Protein AF-A0A8J8WLX0-F1 (afdb_monomer)

Mean predicted aligned error: 23.21 Å

Structure (mmCIF, N/CA/C/O backbone):
data_AF-A0A8J8WLX0-F1
#
_entry.id   AF-A0A8J8WLX0-F1
#
loop_
_atom_site.group_PDB
_atom_site.id
_atom_site.type_symbol
_atom_site.label_atom_id
_atom_site.label_alt_id
_atom_site.label_comp_id
_atom_site.label_asym_id
_atom_site.label_entity_id
_atom_site.label_seq_id
_atom_site.pdbx_PDB_ins_code
_atom_site.Cartn_x
_atom_site.Cartn_y
_atom_site.Cartn_z
_atom_site.occupancy
_atom_site.B_iso_or_equiv
_atom_site.auth_seq_id
_atom_site.auth_comp_id
_atom_site.auth_asym_id
_atom_site.auth_atom_id
_atom_site.pdbx_PDB_model_num
ATOM 1 N N . MET A 1 1 ? 57.234 27.800 -53.462 1.00 53.16 1 MET A N 1
ATOM 2 C CA . MET A 1 1 ? 56.937 26.353 -53.360 1.00 53.16 1 MET A CA 1
ATOM 3 C C . MET A 1 1 ? 57.030 25.801 -51.929 1.00 53.16 1 MET A C 1
ATOM 5 O O . MET A 1 1 ? 56.164 25.033 -51.568 1.00 53.16 1 MET A O 1
ATOM 9 N N . ARG A 1 2 ? 57.995 26.186 -51.068 1.00 56.66 2 ARG A N 1
ATOM 10 C CA . ARG A 1 2 ? 58.059 25.662 -49.674 1.00 56.66 2 ARG A CA 1
ATOM 11 C C . ARG A 1 2 ? 57.024 26.235 -48.686 1.00 56.66 2 ARG A C 1
ATOM 13 O O . ARG A 1 2 ? 56.727 25.584 -47.695 1.00 56.66 2 ARG A O 1
ATOM 20 N N . LYS A 1 3 ? 56.479 27.434 -48.937 1.00 59.72 3 LYS A N 1
ATOM 21 C CA . LYS A 1 3 ? 55.524 28.091 -48.021 1.00 59.72 3 LYS A CA 1
ATOM 22 C C . LYS A 1 3 ? 54.131 27.439 -48.000 1.00 59.72 3 LYS A C 1
ATOM 24 O O . LYS A 1 3 ? 53.558 27.382 -46.925 1.00 59.72 3 LYS A O 1
ATOM 29 N N . SER A 1 4 ? 53.633 26.911 -49.124 1.00 63.41 4 SER A N 1
ATOM 30 C CA . SER A 1 4 ? 52.320 26.239 -49.182 1.00 63.41 4 SER A CA 1
ATOM 31 C C . SER A 1 4 ? 52.314 24.913 -48.413 1.00 63.41 4 SER A C 1
ATOM 33 O O . SER A 1 4 ? 51.409 24.645 -47.640 1.00 63.41 4 SER A O 1
ATOM 35 N N . ASN A 1 5 ? 53.394 24.134 -48.509 1.00 76.56 5 ASN A N 1
ATOM 36 C CA . ASN A 1 5 ? 53.500 22.868 -47.779 1.00 76.56 5 ASN A CA 1
ATOM 37 C C . ASN A 1 5 ? 53.502 23.059 -46.247 1.00 76.56 5 ASN A C 1
ATOM 39 O O . ASN A 1 5 ? 52.971 22.232 -45.516 1.00 76.56 5 ASN A O 1
ATOM 43 N N . MET A 1 6 ? 54.077 24.162 -45.750 1.00 83.19 6 MET A N 1
ATOM 44 C CA . MET A 1 6 ? 54.050 24.483 -44.318 1.00 83.19 6 MET A CA 1
ATOM 45 C C . MET A 1 6 ? 52.670 24.955 -43.856 1.00 83.19 6 MET A C 1
ATOM 47 O O . MET A 1 6 ? 52.258 24.611 -42.754 1.00 83.19 6 MET A O 1
ATOM 51 N N . THR A 1 7 ? 51.948 25.730 -44.670 1.00 85.88 7 THR A N 1
ATOM 52 C CA . THR A 1 7 ? 50.582 26.158 -44.331 1.00 85.88 7 THR A CA 1
ATOM 53 C C . THR A 1 7 ? 49.614 24.980 -44.295 1.00 85.88 7 THR A C 1
ATOM 55 O O . THR A 1 7 ? 48.776 24.922 -43.400 1.00 85.88 7 THR A O 1
ATOM 58 N N . ASP A 1 8 ? 49.787 24.002 -45.186 1.00 88.38 8 ASP A N 1
ATOM 59 C CA . ASP A 1 8 ? 48.967 22.787 -45.215 1.00 88.38 8 ASP A CA 1
ATOM 60 C C . ASP A 1 8 ? 49.258 21.904 -43.994 1.00 88.38 8 ASP A C 1
ATOM 62 O O . ASP A 1 8 ? 48.341 21.464 -43.304 1.00 88.38 8 ASP A O 1
ATOM 66 N N . GLN A 1 9 ? 50.537 21.730 -43.638 1.00 89.12 9 GLN A N 1
ATOM 67 C CA . GLN A 1 9 ? 50.930 21.046 -42.402 1.00 89.12 9 GLN A CA 1
ATOM 68 C C . GLN A 1 9 ? 50.355 21.735 -41.156 1.00 89.12 9 GLN A C 1
ATOM 70 O O . GLN A 1 9 ? 49.806 21.066 -40.282 1.00 89.12 9 GLN A O 1
ATOM 75 N N . VAL A 1 10 ? 50.400 23.067 -41.084 1.00 92.06 10 VAL A N 1
ATOM 76 C CA . VAL A 1 10 ? 49.791 23.827 -39.980 1.00 92.06 10 VAL A CA 1
ATOM 77 C C . VAL A 1 10 ? 48.271 23.639 -39.943 1.00 92.06 10 VAL A C 1
ATOM 79 O O . VAL A 1 10 ? 47.722 23.437 -38.863 1.00 92.06 10 VAL A O 1
ATOM 82 N N . SER A 1 11 ? 47.592 23.628 -41.093 1.00 91.56 11 SER A N 1
ATOM 83 C CA . SER A 1 11 ? 46.150 23.359 -41.174 1.00 91.56 11 SER A CA 1
ATOM 84 C C . SER A 1 11 ? 45.799 21.946 -40.694 1.00 91.56 11 SER A C 1
ATOM 86 O O . SER A 1 11 ? 44.891 21.790 -39.879 1.00 91.56 11 SER A O 1
ATOM 88 N N . THR A 1 12 ? 46.556 20.922 -41.103 1.00 92.75 12 THR A N 1
ATOM 89 C CA . THR A 1 12 ? 46.342 19.545 -40.618 1.00 92.75 12 THR A CA 1
ATOM 90 C C . THR A 1 12 ? 46.563 19.412 -39.111 1.00 92.75 12 THR A C 1
ATOM 92 O O . THR A 1 12 ? 45.783 18.745 -38.436 1.00 92.75 12 THR A O 1
ATOM 95 N N . LEU A 1 13 ? 47.570 20.095 -38.555 1.00 94.94 13 LEU A N 1
ATOM 96 C CA . LEU A 1 13 ? 47.800 20.146 -37.109 1.00 94.94 13 LEU A CA 1
ATOM 97 C C . LEU A 1 13 ? 46.656 20.851 -36.368 1.00 94.94 13 LEU A C 1
ATOM 99 O O . LEU A 1 13 ? 46.296 20.422 -35.274 1.00 94.94 13 LEU A O 1
ATOM 103 N N . MET A 1 14 ? 46.069 21.902 -36.951 1.00 93.75 14 MET A N 1
ATOM 104 C CA . MET A 1 14 ? 44.899 22.566 -36.371 1.00 93.75 14 MET A CA 1
ATOM 105 C C . MET A 1 14 ? 43.671 21.654 -36.358 1.00 93.75 14 MET A C 1
ATOM 107 O O . MET A 1 14 ? 43.053 21.527 -35.305 1.00 93.75 14 MET A O 1
ATOM 111 N N . MET A 1 15 ? 43.385 20.941 -37.452 1.00 94.62 15 MET A N 1
ATOM 112 C CA . MET A 1 15 ? 42.276 19.977 -37.496 1.00 94.62 15 MET A CA 1
ATOM 113 C C . MET A 1 15 ? 42.451 18.848 -36.473 1.00 94.62 15 MET A C 1
ATOM 115 O O . MET A 1 15 ? 41.526 18.542 -35.730 1.00 94.62 15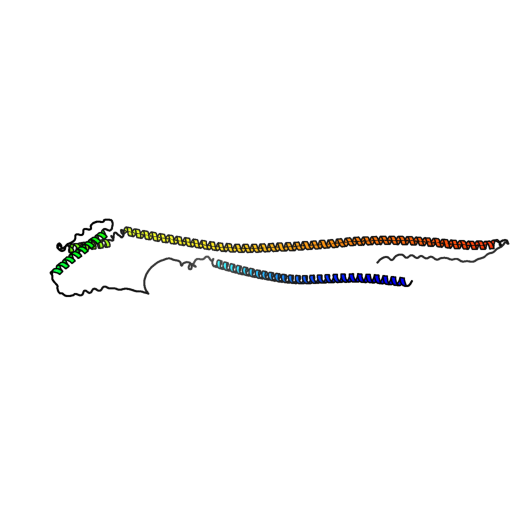 MET A O 1
ATOM 119 N N . MET A 1 16 ? 43.653 18.268 -36.368 1.00 96.44 16 MET A N 1
ATOM 120 C CA . MET A 1 16 ? 43.922 17.237 -35.357 1.00 96.44 16 MET A CA 1
ATOM 121 C C . MET A 1 16 ? 43.790 17.784 -33.931 1.00 96.44 16 MET A C 1
ATOM 123 O O . MET A 1 16 ? 43.298 17.089 -33.047 1.00 96.44 16 MET A O 1
ATOM 127 N N . ARG A 1 17 ? 44.199 19.034 -33.682 1.00 96.88 17 ARG A N 1
ATOM 128 C CA . ARG A 1 17 ? 44.015 19.683 -32.376 1.00 96.88 17 ARG A CA 1
ATOM 129 C C . ARG A 1 17 ? 42.535 19.877 -32.045 1.00 96.88 17 ARG A C 1
ATOM 131 O O . ARG A 1 17 ? 42.145 19.657 -30.902 1.00 96.88 17 ARG A O 1
ATOM 138 N N . GLU A 1 18 ? 41.726 20.285 -33.016 1.00 97.25 18 GLU A N 1
ATOM 139 C CA . GLU A 1 18 ? 40.273 20.414 -32.860 1.00 97.25 18 GLU A CA 1
ATOM 140 C C . GLU A 1 18 ? 39.613 19.059 -32.589 1.00 97.25 18 GLU A C 1
ATOM 142 O O . GLU A 1 18 ? 38.809 18.946 -31.665 1.00 97.25 18 GLU A O 1
ATOM 147 N N . GLU A 1 19 ? 40.008 18.013 -33.316 1.00 97.44 19 GLU A N 1
ATOM 148 C CA . GLU A 1 19 ? 39.518 16.652 -33.094 1.00 97.44 19 GLU A CA 1
ATOM 149 C C . GLU A 1 19 ? 39.899 16.129 -31.701 1.00 97.44 19 GLU A C 1
ATOM 151 O O . GLU A 1 19 ? 39.044 15.609 -30.985 1.00 97.44 19 GLU A O 1
ATOM 156 N N . ILE A 1 20 ? 41.147 16.337 -31.264 1.00 97.50 20 ILE A N 1
ATOM 157 C CA . ILE A 1 20 ? 41.599 15.987 -29.908 1.00 97.50 20 ILE A CA 1
ATOM 158 C C . ILE A 1 20 ? 40.779 16.730 -28.849 1.00 97.50 20 ILE A C 1
ATOM 160 O O . ILE A 1 20 ? 40.378 16.119 -27.859 1.00 97.50 20 ILE A O 1
ATOM 164 N N . ASN A 1 21 ? 40.498 18.021 -29.045 1.00 97.56 21 ASN A N 1
ATOM 165 C CA . ASN A 1 21 ? 39.681 18.792 -28.108 1.00 97.56 21 ASN A CA 1
ATOM 166 C C . ASN A 1 21 ? 38.256 18.233 -28.023 1.00 97.56 21 ASN A C 1
ATOM 168 O O . ASN A 1 21 ? 37.765 17.990 -26.924 1.00 97.56 21 ASN A O 1
ATOM 172 N N . LEU A 1 22 ? 37.626 17.945 -29.164 1.00 97.25 22 LEU A N 1
ATOM 173 C CA . LEU A 1 22 ? 36.274 17.389 -29.212 1.00 97.25 22 LEU A CA 1
ATOM 174 C C . LEU A 1 22 ? 36.201 15.986 -28.588 1.00 97.25 22 LEU A C 1
ATOM 176 O O . LEU A 1 22 ? 35.237 15.652 -27.897 1.00 97.25 22 LEU A O 1
ATOM 180 N N . LEU A 1 23 ? 37.226 15.156 -28.797 1.00 97.62 23 LEU A N 1
ATOM 181 C CA . LEU A 1 23 ? 37.347 13.855 -28.135 1.00 97.62 23 LEU A CA 1
ATOM 182 C C . LEU A 1 23 ? 37.565 14.001 -26.624 1.00 97.62 23 LEU A C 1
ATOM 184 O O . LEU A 1 23 ? 36.991 13.230 -25.857 1.00 97.62 23 LEU A O 1
ATOM 188 N N . SER A 1 24 ? 38.341 14.993 -26.186 1.00 97.75 24 SER A N 1
ATOM 189 C CA . SER A 1 24 ? 38.562 15.293 -24.767 1.00 97.75 24 SER A CA 1
ATOM 190 C C . SER A 1 24 ? 37.280 15.767 -24.074 1.00 97.75 24 SER A C 1
ATOM 192 O O . SER A 1 24 ? 36.955 15.294 -22.988 1.00 97.75 24 SER A O 1
ATOM 194 N N . GLU A 1 25 ? 36.495 16.631 -24.720 1.00 98.12 25 GLU A N 1
ATOM 195 C CA . GLU A 1 25 ? 35.185 17.069 -24.220 1.00 98.12 25 GLU A CA 1
ATOM 196 C C . GLU A 1 25 ? 34.203 15.902 -24.104 1.00 98.12 25 GLU A C 1
ATOM 198 O O . GLU A 1 25 ? 33.575 15.716 -23.062 1.00 98.12 25 GLU A O 1
ATOM 203 N N . LYS A 1 26 ? 34.120 15.056 -25.140 1.00 98.12 26 LYS A N 1
ATOM 204 C CA . LYS A 1 26 ? 33.305 13.835 -25.088 1.00 98.12 26 LYS A CA 1
ATOM 205 C C . LYS A 1 26 ? 33.757 12.893 -23.978 1.00 98.12 26 LYS A C 1
ATOM 207 O O . LYS A 1 26 ? 32.913 12.294 -23.318 1.00 98.12 26 LYS A O 1
ATOM 212 N N . LYS A 1 27 ? 35.068 12.760 -23.764 1.00 98.06 27 LYS A N 1
ATOM 213 C CA . LYS A 1 27 ? 35.624 11.959 -22.672 1.00 98.06 27 LYS A CA 1
ATOM 214 C C . LYS A 1 27 ? 35.184 12.512 -21.313 1.00 98.06 27 LYS A C 1
ATOM 216 O O . LYS A 1 27 ? 34.657 11.740 -20.522 1.00 98.06 27 LYS A O 1
ATOM 221 N N . MET A 1 28 ? 35.322 13.818 -21.081 1.00 97.94 28 MET A N 1
ATOM 222 C CA . MET A 1 28 ? 34.893 14.456 -19.829 1.00 97.94 28 MET A CA 1
ATOM 223 C C . MET A 1 28 ? 33.389 14.285 -19.575 1.00 97.94 28 MET A C 1
ATOM 225 O O . MET A 1 28 ? 32.981 14.003 -18.453 1.00 97.94 28 MET A O 1
ATOM 229 N N . GLU A 1 29 ? 32.552 14.396 -20.609 1.00 98.25 29 GLU A N 1
ATOM 230 C CA . GLU A 1 29 ? 31.106 14.186 -20.462 1.00 98.25 29 GLU A CA 1
ATOM 231 C C . GLU A 1 29 ? 30.757 12.723 -20.144 1.00 98.25 29 GLU A C 1
ATOM 233 O O . GLU A 1 29 ? 29.869 12.454 -19.332 1.00 98.25 29 GLU A O 1
ATOM 238 N N . LEU A 1 30 ? 31.467 11.762 -20.745 1.00 97.75 30 LEU A N 1
ATOM 239 C CA . LEU A 1 30 ? 31.308 10.345 -20.416 1.00 97.75 30 LEU A CA 1
ATOM 240 C C . LEU A 1 30 ? 31.773 10.035 -18.991 1.00 97.75 30 LEU A C 1
ATOM 242 O O . LEU A 1 30 ? 31.074 9.310 -18.290 1.00 97.75 30 LEU A O 1
ATOM 246 N N . GLU A 1 31 ? 32.897 10.601 -18.550 1.00 98.12 31 GLU A N 1
ATOM 247 C CA . GLU A 1 31 ? 33.384 10.481 -17.170 1.00 98.12 31 GLU A CA 1
ATOM 248 C C . GLU A 1 31 ? 32.346 11.034 -16.183 1.00 98.12 31 GLU A C 1
ATOM 250 O O . GLU A 1 31 ? 31.917 10.318 -15.282 1.00 98.12 31 GLU A O 1
ATOM 255 N N . ARG A 1 32 ? 31.804 12.232 -16.440 1.00 98.06 32 ARG A N 1
ATOM 256 C CA . ARG A 1 32 ? 30.728 12.826 -15.629 1.00 98.06 32 ARG A CA 1
ATOM 257 C C . ARG A 1 32 ? 29.477 11.947 -15.580 1.00 98.06 32 ARG A C 1
ATOM 259 O O . ARG A 1 32 ? 28.827 11.826 -14.542 1.00 98.06 32 ARG A O 1
ATOM 266 N N . ARG A 1 33 ? 29.101 11.335 -16.708 1.00 97.94 33 ARG A N 1
ATOM 267 C CA . ARG A 1 33 ? 27.951 10.425 -16.769 1.00 97.94 33 ARG A CA 1
ATOM 268 C C . ARG A 1 33 ? 28.202 9.140 -15.983 1.00 97.94 33 ARG A C 1
ATOM 270 O O . ARG A 1 33 ? 27.275 8.657 -15.339 1.00 97.94 33 ARG A O 1
ATOM 277 N N . ILE A 1 34 ? 29.419 8.602 -16.030 1.00 97.88 34 ILE A N 1
ATOM 278 C CA . ILE A 1 34 ? 29.819 7.439 -15.232 1.00 97.88 34 ILE A CA 1
ATOM 279 C C . ILE A 1 34 ? 29.736 7.780 -13.744 1.00 97.88 34 ILE A C 1
ATOM 281 O O . ILE A 1 34 ? 29.096 7.034 -13.013 1.00 97.88 34 ILE A O 1
ATOM 285 N N . ASP A 1 35 ? 30.276 8.919 -13.313 1.00 98.06 35 ASP A N 1
ATOM 286 C CA . ASP A 1 35 ? 30.235 9.336 -11.907 1.00 98.06 35 ASP A CA 1
ATOM 287 C C . ASP A 1 35 ? 28.798 9.484 -11.389 1.00 98.06 35 ASP A C 1
ATOM 289 O O . ASP A 1 35 ? 28.466 8.990 -10.313 1.00 98.06 35 ASP A O 1
ATOM 293 N N . ASN A 1 36 ? 27.903 10.082 -12.181 1.00 95.81 36 ASN A N 1
ATOM 294 C CA . ASN A 1 36 ? 26.486 10.170 -11.815 1.00 95.81 36 ASN A CA 1
ATOM 295 C C . ASN A 1 36 ? 25.845 8.784 -11.657 1.00 95.81 36 ASN A C 1
ATOM 297 O O . ASN A 1 36 ? 25.146 8.545 -10.678 1.00 95.81 36 ASN A O 1
ATOM 301 N N . LEU A 1 37 ? 26.111 7.858 -12.585 1.00 96.12 37 LEU A N 1
ATOM 302 C CA . LEU A 1 37 ? 25.592 6.489 -12.503 1.00 96.12 37 LEU A CA 1
ATOM 303 C C . LEU A 1 37 ? 26.174 5.717 -11.312 1.00 96.12 37 LEU A C 1
ATOM 305 O O . LEU A 1 37 ? 25.478 4.895 -10.718 1.00 96.12 37 LEU A O 1
ATOM 309 N N . LEU A 1 38 ? 27.436 5.963 -10.951 1.00 97.00 38 LEU A N 1
ATOM 310 C CA . LEU A 1 38 ? 28.057 5.376 -9.763 1.00 97.00 38 LEU A CA 1
ATOM 311 C C . LEU A 1 38 ? 27.389 5.890 -8.483 1.00 97.00 38 LEU A C 1
ATOM 313 O O . LEU A 1 38 ? 27.038 5.075 -7.631 1.00 97.00 38 LEU A O 1
ATOM 317 N N . ASN A 1 39 ? 27.125 7.196 -8.396 1.00 96.38 39 ASN A N 1
ATOM 318 C CA . ASN A 1 39 ? 26.406 7.802 -7.272 1.00 96.38 39 ASN A CA 1
ATOM 319 C C . ASN A 1 39 ? 24.966 7.276 -7.164 1.00 96.38 39 ASN A C 1
ATOM 321 O O . ASN A 1 39 ? 24.508 6.934 -6.077 1.00 96.38 39 ASN A O 1
ATOM 325 N N . GLU A 1 40 ? 24.251 7.165 -8.288 1.00 97.12 40 GLU A N 1
ATOM 326 C CA . GLU A 1 40 ? 22.905 6.579 -8.324 1.00 97.12 40 GLU A CA 1
ATOM 327 C C . GLU A 1 40 ? 22.919 5.117 -7.862 1.00 97.12 40 GLU A C 1
ATOM 329 O O . GLU A 1 40 ? 22.085 4.713 -7.051 1.00 97.12 40 GLU A O 1
ATOM 334 N N . ARG A 1 41 ? 23.892 4.323 -8.326 1.00 96.94 41 ARG A N 1
ATOM 335 C CA . ARG A 1 41 ? 24.081 2.933 -7.892 1.00 96.94 41 ARG A CA 1
ATOM 336 C C . ARG A 1 41 ? 24.354 2.846 -6.390 1.00 96.94 41 ARG A C 1
ATOM 338 O O . ARG A 1 41 ? 23.800 1.969 -5.737 1.00 96.94 41 ARG A O 1
ATOM 345 N N . GLU A 1 42 ? 25.200 3.714 -5.847 1.00 96.88 42 GLU A N 1
ATOM 346 C CA . GLU A 1 42 ? 25.513 3.743 -4.413 1.00 96.88 42 GLU A CA 1
ATOM 347 C C . GLU A 1 42 ? 24.299 4.140 -3.571 1.00 96.88 42 GLU A C 1
ATOM 349 O O . GLU A 1 42 ? 24.003 3.471 -2.583 1.00 96.88 42 GLU A O 1
ATOM 354 N N . GLY A 1 43 ? 23.525 5.137 -4.009 1.00 93.62 43 GLY A N 1
ATOM 355 C CA . GLY A 1 43 ? 22.261 5.496 -3.364 1.00 93.62 43 GLY A CA 1
ATOM 356 C C . GLY A 1 43 ? 21.238 4.355 -3.391 1.00 93.62 43 GLY A C 1
ATOM 357 O O . GLY A 1 43 ? 20.606 4.058 -2.379 1.00 93.62 43 GLY A O 1
ATOM 358 N N . LEU A 1 44 ? 21.107 3.659 -4.526 1.00 94.81 44 LEU A N 1
ATOM 359 C CA . LEU A 1 44 ? 20.253 2.472 -4.628 1.00 94.81 44 LEU A CA 1
ATOM 360 C C . LEU A 1 44 ? 20.746 1.320 -3.743 1.00 94.81 44 LEU A C 1
ATOM 362 O O . LEU A 1 44 ? 19.917 0.624 -3.164 1.00 94.81 44 LEU A O 1
ATOM 366 N N . SER A 1 45 ? 22.063 1.133 -3.613 1.00 96.31 45 SER A N 1
ATOM 367 C CA . SER A 1 45 ? 22.650 0.136 -2.711 1.00 96.31 45 SER A CA 1
ATOM 368 C C . SER A 1 45 ? 22.313 0.441 -1.252 1.00 96.31 45 SER A C 1
ATOM 370 O O . SER A 1 45 ? 21.836 -0.444 -0.555 1.00 96.31 45 SER A O 1
ATOM 372 N N . SER A 1 46 ? 22.467 1.696 -0.815 1.00 95.56 46 SER A N 1
ATOM 373 C CA . SER A 1 46 ? 22.101 2.117 0.545 1.00 95.56 46 SER A CA 1
ATOM 374 C C . SER A 1 46 ? 20.616 1.878 0.831 1.00 95.56 46 SER A C 1
ATOM 376 O O . SER A 1 46 ? 20.261 1.312 1.860 1.00 95.56 46 SER A O 1
ATOM 378 N N . ASN A 1 47 ? 19.735 2.240 -0.108 1.00 94.75 47 ASN A N 1
ATOM 379 C CA . ASN A 1 47 ? 18.296 2.001 0.032 1.00 94.75 47 ASN A CA 1
ATOM 380 C C . ASN A 1 47 ? 17.957 0.503 0.089 1.00 94.75 47 ASN A C 1
ATOM 382 O O . ASN A 1 47 ? 17.029 0.103 0.796 1.00 94.75 47 ASN A O 1
ATOM 386 N N . LEU A 1 48 ? 18.681 -0.329 -0.667 1.00 96.88 48 LEU A N 1
ATOM 387 C CA . LEU A 1 48 ? 18.520 -1.779 -0.624 1.00 96.88 48 LEU A CA 1
ATOM 388 C C . LEU A 1 48 ? 18.905 -2.323 0.755 1.00 96.88 48 LEU A C 1
ATOM 390 O O . LEU A 1 48 ? 18.120 -3.081 1.326 1.00 96.88 48 LEU A O 1
ATOM 394 N N . ASP A 1 49 ? 20.039 -1.891 1.305 1.00 95.88 49 ASP A N 1
ATOM 395 C CA . ASP A 1 49 ? 20.508 -2.299 2.632 1.00 95.88 49 ASP A CA 1
ATOM 396 C C . ASP A 1 49 ? 19.504 -1.890 3.727 1.00 95.88 49 ASP A C 1
ATOM 398 O O . ASP A 1 49 ? 19.057 -2.734 4.504 1.00 95.88 49 ASP A O 1
ATOM 402 N N . GLU A 1 50 ? 19.014 -0.644 3.714 1.00 96.38 50 GLU A N 1
ATOM 403 C CA . GLU A 1 50 ? 17.977 -0.173 4.649 1.00 96.38 50 GLU A CA 1
ATOM 404 C C . GLU A 1 50 ? 16.661 -0.959 4.528 1.00 96.38 50 GLU A C 1
ATOM 406 O O . GLU A 1 50 ? 15.991 -1.261 5.524 1.00 96.38 50 GLU A O 1
ATOM 411 N N . SER A 1 51 ? 16.261 -1.297 3.298 1.00 92.00 51 SER A N 1
ATOM 412 C CA . SER A 1 51 ? 15.064 -2.107 3.062 1.00 92.00 51 SER A CA 1
ATOM 413 C C . SER A 1 51 ? 15.243 -3.545 3.558 1.00 92.00 51 SER A C 1
ATOM 415 O O . SER A 1 51 ? 14.313 -4.106 4.139 1.00 92.00 51 SER A O 1
ATOM 417 N N . SER A 1 52 ? 16.441 -4.114 3.402 1.00 95.69 52 SER A N 1
ATOM 418 C CA . SER A 1 52 ? 16.807 -5.440 3.900 1.00 95.69 52 SER A CA 1
ATOM 419 C C . SER A 1 52 ? 16.763 -5.487 5.429 1.00 95.69 52 SER A C 1
ATOM 421 O O . SER A 1 52 ? 16.156 -6.396 6.000 1.00 95.69 52 SER A O 1
ATOM 423 N N . ASP A 1 53 ? 17.304 -4.472 6.105 1.00 97.31 53 ASP A N 1
ATOM 424 C CA . ASP A 1 53 ? 17.240 -4.355 7.566 1.00 97.31 53 ASP A CA 1
ATOM 425 C C . ASP A 1 53 ? 15.794 -4.238 8.064 1.00 97.31 53 ASP A C 1
ATOM 427 O O . ASP A 1 53 ? 15.395 -4.895 9.032 1.00 97.31 53 ASP A O 1
ATOM 431 N N . ARG A 1 54 ? 14.963 -3.453 7.365 1.00 96.44 54 ARG A N 1
ATOM 432 C CA . ARG A 1 54 ? 13.532 -3.343 7.673 1.00 96.44 54 ARG A CA 1
ATOM 433 C C . ARG A 1 54 ? 12.815 -4.686 7.536 1.00 96.44 54 ARG A C 1
ATOM 435 O O . ARG A 1 54 ? 12.029 -5.035 8.415 1.00 96.44 54 ARG A O 1
ATOM 442 N N . ILE A 1 55 ? 13.090 -5.438 6.471 1.00 94.62 55 ILE A N 1
ATOM 443 C CA . ILE A 1 55 ? 12.532 -6.783 6.270 1.00 94.62 55 ILE A CA 1
ATOM 444 C C . ILE A 1 55 ? 12.957 -7.701 7.417 1.00 94.62 55 ILE A C 1
ATOM 446 O O . ILE A 1 55 ? 12.106 -8.352 8.017 1.00 94.62 55 ILE A O 1
ATOM 450 N N . MET A 1 56 ? 14.238 -7.700 7.792 1.00 96.56 56 MET A N 1
ATOM 451 C CA . MET A 1 56 ? 14.746 -8.535 8.882 1.00 96.56 56 MET A CA 1
ATOM 452 C C . MET A 1 56 ? 14.050 -8.238 10.220 1.00 96.56 56 MET A C 1
ATOM 454 O O . MET A 1 56 ? 13.704 -9.163 10.961 1.00 96.56 56 MET A O 1
ATOM 458 N N . MET A 1 57 ? 13.805 -6.960 10.530 1.00 96.44 57 MET A N 1
ATOM 459 C CA . MET A 1 57 ? 13.064 -6.562 11.732 1.00 96.44 57 MET A CA 1
ATOM 460 C C . MET A 1 57 ? 11.612 -7.051 11.704 1.00 96.44 57 MET A C 1
ATOM 462 O O . MET A 1 57 ? 11.142 -7.617 12.692 1.00 96.44 57 MET A O 1
ATOM 466 N N . LEU A 1 58 ? 10.919 -6.881 10.574 1.00 94.44 58 LEU A N 1
ATOM 467 C CA . LEU A 1 58 ? 9.533 -7.328 10.412 1.00 94.44 58 LEU A CA 1
ATOM 468 C C . LEU A 1 58 ? 9.410 -8.856 10.479 1.00 94.44 58 LEU A C 1
ATOM 470 O O . LEU A 1 58 ? 8.507 -9.371 11.135 1.00 94.44 58 LEU A O 1
ATOM 474 N N . GLU A 1 59 ? 10.343 -9.597 9.879 1.00 94.44 59 GLU A N 1
ATOM 475 C CA . GLU A 1 59 ? 10.385 -11.057 9.989 1.00 94.44 59 GLU A CA 1
ATOM 476 C C . GLU A 1 59 ? 10.604 -11.517 11.432 1.00 94.44 59 GLU A C 1
ATOM 478 O O . GLU A 1 59 ? 9.972 -12.473 11.884 1.00 94.44 59 GLU A O 1
ATOM 483 N N . LYS A 1 60 ? 11.491 -10.845 12.176 1.00 97.25 60 LYS A N 1
ATOM 484 C CA . LYS A 1 60 ? 11.712 -11.147 13.593 1.00 97.25 60 LYS A CA 1
ATOM 485 C C . LYS A 1 60 ? 10.436 -10.913 14.406 1.00 97.25 60 LYS A C 1
ATOM 487 O O . LYS A 1 60 ? 10.058 -11.790 15.179 1.00 97.25 60 LYS A O 1
ATOM 492 N N . GLN A 1 61 ? 9.767 -9.779 14.198 1.00 96.38 61 GLN A N 1
ATOM 493 C CA . GLN A 1 61 ? 8.512 -9.450 14.874 1.00 96.38 61 GLN A CA 1
ATOM 494 C C . GLN A 1 61 ? 7.401 -10.453 14.535 1.00 96.38 61 GLN A C 1
ATOM 496 O O . GLN A 1 61 ? 6.688 -10.895 15.432 1.00 96.38 61 GLN A O 1
ATOM 501 N N . SER A 1 62 ? 7.291 -10.871 13.272 1.00 91.50 62 SER A N 1
ATOM 502 C CA . SER A 1 62 ? 6.333 -11.895 12.842 1.00 91.50 62 SER A CA 1
ATOM 503 C C . SER A 1 62 ? 6.586 -13.238 13.534 1.00 91.50 62 SER A C 1
ATOM 505 O O . SER A 1 62 ? 5.656 -13.821 14.087 1.00 91.50 62 SER A O 1
ATOM 507 N N . ARG A 1 63 ? 7.844 -13.699 13.610 1.00 97.25 63 ARG A N 1
ATOM 508 C CA . ARG A 1 63 ? 8.192 -14.934 14.341 1.00 97.25 63 ARG A CA 1
ATOM 509 C C . ARG A 1 63 ? 7.876 -14.832 15.836 1.00 97.25 63 ARG A C 1
ATOM 511 O O . ARG A 1 63 ? 7.481 -15.819 16.450 1.00 97.25 63 ARG A O 1
ATOM 518 N N . GLU A 1 64 ? 8.075 -13.661 16.435 1.00 97.81 64 GLU A N 1
ATOM 519 C CA . GLU A 1 64 ? 7.760 -13.417 17.845 1.00 97.81 64 GLU A CA 1
ATOM 520 C C . GLU A 1 64 ? 6.247 -13.430 18.100 1.00 97.81 64 GLU A C 1
ATOM 522 O O . GLU A 1 64 ? 5.794 -14.100 19.028 1.00 97.81 64 GLU A O 1
ATOM 527 N N . GLN A 1 65 ? 5.457 -12.795 17.230 1.00 95.31 65 GLN A N 1
ATOM 528 C CA . GLN A 1 65 ? 3.993 -12.854 17.267 1.00 95.31 65 GLN A CA 1
ATOM 529 C C . GLN A 1 65 ? 3.465 -14.283 17.090 1.00 95.31 65 GLN A C 1
ATOM 531 O O . GLN A 1 65 ? 2.627 -14.719 17.879 1.00 95.31 65 GLN A O 1
ATOM 536 N N . ASP A 1 66 ? 4.005 -15.050 16.142 1.00 95.19 66 ASP A N 1
ATOM 537 C CA . ASP A 1 66 ? 3.647 -16.460 15.953 1.00 95.19 66 ASP A CA 1
ATOM 538 C C . ASP A 1 66 ? 3.955 -17.305 17.196 1.00 95.19 66 ASP A C 1
ATOM 540 O O . ASP A 1 66 ? 3.169 -18.174 17.582 1.00 95.19 66 ASP A O 1
ATOM 544 N N . ASN A 1 67 ? 5.088 -17.052 17.857 1.00 96.56 67 ASN A N 1
ATOM 545 C CA . ASN A 1 67 ? 5.437 -17.730 19.104 1.00 96.56 67 ASN A CA 1
ATOM 546 C C . ASN A 1 67 ? 4.483 -17.352 20.247 1.00 96.56 67 ASN A C 1
ATOM 548 O O . ASN A 1 67 ? 4.068 -18.237 20.997 1.00 96.56 67 ASN A O 1
ATOM 552 N N . MET A 1 68 ? 4.095 -16.078 20.363 1.00 97.56 68 MET A N 1
ATOM 553 C CA . MET A 1 68 ? 3.099 -15.634 21.345 1.00 97.56 68 MET A CA 1
ATOM 554 C C . MET A 1 68 ? 1.742 -16.305 21.113 1.00 97.56 68 MET A C 1
ATOM 556 O O . MET A 1 68 ? 1.160 -16.833 22.058 1.00 97.56 68 MET A O 1
ATOM 560 N N . LEU A 1 69 ? 1.272 -16.362 19.862 1.00 94.00 69 LEU A N 1
ATOM 561 C CA . LEU A 1 69 ? 0.022 -17.037 19.506 1.00 94.00 69 LEU A CA 1
ATOM 562 C C . LEU A 1 69 ? 0.075 -18.533 19.824 1.00 94.00 69 LEU A C 1
ATOM 564 O O . LEU A 1 69 ? -0.863 -19.072 20.405 1.00 94.00 69 LEU A O 1
ATOM 568 N N . ARG A 1 70 ? 1.184 -19.210 19.505 1.00 97.69 70 ARG A N 1
ATOM 569 C CA . ARG A 1 70 ? 1.365 -20.632 19.836 1.00 97.69 70 ARG A CA 1
ATOM 570 C C . ARG A 1 70 ? 1.355 -20.890 21.338 1.00 97.69 70 ARG A C 1
ATOM 572 O O . ARG A 1 70 ? 0.816 -21.910 21.756 1.00 97.69 70 ARG A O 1
ATOM 579 N N . ASN A 1 71 ? 1.955 -20.011 22.137 1.00 96.38 71 ASN A N 1
ATOM 580 C CA . ASN A 1 71 ? 1.939 -20.146 23.593 1.00 96.38 71 ASN A CA 1
ATOM 581 C C . ASN A 1 71 ? 0.537 -19.896 24.153 1.00 96.38 71 ASN A C 1
ATOM 583 O O . ASN A 1 71 ? 0.027 -20.743 24.875 1.00 96.38 71 ASN A O 1
ATOM 587 N N . SER A 1 72 ? -0.129 -18.821 23.726 1.00 93.31 72 SER A N 1
ATOM 588 C CA . SER A 1 72 ? -1.510 -18.538 24.127 1.00 93.31 72 SER A CA 1
ATOM 589 C C . SER A 1 72 ? -2.468 -19.673 23.746 1.00 93.31 72 SER A C 1
ATOM 591 O O . SER A 1 72 ? -3.338 -20.031 24.535 1.00 93.31 72 SER A O 1
ATOM 593 N N . GLN A 1 73 ? -2.281 -20.293 22.577 1.00 97.06 73 GLN A N 1
ATOM 594 C CA . GLN A 1 73 ? -3.071 -21.449 22.161 1.00 97.06 73 GLN A CA 1
ATOM 595 C C . GLN A 1 73 ? -2.857 -22.655 23.085 1.00 97.06 73 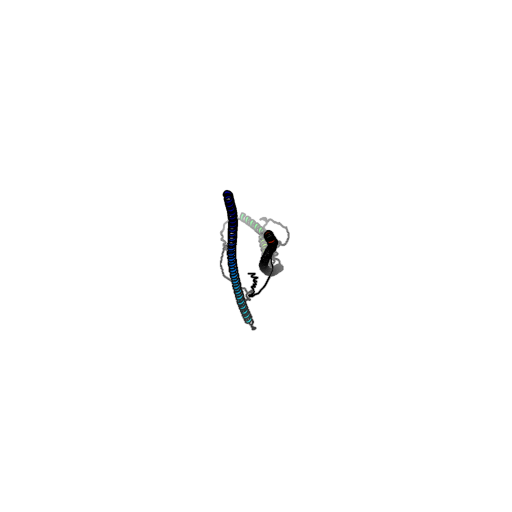GLN A C 1
ATOM 597 O O . GLN A 1 73 ? -3.831 -23.297 23.468 1.00 97.06 73 GLN A O 1
ATOM 602 N N . LYS A 1 74 ? -1.608 -22.940 23.480 1.00 98.12 74 LYS A N 1
ATOM 603 C CA . LYS A 1 74 ? -1.311 -24.000 24.456 1.00 98.12 74 LYS A CA 1
ATOM 604 C C . LYS A 1 74 ? -1.962 -23.717 25.807 1.00 98.12 74 LYS A C 1
ATOM 606 O O . LYS A 1 74 ? -2.613 -24.605 26.338 1.00 98.12 74 LYS A O 1
ATOM 611 N N . ASP A 1 75 ? -1.863 -22.487 26.310 1.00 97.56 75 ASP A N 1
ATOM 612 C CA . ASP A 1 75 ? -2.481 -22.097 27.584 1.00 97.56 75 ASP A CA 1
ATOM 613 C C . ASP A 1 75 ? -4.010 -22.255 27.533 1.00 97.56 75 ASP A C 1
ATOM 615 O O . ASP A 1 75 ? -4.629 -22.762 28.468 1.00 97.56 75 ASP A O 1
ATOM 619 N N . MET A 1 76 ? -4.633 -21.871 26.414 1.00 96.44 76 MET A N 1
ATOM 620 C CA . MET A 1 76 ? -6.065 -22.067 26.183 1.00 96.44 76 MET A CA 1
ATOM 621 C C . MET A 1 76 ? -6.447 -23.547 26.153 1.00 96.44 76 MET A C 1
ATOM 623 O O . MET A 1 76 ? -7.481 -23.923 26.710 1.00 96.44 76 MET A O 1
ATOM 627 N N . ASP A 1 77 ? -5.637 -24.389 25.518 1.00 97.81 77 ASP A N 1
ATOM 628 C CA . ASP A 1 77 ? -5.871 -25.827 25.481 1.00 97.81 77 ASP A CA 1
ATOM 629 C C . ASP A 1 77 ? -5.683 -26.449 26.876 1.00 97.81 77 ASP A C 1
ATOM 631 O O . ASP A 1 77 ? -6.539 -27.223 27.303 1.00 97.81 77 ASP A O 1
ATOM 635 N N . ASP A 1 78 ? -4.667 -26.060 27.646 1.00 98.00 78 ASP A N 1
ATOM 636 C CA . ASP A 1 78 ? -4.456 -26.517 29.029 1.00 98.00 78 ASP A CA 1
ATOM 637 C C . ASP A 1 78 ? -5.612 -26.095 29.955 1.00 98.00 78 ASP A C 1
ATOM 639 O O . ASP A 1 78 ? -6.131 -26.899 30.739 1.00 98.00 78 ASP A O 1
ATOM 643 N N . LEU A 1 79 ? -6.097 -24.856 29.824 1.00 96.94 79 LEU A N 1
ATOM 644 C CA . LEU A 1 79 ? -7.282 -24.380 30.543 1.00 96.94 79 LEU A CA 1
ATOM 645 C C . LEU A 1 79 ? -8.540 -25.163 30.150 1.00 96.94 79 LEU A C 1
ATOM 647 O O . LEU A 1 79 ? -9.344 -25.510 31.012 1.00 96.94 79 LEU A O 1
ATOM 651 N N . ARG A 1 80 ? -8.715 -25.503 28.869 1.00 97.44 80 ARG A N 1
ATOM 652 C CA . ARG A 1 80 ? -9.831 -26.351 28.419 1.00 97.44 80 ARG A CA 1
ATOM 653 C C . ARG A 1 80 ? -9.749 -27.760 29.002 1.00 97.44 80 ARG A C 1
ATOM 655 O O . ARG A 1 80 ? -10.766 -28.262 29.475 1.00 97.44 80 ARG A O 1
ATOM 662 N N . HIS A 1 81 ? -8.567 -28.378 29.020 1.00 98.00 81 HIS A N 1
ATOM 663 C CA . HIS A 1 81 ? -8.371 -29.707 29.610 1.00 98.00 81 HIS A CA 1
ATOM 664 C C . HIS A 1 81 ? -8.622 -29.705 31.124 1.00 98.00 81 HIS A C 1
ATOM 666 O O . HIS A 1 81 ? -9.285 -30.605 31.641 1.00 98.00 81 HIS A O 1
ATOM 672 N N . THR A 1 82 ? -8.133 -28.692 31.845 1.00 97.12 82 THR A N 1
ATOM 673 C CA . THR A 1 82 ? -8.377 -28.570 33.292 1.00 97.12 82 THR A CA 1
ATOM 674 C C . THR A 1 82 ? -9.850 -28.321 33.598 1.00 97.12 82 THR A C 1
ATOM 676 O O . THR A 1 82 ? -10.388 -28.947 34.506 1.00 97.12 82 THR A O 1
ATOM 679 N N . ASN A 1 83 ? -10.532 -27.485 32.815 1.00 94.81 83 ASN A N 1
ATOM 680 C CA . ASN A 1 83 ? -11.960 -27.228 32.979 1.00 94.81 83 ASN A CA 1
ATOM 681 C C . ASN A 1 83 ? -12.802 -28.481 32.686 1.00 94.81 83 ASN A C 1
ATOM 683 O O . ASN A 1 83 ? -13.674 -28.821 33.481 1.00 94.81 83 ASN A O 1
ATOM 687 N N . LEU A 1 84 ? -12.477 -29.236 31.628 1.00 97.81 84 LEU A N 1
ATOM 688 C CA . LEU A 1 84 ? -13.108 -30.530 31.345 1.00 97.81 84 LEU A CA 1
ATOM 689 C C . LEU A 1 84 ? -12.925 -31.508 32.517 1.00 97.81 84 LEU A C 1
ATOM 691 O O . LEU A 1 84 ? -13.899 -32.069 33.002 1.00 97.81 84 LEU A O 1
ATOM 695 N N . SER A 1 85 ? -11.702 -31.632 33.043 1.00 97.31 85 SER A N 1
ATOM 696 C CA . SER A 1 85 ? -11.403 -32.472 34.212 1.00 97.31 85 SER A CA 1
ATOM 697 C C . SER A 1 85 ? -12.180 -32.043 35.464 1.00 97.31 85 SER A C 1
ATOM 699 O O . SER A 1 85 ? -12.706 -32.881 36.197 1.00 97.31 85 SER A O 1
ATOM 701 N N . LEU A 1 86 ? -12.293 -30.735 35.721 1.00 95.81 86 LEU A N 1
ATOM 702 C CA . LEU A 1 86 ? -13.108 -30.210 36.818 1.00 95.81 86 LEU A CA 1
ATOM 703 C C . LEU A 1 86 ? -14.598 -30.505 36.608 1.00 95.81 86 LEU A C 1
ATOM 705 O O . LEU A 1 86 ? -15.274 -30.867 37.569 1.00 95.81 86 LEU A O 1
ATOM 709 N N . SER A 1 87 ? -15.092 -30.402 35.374 1.00 96.25 87 SER A N 1
ATOM 710 C CA . SER A 1 87 ? -16.467 -30.748 35.007 1.00 96.25 87 SER A CA 1
ATOM 711 C C . SER A 1 87 ? -16.753 -32.234 35.244 1.00 96.25 87 SER A C 1
ATOM 713 O O . SER A 1 87 ? -17.706 -32.558 35.949 1.00 96.25 87 SER A O 1
ATOM 715 N N . ASP A 1 88 ? -15.867 -33.128 34.795 1.00 95.75 88 ASP A N 1
ATOM 716 C CA . ASP A 1 88 ? -15.974 -34.574 35.028 1.00 95.75 88 ASP A CA 1
ATOM 717 C C . ASP A 1 88 ? -15.975 -34.904 36.530 1.00 95.75 88 ASP A C 1
ATOM 719 O O . ASP A 1 88 ? -16.734 -35.754 36.999 1.00 95.75 88 ASP A O 1
ATOM 723 N N . ARG A 1 89 ? -15.147 -34.207 37.325 1.00 95.56 89 ARG A N 1
ATOM 724 C CA . ARG A 1 89 ? -15.125 -34.359 38.790 1.00 95.56 89 ARG A CA 1
ATOM 725 C C . ARG A 1 89 ? -16.418 -33.874 39.436 1.00 95.56 89 ARG A C 1
ATOM 727 O O . ARG A 1 89 ? -16.915 -34.544 40.339 1.00 95.56 89 ARG A O 1
ATOM 734 N N . LEU A 1 90 ? -16.959 -32.738 38.999 1.00 92.50 90 LEU A N 1
ATOM 735 C CA . LEU A 1 90 ? -18.249 -32.232 39.472 1.00 92.50 90 LEU A CA 1
ATOM 736 C C . LEU A 1 90 ? -19.384 -33.193 39.112 1.00 92.50 90 LEU A C 1
ATOM 738 O O . LEU A 1 90 ? -20.243 -33.460 39.949 1.00 92.50 90 LEU A O 1
ATOM 742 N N . GLU A 1 91 ? -19.363 -33.765 37.910 1.00 92.69 91 GLU A N 1
ATOM 743 C CA . GLU A 1 91 ? -20.343 -34.754 37.478 1.00 92.69 91 GLU A CA 1
ATOM 744 C C . GLU A 1 91 ? -20.225 -36.052 38.288 1.00 92.69 91 GLU A C 1
ATOM 746 O O . GLU A 1 91 ? -21.235 -36.593 38.735 1.00 92.69 91 GLU A O 1
ATOM 751 N N . ALA A 1 92 ? -19.008 -36.528 38.562 1.00 90.38 92 ALA A N 1
ATOM 752 C CA . ALA A 1 92 ? -18.774 -37.689 39.417 1.00 90.38 92 ALA A CA 1
ATOM 753 C C . ALA A 1 92 ? -19.264 -37.462 40.858 1.00 90.38 92 ALA A C 1
ATOM 755 O O . ALA A 1 92 ? -19.880 -38.360 41.438 1.00 90.38 92 ALA A O 1
ATOM 756 N N . VAL A 1 93 ? -19.039 -36.267 41.422 1.00 88.81 93 VAL A N 1
ATOM 757 C CA . VAL A 1 93 ? -19.568 -35.868 42.739 1.00 88.81 93 VAL A CA 1
ATOM 758 C C . VAL A 1 93 ? -21.095 -35.807 42.704 1.00 88.81 93 VAL A C 1
ATOM 760 O O . VAL A 1 93 ? -21.742 -36.430 43.534 1.00 88.81 93 VAL A O 1
ATOM 763 N N . SER A 1 94 ? -21.687 -35.167 41.695 1.00 86.12 94 SER A N 1
ATOM 764 C CA . SER A 1 94 ? -23.144 -35.111 41.505 1.00 86.12 94 SER A CA 1
ATOM 765 C C . SER A 1 94 ? -23.773 -36.510 41.386 1.00 86.12 94 SER A C 1
ATOM 767 O O . SER A 1 94 ? -24.802 -36.804 41.999 1.00 86.12 94 SER A O 1
ATOM 769 N N . ARG A 1 95 ? -23.107 -37.426 40.669 1.00 82.19 95 ARG A N 1
ATOM 770 C CA . ARG A 1 95 ? -23.499 -38.839 40.528 1.00 82.19 95 ARG A CA 1
ATOM 771 C C . ARG A 1 95 ? -23.362 -39.629 41.833 1.00 82.19 95 ARG A C 1
ATOM 773 O O . ARG A 1 95 ? -24.200 -40.475 42.118 1.00 82.19 95 ARG A O 1
ATOM 780 N N . THR A 1 96 ? -22.347 -39.356 42.653 1.00 73.31 96 THR A N 1
ATOM 781 C CA . THR A 1 96 ? -22.216 -39.982 43.986 1.00 73.31 96 THR A CA 1
ATOM 782 C C . THR A 1 96 ? -23.188 -39.395 45.008 1.00 73.31 96 THR A C 1
ATOM 784 O O . THR A 1 96 ? -23.644 -40.117 45.892 1.00 73.31 96 THR A O 1
ATOM 787 N N . SER A 1 97 ? -23.576 -38.128 44.855 1.00 62.25 97 SER A N 1
ATOM 788 C CA . SER A 1 97 ? -24.654 -37.492 45.620 1.00 62.25 97 SER A CA 1
ATOM 789 C C . SER A 1 97 ? -26.054 -37.957 45.198 1.00 62.25 97 SER A C 1
ATOM 791 O O . SER A 1 97 ? -27.015 -37.725 45.926 1.00 62.25 97 SER A O 1
ATOM 793 N N . SER A 1 98 ? -26.186 -38.645 44.060 1.00 51.66 98 SER A N 1
ATOM 794 C CA . SER A 1 98 ? -27.444 -39.211 43.560 1.00 51.66 98 SER A CA 1
ATOM 795 C C . SER A 1 98 ? -27.481 -40.737 43.712 1.00 51.66 98 SER A C 1
ATOM 797 O O . SER A 1 98 ? -27.601 -41.488 42.748 1.00 51.66 98 SER A O 1
ATOM 799 N N . SER A 1 99 ? -27.427 -41.206 44.962 1.00 44.56 99 SER A N 1
ATOM 800 C CA . SER A 1 99 ? -27.854 -42.563 45.324 1.00 44.56 99 SER A CA 1
ATOM 801 C C . SER A 1 99 ? -29.246 -42.506 45.978 1.00 44.56 99 SER A C 1
ATOM 803 O O . SER A 1 99 ? -29.456 -41.674 46.865 1.00 44.56 99 SER A O 1
ATOM 805 N N . PRO A 1 100 ? -30.223 -43.345 45.578 1.00 58.28 100 PRO A N 1
ATOM 806 C CA . PRO A 1 100 ? -31.569 -43.313 46.130 1.00 58.28 100 PRO A CA 1
ATOM 807 C C . PRO A 1 100 ? -31.630 -44.182 47.391 1.00 58.28 100 PRO A C 1
ATOM 809 O O . PRO A 1 100 ? -31.918 -45.372 47.320 1.00 58.28 100 PRO A O 1
ATOM 812 N N . SER A 1 101 ? -31.364 -43.608 48.562 1.00 38.44 101 SER A N 1
ATOM 813 C CA . SER A 1 101 ? -31.754 -44.234 49.831 1.00 38.44 101 SER A CA 1
ATOM 814 C C . SER A 1 101 ? -31.842 -43.204 50.951 1.00 38.44 101 SER A C 1
ATOM 816 O O . SER A 1 101 ? -30.830 -42.727 51.448 1.00 38.44 101 SER A O 1
ATOM 818 N N . MET A 1 102 ? -33.090 -42.898 51.312 1.00 51.22 102 MET A N 1
ATOM 819 C CA . MET A 1 102 ? -33.599 -42.594 52.655 1.00 51.22 102 MET A CA 1
ATOM 820 C C . MET A 1 102 ? -32.565 -42.248 53.739 1.00 51.22 102 MET A C 1
ATOM 822 O O . MET A 1 102 ? -31.863 -43.125 54.235 1.00 51.22 102 MET A O 1
ATOM 826 N N . GLY A 1 103 ? -32.627 -40.999 54.212 1.00 51.50 103 GLY A N 1
ATOM 827 C CA . GLY A 1 103 ? -32.245 -40.651 55.579 1.00 51.50 103 GLY A CA 1
ATOM 828 C C . GLY A 1 103 ? -31.022 -39.746 55.716 1.00 51.50 103 GLY A C 1
ATOM 829 O O . GLY A 1 103 ? -29.893 -40.213 55.744 1.00 51.50 103 GLY A O 1
ATOM 830 N N . HIS A 1 104 ? -31.311 -38.470 55.976 1.00 51.34 104 HIS A N 1
ATOM 831 C CA . HIS A 1 104 ? -30.501 -37.540 56.770 1.00 51.34 104 HIS A CA 1
ATOM 832 C C . HIS A 1 104 ? -29.222 -36.956 56.147 1.00 51.34 104 HIS A C 1
ATOM 834 O O . HIS A 1 104 ? -28.113 -37.376 56.447 1.00 51.34 104 HIS A O 1
ATOM 840 N N . THR A 1 105 ? -29.390 -35.811 55.482 1.00 45.00 105 THR A N 1
ATOM 841 C CA . THR A 1 105 ? -28.634 -34.591 55.836 1.00 45.00 105 THR A CA 1
ATOM 842 C C . THR A 1 105 ? -29.605 -33.413 55.933 1.00 45.00 105 THR A C 1
ATOM 844 O O . THR A 1 105 ? -29.526 -32.426 55.209 1.00 45.00 105 THR A O 1
ATOM 847 N N . SER A 1 106 ? -30.579 -33.591 56.826 1.00 53.41 106 SER A N 1
ATOM 848 C CA . SER A 1 106 ? -31.329 -32.529 57.493 1.00 53.41 106 SER A CA 1
ATOM 849 C C . SER A 1 106 ? -30.511 -32.177 58.731 1.00 53.41 106 SER A C 1
ATOM 851 O O . SER A 1 106 ? -30.376 -33.071 59.562 1.00 53.41 106 SER A O 1
ATOM 853 N N . LEU A 1 107 ? -29.886 -30.988 58.775 1.00 47.53 107 LEU A N 1
ATOM 854 C CA . LEU A 1 107 ? -29.317 -30.270 59.948 1.00 47.53 107 LEU A CA 1
ATOM 855 C C . LEU A 1 107 ? -28.247 -29.235 59.505 1.00 47.53 107 LEU A C 1
ATOM 857 O O . LEU A 1 107 ? -27.095 -29.292 59.923 1.00 47.53 107 LEU A O 1
ATOM 861 N N . MET A 1 108 ? -28.605 -28.293 58.627 1.00 42.50 108 MET A N 1
ATOM 862 C CA . MET A 1 108 ? -27.832 -27.036 58.484 1.00 42.50 108 MET A CA 1
ATOM 863 C C . MET A 1 108 ? -28.700 -25.828 58.082 1.00 42.50 108 MET A C 1
ATOM 865 O O . MET A 1 108 ? -28.263 -24.697 58.231 1.00 42.50 108 MET A O 1
ATOM 869 N N . ASN A 1 109 ? -29.949 -26.047 57.652 1.00 45.44 109 ASN A N 1
ATOM 870 C CA . ASN A 1 109 ? -30.878 -24.982 57.244 1.00 45.44 109 ASN A CA 1
ATOM 871 C C . ASN A 1 109 ? -32.041 -24.748 58.227 1.00 45.44 109 ASN A C 1
ATOM 873 O O . ASN A 1 109 ? -33.055 -24.178 57.842 1.00 45.44 109 ASN A O 1
ATOM 877 N N . GLU A 1 110 ? -31.923 -25.187 59.481 1.00 42.50 110 GLU A N 1
ATOM 878 C CA . GLU A 1 110 ? -33.008 -25.085 60.469 1.00 42.50 110 GLU A CA 1
ATOM 879 C C . GLU A 1 110 ? -32.502 -24.439 61.769 1.00 42.50 110 GLU A C 1
ATOM 881 O O . GLU A 1 110 ? -32.466 -25.055 62.828 1.00 42.50 110 GLU A O 1
ATOM 886 N N . ILE A 1 111 ? -32.041 -23.189 61.675 1.00 41.41 111 ILE A N 1
ATOM 887 C CA . ILE A 1 111 ? -31.958 -22.267 62.815 1.00 41.41 111 ILE A CA 1
ATOM 888 C C . ILE A 1 111 ? -32.421 -20.905 62.303 1.00 41.41 111 ILE A C 1
ATOM 890 O O . ILE A 1 111 ? -31.606 -20.063 61.955 1.00 41.41 111 ILE A O 1
ATOM 894 N N . ASP A 1 112 ? -33.737 -20.729 62.225 1.00 39.06 112 ASP A N 1
ATOM 895 C CA . ASP A 1 112 ? -34.375 -19.418 62.331 1.00 39.06 112 ASP A CA 1
ATOM 896 C C . ASP A 1 112 ? -35.790 -19.596 62.917 1.00 39.06 112 ASP A C 1
ATOM 898 O O . ASP A 1 112 ? -36.716 -20.038 62.247 1.00 39.06 112 ASP A O 1
ATOM 902 N N . MET A 1 113 ? -35.890 -19.247 64.207 1.00 34.91 113 MET A N 1
ATOM 903 C CA . MET A 1 113 ? -37.035 -18.633 64.904 1.00 34.91 113 MET A CA 1
ATOM 904 C C . MET A 1 113 ? -38.354 -19.419 65.102 1.00 34.91 113 MET A C 1
ATOM 906 O O . MET A 1 113 ? -39.145 -19.575 64.179 1.00 34.91 113 MET A O 1
ATOM 910 N N . SER A 1 114 ? -38.652 -19.796 66.362 1.00 36.81 114 SER A N 1
ATOM 911 C CA . SER A 1 114 ? -39.661 -19.107 67.214 1.00 36.81 114 SER A CA 1
ATOM 912 C C . SER A 1 114 ? -39.953 -19.828 68.552 1.00 36.81 114 SER A C 1
ATOM 914 O O . SER A 1 114 ? -40.249 -21.016 68.544 1.00 36.81 114 SER A O 1
ATOM 916 N N . ASP A 1 115 ? -39.899 -19.051 69.651 1.00 34.78 115 ASP A N 1
ATOM 917 C CA . ASP A 1 115 ? -40.704 -19.039 70.904 1.00 34.78 115 ASP A CA 1
ATOM 918 C C . ASP A 1 115 ? -41.011 -20.361 71.661 1.00 34.78 115 ASP A C 1
ATOM 920 O O . ASP A 1 115 ? -41.384 -21.363 71.075 1.00 34.78 115 ASP A O 1
ATOM 924 N N . GLN A 1 116 ? -40.969 -20.489 72.996 1.00 34.09 116 GLN A N 1
ATOM 925 C CA . GLN A 1 116 ? -41.359 -19.591 74.090 1.00 34.09 116 GLN A CA 1
ATOM 926 C C . GLN A 1 116 ? -40.982 -20.284 75.427 1.00 34.09 116 GLN A C 1
ATOM 928 O O . GLN A 1 116 ? -41.167 -21.490 75.538 1.00 34.09 116 GLN A O 1
ATOM 933 N N . GLU A 1 117 ? -40.488 -19.560 76.437 1.00 31.97 117 GLU A N 1
ATOM 934 C CA . GLU A 1 117 ? -41.038 -19.550 77.811 1.00 31.97 117 GLU A CA 1
ATOM 935 C C . GLU A 1 117 ? -40.098 -18.845 78.796 1.00 31.97 117 GLU A C 1
ATOM 937 O O . GLU A 1 117 ? -38.907 -19.128 78.931 1.00 31.97 117 GLU A O 1
ATOM 942 N N . ALA A 1 118 ? -40.688 -17.876 79.488 1.00 36.69 118 ALA A N 1
ATOM 943 C CA . ALA A 1 118 ? -40.047 -17.012 80.450 1.00 36.69 118 ALA A CA 1
ATOM 944 C C . ALA A 1 118 ? -40.044 -17.649 81.843 1.00 36.69 118 ALA A C 1
ATOM 946 O O . ALA A 1 118 ? -41.091 -17.948 82.412 1.00 36.69 118 ALA A O 1
ATOM 947 N N . SER A 1 119 ? -38.867 -17.726 82.453 1.00 33.69 119 SER A N 1
ATOM 948 C CA . SER A 1 119 ? -38.717 -17.690 83.907 1.00 33.69 119 SER A CA 1
ATOM 949 C C . SER A 1 119 ? -37.475 -16.863 84.268 1.00 33.69 119 SER A C 1
ATOM 951 O O . SER A 1 119 ? -36.388 -17.026 83.725 1.00 33.69 119 SER A O 1
ATOM 953 N N . ARG A 1 120 ? -37.707 -15.875 85.130 1.00 32.50 120 ARG A N 1
ATOM 954 C CA . ARG A 1 120 ? -36.795 -14.851 85.688 1.00 32.50 120 ARG A CA 1
ATOM 955 C C . ARG A 1 120 ? -36.408 -15.269 87.138 1.00 32.50 120 ARG A C 1
ATOM 957 O O . ARG A 1 120 ? -37.056 -16.200 87.618 1.00 32.50 120 ARG A O 1
ATOM 964 N N . PRO A 1 121 ? -35.563 -14.551 87.934 1.00 46.88 121 PRO A N 1
ATOM 965 C CA . PRO A 1 121 ? -34.626 -13.432 87.647 1.00 46.88 121 PRO A CA 1
ATOM 966 C C . PRO A 1 121 ? -33.285 -13.392 88.479 1.00 46.88 121 PRO A C 1
ATOM 968 O O . PRO A 1 121 ? -33.057 -14.213 89.361 1.00 46.88 121 PRO A O 1
ATOM 971 N N . HIS A 1 122 ? -32.501 -12.309 88.250 1.00 31.12 122 HIS A N 1
ATOM 972 C CA . HIS A 1 122 ? -31.449 -11.628 89.074 1.00 31.12 122 HIS A CA 1
ATOM 973 C C . HIS A 1 122 ? -29.998 -12.181 89.016 1.00 31.12 122 HIS A C 1
ATOM 975 O O . HIS A 1 122 ? -29.813 -13.386 89.057 1.00 31.12 122 HIS A O 1
ATOM 981 N N . SER A 1 123 ? -28.910 -11.389 88.861 1.00 31.97 123 SER A N 1
ATOM 982 C CA . SER A 1 123 ? -28.506 -10.153 89.583 1.00 31.97 123 SER A CA 1
ATOM 983 C C . SER A 1 123 ? -27.373 -9.291 88.925 1.00 31.97 123 SER A C 1
ATOM 985 O O . SER A 1 123 ? -26.329 -9.851 88.613 1.00 31.97 123 SER A O 1
ATOM 987 N N . HIS A 1 124 ? -27.573 -7.949 88.869 1.00 31.22 124 HIS A N 1
ATOM 988 C CA . HIS A 1 124 ? -26.686 -6.778 89.202 1.00 31.22 124 HIS A CA 1
ATOM 989 C C . HIS A 1 124 ? -25.250 -6.577 88.613 1.00 31.22 124 HIS A C 1
ATOM 991 O O . HIS A 1 124 ? -24.661 -7.557 88.172 1.00 31.22 124 HIS A O 1
ATOM 997 N N . PRO A 1 125 ? -24.591 -5.372 88.705 1.00 43.16 125 PRO A N 1
ATOM 998 C CA . PRO A 1 125 ? -25.021 -4.003 89.127 1.00 43.16 125 PRO A CA 1
ATOM 999 C C . PRO A 1 125 ? -24.501 -2.799 88.267 1.00 43.16 125 PRO A C 1
ATOM 1001 O O . PRO A 1 125 ? -23.449 -2.900 87.644 1.00 43.16 125 PRO A O 1
ATOM 1004 N N . SER A 1 126 ? -25.133 -1.611 88.384 1.00 30.20 126 SER A N 1
ATOM 1005 C CA . SER A 1 126 ? -24.478 -0.325 88.769 1.00 30.20 126 SER A CA 1
ATOM 1006 C C . SER A 1 126 ? -25.445 0.890 88.830 1.00 30.20 126 SER A C 1
ATOM 1008 O O . SER A 1 126 ? -26.402 0.987 88.072 1.00 30.20 126 SER A O 1
ATOM 1010 N N . LEU A 1 127 ? -25.168 1.742 89.828 1.00 30.98 127 LEU A N 1
ATOM 1011 C CA . LEU A 1 127 ? -25.811 2.945 90.425 1.00 30.98 127 LEU A CA 1
ATOM 1012 C C . LEU A 1 127 ? -25.851 4.206 89.502 1.00 30.98 127 LEU A C 1
ATOM 1014 O O . LEU A 1 127 ? -25.254 4.097 88.429 1.00 30.98 127 LEU A O 1
ATOM 1018 N N . PRO A 1 128 ? -26.440 5.395 89.862 1.00 42.34 128 PRO A N 1
ATOM 1019 C CA . PRO A 1 128 ? -26.583 5.950 91.232 1.00 42.34 128 PRO A CA 1
ATOM 1020 C C . PRO A 1 128 ? -27.786 6.868 91.631 1.00 42.34 128 PRO A C 1
ATOM 1022 O O . PRO A 1 128 ? -28.457 7.469 90.799 1.00 42.34 128 PRO A O 1
ATOM 1025 N N . GLU A 1 129 ? -27.914 6.974 92.969 1.00 33.16 129 GLU A N 1
ATOM 1026 C CA . GLU A 1 129 ? -28.191 8.131 93.868 1.00 33.16 129 GLU A CA 1
ATOM 1027 C C . GLU A 1 129 ? -29.567 8.817 94.065 1.00 33.16 129 GLU A C 1
ATOM 1029 O O . GLU A 1 129 ? -30.241 9.222 93.125 1.00 33.16 129 GLU A O 1
ATOM 1034 N N . ASP A 1 130 ? -29.818 9.048 95.374 1.00 29.91 130 ASP A N 1
ATOM 1035 C CA . ASP A 1 130 ? -30.568 10.121 96.067 1.00 29.91 130 ASP A CA 1
ATOM 1036 C C . ASP A 1 130 ? -32.120 10.096 96.080 1.00 29.91 130 ASP A C 1
ATOM 1038 O O . ASP A 1 130 ? -32.762 9.841 95.073 1.00 29.91 130 ASP A O 1
ATOM 1042 N N . LEU A 1 131 ? -32.852 10.372 97.176 1.00 32.94 131 LEU A N 1
ATOM 1043 C CA . LEU A 1 131 ? -32.533 10.975 98.476 1.00 32.94 131 LEU A CA 1
ATOM 1044 C C . LEU A 1 131 ? -33.700 10.711 99.472 1.00 32.94 131 LEU A C 1
ATOM 1046 O O . LEU A 1 131 ? -34.850 11.000 99.157 1.00 32.94 131 LEU A O 1
ATOM 1050 N N . LEU A 1 132 ? -33.340 10.223 100.666 1.00 33.69 132 LEU A N 1
ATOM 1051 C CA . LEU A 1 132 ? -33.946 10.356 102.012 1.00 33.69 132 LEU A CA 1
ATOM 1052 C C . LEU A 1 132 ? -35.392 9.898 102.337 1.00 33.69 132 LEU A C 1
ATOM 1054 O O . LEU A 1 132 ? -36.390 10.494 101.942 1.00 33.69 132 LEU A O 1
ATOM 1058 N N . GLU A 1 133 ? -35.441 8.924 103.255 1.00 33.59 133 GLU A N 1
ATOM 1059 C CA . GLU A 1 133 ? -36.490 8.686 104.257 1.00 33.59 133 GLU A CA 1
ATOM 1060 C C . GLU A 1 133 ? -36.513 9.793 105.326 1.00 33.59 133 GLU A C 1
ATOM 1062 O O . GLU A 1 133 ? -35.472 10.142 105.884 1.00 33.59 133 GLU A O 1
ATOM 1067 N N . LEU A 1 134 ? -37.713 10.253 105.685 1.00 32.78 134 LEU A N 1
ATOM 1068 C CA . LEU A 1 134 ? -38.040 10.718 107.033 1.00 32.78 134 LEU A CA 1
ATOM 1069 C C . LEU A 1 134 ? -39.486 10.322 107.344 1.00 32.78 134 LEU A C 1
ATOM 1071 O O . LEU A 1 134 ? -40.403 10.783 106.674 1.00 32.78 134 LEU A O 1
ATOM 1075 N N . ASP A 1 135 ? -39.661 9.510 108.381 1.00 29.52 135 ASP A N 1
ATOM 1076 C CA . ASP A 1 135 ? -40.792 9.607 109.301 1.00 29.52 135 ASP A CA 1
ATOM 1077 C C . ASP A 1 135 ? -40.345 8.996 110.634 1.00 29.52 135 ASP A C 1
ATOM 1079 O O . ASP A 1 135 ? -40.345 7.780 110.808 1.00 29.52 135 ASP A O 1
ATOM 1083 N N . GLU A 1 136 ? -39.964 9.848 111.585 1.00 36.91 136 GLU A N 1
ATOM 1084 C CA . GLU A 1 136 ? -40.101 9.528 113.002 1.00 36.91 136 GLU A CA 1
ATOM 1085 C C . GLU A 1 136 ? -40.762 10.704 113.718 1.00 36.91 136 GLU A C 1
ATOM 1087 O O . GLU A 1 136 ? -40.376 11.868 113.611 1.00 36.91 136 GLU A O 1
ATOM 1092 N N . ILE A 1 137 ? -41.840 10.333 114.395 1.00 36.09 137 ILE A N 1
ATOM 1093 C CA . ILE A 1 137 ? -42.701 11.130 115.246 1.00 36.09 137 ILE A CA 1
ATOM 1094 C C . ILE A 1 137 ? -42.018 11.229 116.607 1.00 36.09 137 ILE A C 1
ATOM 1096 O O . ILE A 1 137 ? -41.790 10.201 117.240 1.00 36.09 137 ILE A O 1
ATOM 1100 N N . GLU A 1 138 ? -41.805 12.441 117.109 1.00 35.31 138 GLU A N 1
ATOM 1101 C CA . GLU A 1 138 ? -41.580 12.661 118.536 1.00 35.31 138 GLU A CA 1
ATOM 1102 C C . GLU A 1 138 ? -42.337 13.925 118.959 1.00 35.31 138 GLU A C 1
ATOM 1104 O O . GLU A 1 138 ? -42.076 15.034 118.492 1.00 35.31 138 GLU A O 1
ATOM 1109 N N . CYS A 1 139 ? -43.373 13.734 119.774 1.00 31.42 139 CYS A N 1
ATOM 1110 C CA . CYS A 1 139 ? -44.090 14.823 120.420 1.00 31.42 139 CYS A CA 1
ATOM 1111 C C . CYS A 1 139 ? -43.442 15.067 121.782 1.00 31.42 139 CYS A C 1
ATOM 1113 O O . CYS A 1 139 ? -43.612 14.247 122.683 1.00 31.42 139 CYS A O 1
ATOM 1115 N N . ASP A 1 140 ? -42.757 16.200 121.932 1.00 33.38 140 ASP A N 1
ATOM 1116 C CA . ASP A 1 140 ? -42.361 16.712 123.241 1.00 33.38 140 ASP A CA 1
ATOM 1117 C C . ASP A 1 140 ? -43.534 17.447 123.904 1.00 33.38 140 ASP A C 1
ATOM 1119 O O . ASP A 1 140 ? -44.130 18.380 123.359 1.00 33.38 140 ASP A O 1
ATOM 1123 N N . ASP A 1 141 ? -43.848 16.982 125.108 1.00 32.28 141 ASP A N 1
ATOM 1124 C CA . ASP A 1 141 ? -44.830 17.513 126.043 1.00 32.28 141 ASP A CA 1
ATOM 1125 C C . ASP A 1 141 ? -44.207 18.709 126.793 1.00 32.28 141 ASP A C 1
ATOM 1127 O O . ASP A 1 141 ? -43.129 18.584 127.381 1.00 32.28 141 ASP A O 1
ATOM 1131 N N . ALA A 1 142 ? -44.856 19.880 126.793 1.00 40.47 142 ALA A N 1
ATOM 1132 C CA . ALA A 1 142 ? -44.372 21.058 127.518 1.00 40.47 142 ALA A CA 1
ATOM 1133 C C . ALA A 1 142 ? -45.458 21.715 128.384 1.00 40.47 142 ALA A C 1
ATOM 1135 O O . ALA A 1 142 ? -46.560 22.060 127.961 1.00 40.47 142 ALA A O 1
ATOM 1136 N N . ILE A 1 143 ? -45.061 21.884 129.639 1.00 37.19 143 ILE A N 1
ATOM 1137 C CA . ILE A 1 143 ? -45.798 22.250 130.844 1.00 37.19 143 ILE A CA 1
ATOM 1138 C C . ILE A 1 143 ? -46.136 23.759 130.900 1.00 37.19 143 ILE A C 1
ATOM 1140 O O . ILE A 1 143 ? -45.252 24.602 130.818 1.00 37.19 143 ILE A O 1
ATOM 1144 N N . LEU A 1 144 ? -47.430 24.050 131.108 1.00 37.66 144 LEU A N 1
ATOM 1145 C CA . LEU A 1 144 ? -48.057 25.047 132.008 1.00 37.66 144 LEU A CA 1
ATOM 1146 C C . LEU A 1 144 ? -47.412 26.441 132.244 1.00 37.66 144 LEU A C 1
ATOM 1148 O O . LEU A 1 144 ? -46.362 26.526 132.874 1.00 37.66 144 LEU A O 1
ATOM 1152 N N . LEU A 1 145 ? -48.177 27.523 131.963 1.00 38.28 145 LEU A N 1
ATOM 1153 C CA . LEU A 1 145 ? -48.724 28.559 132.901 1.00 38.28 145 LEU A CA 1
ATOM 1154 C C . LEU A 1 145 ? -49.053 29.906 132.191 1.00 38.28 145 LEU A C 1
ATOM 1156 O O . LEU A 1 145 ? -48.625 30.121 131.062 1.00 38.28 145 LEU A O 1
ATOM 1160 N N . PRO A 1 146 ? -49.898 30.786 132.776 1.00 48.94 146 PRO A N 1
ATOM 1161 C CA . PRO A 1 146 ? -51.060 31.346 132.095 1.00 48.94 146 PRO A CA 1
ATOM 1162 C C . PRO A 1 146 ? -50.959 32.858 131.857 1.00 48.94 146 PRO A C 1
ATOM 1164 O O . PRO A 1 146 ? -50.199 33.574 132.508 1.00 48.94 146 PRO A O 1
ATOM 1167 N N . SER A 1 147 ? -51.814 33.381 130.979 1.00 35.91 147 SER A N 1
ATOM 1168 C CA . SER A 1 147 ? -52.111 34.815 130.905 1.00 35.91 147 SER A CA 1
ATOM 1169 C C . SER A 1 147 ? -53.575 35.027 130.499 1.00 35.91 147 SER A C 1
ATOM 1171 O O . SER A 1 147 ? -53.978 34.688 129.396 1.00 35.91 147 SER A O 1
ATOM 1173 N N . SER A 1 148 ? -54.355 35.537 131.457 1.00 46.88 148 SER A N 1
ATOM 1174 C CA . SER A 1 148 ? -55.728 36.072 131.381 1.00 46.88 148 SER A CA 1
ATOM 1175 C C . SER A 1 148 ? -56.758 35.349 130.488 1.00 46.88 148 SER A C 1
ATOM 1177 O O . SER A 1 148 ? -56.886 35.625 129.295 1.00 46.88 148 SER A O 1
ATOM 1179 N N . ASP A 1 149 ? -57.612 34.549 131.136 1.00 53.75 149 ASP A N 1
ATOM 1180 C CA . ASP A 1 149 ? -58.753 33.777 130.600 1.00 53.75 149 ASP A CA 1
ATOM 1181 C C . ASP A 1 149 ? -59.771 34.541 129.719 1.00 53.75 149 ASP A C 1
ATOM 1183 O O . ASP A 1 149 ? -60.618 33.925 129.076 1.00 53.75 149 ASP A O 1
ATOM 1187 N N . GLY A 1 150 ? -59.730 35.875 129.657 1.00 59.31 150 GLY A N 1
ATOM 1188 C CA . GLY A 1 150 ? -60.690 36.671 128.880 1.00 59.31 150 GLY A CA 1
ATOM 1189 C C . GLY A 1 150 ? -60.391 36.744 127.378 1.00 59.31 150 GLY A C 1
ATOM 1190 O O . GLY A 1 150 ? -61.320 36.698 126.568 1.00 59.31 150 GLY A O 1
ATOM 1191 N N . ASP A 1 151 ? -59.112 36.840 127.007 1.00 58.97 151 ASP A N 1
ATOM 1192 C CA . ASP A 1 151 ? -58.690 36.969 125.606 1.00 58.97 151 ASP A CA 1
ATOM 1193 C C . ASP A 1 151 ? -58.481 35.600 124.952 1.00 58.97 151 ASP A C 1
ATOM 1195 O O . ASP A 1 151 ? -58.861 35.424 123.797 1.00 58.97 151 ASP A O 1
ATOM 1199 N N . VAL A 1 152 ? -58.036 34.595 125.717 1.00 61.22 152 VAL A N 1
ATOM 1200 C CA . VAL A 1 152 ? -57.885 33.201 125.253 1.00 61.22 152 VAL A CA 1
ATOM 1201 C C . VAL A 1 152 ? -59.221 32.603 124.804 1.00 61.22 152 VAL A C 1
ATOM 1203 O O . VAL A 1 152 ? -59.300 31.918 123.791 1.00 61.22 152 VAL A O 1
ATOM 1206 N N . LEU A 1 153 ? -60.317 32.893 125.512 1.00 61.50 153 LEU A N 1
ATOM 1207 C CA . LEU A 1 153 ? -61.653 32.434 125.115 1.00 61.50 153 LEU A CA 1
ATOM 1208 C C . LEU A 1 153 ? -62.154 33.103 123.828 1.00 61.50 153 LEU A C 1
ATOM 1210 O O . LEU A 1 153 ? -62.926 32.494 123.086 1.00 61.50 153 LEU A O 1
ATOM 1214 N N . LYS A 1 154 ? -61.732 34.343 123.553 1.00 66.25 154 LYS A N 1
ATOM 1215 C CA . LYS A 1 154 ? -62.081 35.055 122.316 1.00 66.25 154 LYS A CA 1
ATOM 1216 C C . LYS A 1 154 ? -61.232 34.586 121.141 1.00 66.25 154 LYS A C 1
ATOM 1218 O O . LYS A 1 154 ? -61.802 34.352 120.079 1.00 66.25 154 LYS A O 1
ATOM 1223 N N . THR A 1 155 ? -59.925 34.391 121.330 1.00 70.06 155 THR A N 1
ATOM 1224 C CA . THR A 1 155 ? -59.044 33.816 120.302 1.00 70.06 155 THR A CA 1
ATOM 1225 C C . THR A 1 155 ? -59.460 32.386 119.975 1.00 70.06 155 THR A C 1
ATOM 1227 O O . THR A 1 155 ? -59.657 32.077 118.808 1.00 70.06 155 THR A O 1
ATOM 1230 N N . LEU A 1 156 ? -59.756 31.557 120.980 1.00 67.12 156 LEU A N 1
ATOM 1231 C CA . LEU A 1 156 ? -60.248 30.192 120.779 1.00 67.12 156 LEU A CA 1
ATOM 1232 C C . LEU A 1 156 ? -61.614 30.168 120.074 1.00 67.12 156 LEU A C 1
ATOM 1234 O O . LEU A 1 156 ? -61.855 29.332 119.207 1.00 67.12 156 LEU A O 1
ATOM 1238 N N . ARG A 1 157 ? -62.528 31.093 120.407 1.00 70.44 157 ARG A N 1
ATOM 1239 C CA . ARG A 1 157 ? -63.798 31.226 119.671 1.00 70.44 157 ARG A CA 1
ATOM 1240 C C . ARG A 1 157 ? -63.575 31.632 118.218 1.00 70.44 157 ARG A C 1
ATOM 1242 O O . ARG A 1 157 ? -64.268 31.094 117.360 1.00 70.44 157 ARG A O 1
ATOM 1249 N N . GLN A 1 158 ? -62.641 32.541 117.945 1.00 76.38 158 GLN A N 1
ATOM 1250 C CA . GLN A 1 158 ? -62.303 32.953 116.583 1.00 76.38 158 GLN A CA 1
ATOM 1251 C C . GLN A 1 158 ? -61.660 31.802 115.792 1.00 76.38 158 GLN A C 1
ATOM 1253 O O . GLN A 1 158 ? -62.110 31.502 114.694 1.00 76.38 158 GLN A O 1
ATOM 1258 N N . GLU A 1 159 ? -60.720 31.066 116.384 1.00 77.12 159 GLU A N 1
ATOM 1259 C CA . GLU A 1 159 ? -60.112 29.870 115.781 1.00 77.12 159 GLU A CA 1
ATOM 1260 C C . GLU A 1 159 ? -61.154 28.775 115.487 1.00 77.12 159 GLU A C 1
ATOM 1262 O O . GLU A 1 159 ? -61.121 28.120 114.443 1.00 77.12 159 GLU A O 1
ATOM 1267 N N . VAL A 1 160 ? -62.145 28.593 116.366 1.00 76.56 160 VAL A N 1
ATOM 1268 C CA . VAL A 1 160 ? -63.265 27.667 116.126 1.00 76.56 160 VAL A CA 1
ATOM 1269 C C . VAL A 1 160 ? -64.137 28.136 114.953 1.00 76.56 160 VAL A C 1
ATOM 1271 O O . VAL A 1 160 ? -64.603 27.307 114.174 1.00 76.56 160 VAL A O 1
ATOM 1274 N N . VAL A 1 161 ? -64.358 29.442 114.778 1.00 76.81 161 VAL A N 1
ATOM 1275 C CA . VAL A 1 161 ? -65.065 29.974 113.597 1.00 76.81 161 VAL A CA 1
ATOM 1276 C C . VAL A 1 161 ? -64.262 29.716 112.329 1.00 76.81 161 VAL A C 1
ATOM 1278 O O . VAL A 1 161 ? -64.814 29.195 111.359 1.00 76.81 161 VAL A O 1
ATOM 1281 N N . ASP A 1 162 ? -62.967 30.018 112.351 1.00 78.44 162 ASP A N 1
ATOM 1282 C CA . ASP A 1 162 ? -62.089 29.893 111.190 1.00 78.44 162 ASP A CA 1
ATOM 1283 C C . ASP A 1 162 ? -61.961 28.427 110.749 1.00 78.44 162 ASP A C 1
ATOM 1285 O O . ASP A 1 162 ? -62.066 28.117 109.562 1.00 78.44 162 ASP A O 1
ATOM 1289 N N . THR A 1 163 ? -61.844 27.492 111.697 1.00 76.94 163 THR A N 1
ATOM 1290 C CA . THR A 1 163 ? -61.820 26.046 111.412 1.00 76.94 163 THR A CA 1
ATOM 1291 C C . THR A 1 163 ? -63.152 25.532 110.862 1.00 76.94 163 THR A C 1
ATOM 1293 O O . THR A 1 163 ? -63.164 24.738 109.920 1.00 76.94 163 THR A O 1
ATOM 1296 N N . VAL A 1 164 ? -64.295 26.009 111.371 1.00 77.19 164 VAL A N 1
ATOM 1297 C CA . VAL A 1 164 ? -65.615 25.693 110.793 1.00 77.19 164 VAL A CA 1
ATOM 1298 C C . VAL A 1 164 ? -65.738 26.240 109.368 1.00 77.19 164 VAL A C 1
ATOM 1300 O O . VAL A 1 164 ? -66.254 25.542 108.492 1.00 77.19 164 VAL A O 1
ATOM 1303 N N . GLN A 1 165 ? -65.254 27.458 109.114 1.00 78.12 165 GLN A N 1
ATOM 1304 C CA . GLN A 1 165 ? -65.265 28.084 107.792 1.00 78.12 165 GLN A CA 1
ATOM 1305 C C . GLN A 1 165 ? -64.395 27.289 106.803 1.00 78.12 165 GLN A C 1
ATOM 1307 O O . GLN A 1 165 ? -64.851 26.958 105.708 1.00 78.12 165 GLN A O 1
ATOM 1312 N N . GLN A 1 166 ? -63.183 26.897 107.208 1.00 80.00 166 GLN A N 1
ATOM 1313 C CA . GLN A 1 166 ? -62.278 26.062 106.411 1.00 80.00 166 GLN A CA 1
ATOM 1314 C C . GLN A 1 166 ? -62.886 24.685 106.101 1.00 80.00 166 GLN A C 1
ATOM 1316 O O . GLN A 1 166 ? -62.856 24.240 104.952 1.00 80.00 166 GLN A O 1
ATOM 1321 N N . LEU A 1 167 ? -63.516 24.028 107.082 1.00 80.44 167 LEU A N 1
ATOM 1322 C CA . LEU A 1 167 ? -64.203 22.746 106.877 1.00 80.44 167 LEU A CA 1
ATOM 1323 C C . LEU A 1 167 ? -65.402 22.860 105.928 1.00 80.44 167 LEU A C 1
ATOM 1325 O O . LEU A 1 167 ? -65.655 21.942 105.144 1.00 80.44 167 LEU A O 1
ATOM 1329 N N . ARG A 1 168 ? -66.129 23.983 105.950 1.00 79.00 168 ARG A N 1
ATOM 1330 C CA . ARG A 1 168 ? -67.205 24.257 104.984 1.00 79.00 168 ARG A CA 1
ATOM 1331 C C . ARG A 1 168 ? -66.664 24.450 103.571 1.00 79.00 168 ARG A C 1
ATOM 1333 O O . ARG A 1 168 ? -67.213 23.865 102.642 1.00 79.00 168 ARG A O 1
ATOM 1340 N N . VAL A 1 169 ? -65.569 25.194 103.406 1.00 80.62 169 VAL A N 1
ATOM 1341 C CA . VAL A 1 169 ? -64.907 25.367 102.101 1.00 80.62 169 VAL A CA 1
ATOM 1342 C C . VAL A 1 169 ? -64.424 24.023 101.554 1.00 80.62 169 VAL A C 1
ATOM 1344 O O . VAL A 1 169 ? -64.689 23.710 100.397 1.00 80.62 169 VAL A O 1
ATOM 1347 N N . LEU A 1 170 ? -63.797 23.187 102.385 1.00 79.31 170 LEU A N 1
ATOM 1348 C CA . LEU A 1 170 ? -63.381 21.835 101.995 1.00 79.31 170 LEU A CA 1
ATOM 1349 C C . LEU A 1 170 ? -64.578 20.942 101.640 1.00 79.31 170 LEU A C 1
ATOM 1351 O O . LEU A 1 170 ? -64.532 20.219 100.645 1.00 79.31 170 LEU A O 1
ATOM 1355 N N . SER A 1 171 ? -65.675 21.022 102.398 1.00 77.62 171 SER A N 1
ATOM 1356 C CA . SER A 1 171 ? -66.925 20.320 102.069 1.00 77.62 171 SER A CA 1
ATOM 1357 C C . SER A 1 171 ? -67.462 20.743 100.701 1.00 77.62 171 SER A C 1
ATOM 1359 O O . SER A 1 171 ? -67.868 19.898 99.901 1.00 77.62 171 SER A O 1
ATOM 1361 N N . GLU A 1 172 ? -67.423 22.041 100.393 1.00 76.19 172 GLU A N 1
ATOM 1362 C CA . GLU A 1 172 ? -67.887 22.577 99.114 1.00 76.19 172 GLU A CA 1
ATOM 1363 C C . GLU A 1 172 ? -66.946 22.207 97.959 1.00 76.19 172 GLU A C 1
ATOM 1365 O O . GLU A 1 172 ? -67.417 21.839 96.886 1.00 76.19 172 GLU A O 1
ATOM 1370 N N . GLN A 1 173 ? -65.629 22.188 98.182 1.00 76.81 173 GLN A N 1
ATOM 1371 C CA . GLN A 1 173 ? -64.638 21.721 97.206 1.00 76.81 173 GLN A CA 1
ATOM 1372 C C . GLN A 1 173 ? -64.795 20.225 96.895 1.00 76.81 173 GLN A C 1
ATOM 1374 O O . GLN A 1 173 ? -64.777 19.831 95.726 1.00 76.81 173 GLN A O 1
ATOM 1379 N N . LEU A 1 174 ? -65.025 19.384 97.909 1.00 75.00 174 LEU A N 1
ATOM 1380 C CA . LEU A 1 174 ? -65.299 17.953 97.723 1.00 75.00 174 LEU A CA 1
ATOM 1381 C C . LEU A 1 174 ? -66.627 17.726 96.979 1.00 75.00 174 LEU A C 1
ATOM 1383 O O . LEU A 1 174 ? -66.723 16.833 96.132 1.00 75.00 174 LEU A O 1
ATOM 1387 N N . ARG A 1 175 ? -67.638 18.573 97.211 1.00 74.62 175 ARG A N 1
ATOM 1388 C CA . ARG A 1 175 ? -68.879 18.587 96.417 1.00 74.62 175 ARG A CA 1
ATOM 1389 C C . ARG A 1 175 ? -68.669 19.078 94.989 1.00 74.62 175 ARG A C 1
ATOM 1391 O O . ARG A 1 175 ? -69.273 18.520 94.079 1.00 74.62 175 ARG A O 1
ATOM 1398 N N . HIS A 1 176 ? -67.822 20.077 94.766 1.00 66.00 176 HIS A N 1
ATOM 1399 C CA . HIS A 1 176 ? -67.511 20.578 93.428 1.00 66.00 176 HIS A CA 1
ATOM 1400 C C . HIS A 1 176 ? -66.748 19.537 92.607 1.00 66.00 176 HIS A C 1
ATOM 1402 O O . HIS A 1 176 ? -67.105 19.274 91.463 1.00 66.00 176 HIS A O 1
ATOM 1408 N N . ARG A 1 177 ? -65.793 18.824 93.218 1.00 64.56 177 ARG A N 1
ATOM 1409 C CA . ARG A 1 177 ? -65.129 17.671 92.589 1.00 64.56 177 ARG A CA 1
ATOM 1410 C C . ARG A 1 177 ? -66.120 16.551 92.242 1.00 64.56 177 ARG A C 1
ATOM 1412 O O . ARG A 1 177 ? -65.947 15.879 91.232 1.00 64.56 177 ARG A O 1
ATOM 1419 N N . ARG A 1 178 ? -67.198 16.396 93.025 1.00 59.78 178 ARG A N 1
ATOM 1420 C CA . ARG A 1 178 ? -68.338 15.511 92.713 1.00 59.78 178 ARG A CA 1
ATOM 1421 C C . ARG A 1 178 ? -69.235 16.047 91.578 1.00 59.78 178 ARG A C 1
ATOM 1423 O O . ARG A 1 178 ? -69.824 15.226 90.880 1.00 59.78 178 ARG A O 1
ATOM 1430 N N . ARG A 1 179 ? -69.356 17.374 91.404 1.00 60.00 179 ARG A N 1
ATOM 1431 C CA . ARG A 1 179 ? -70.200 18.055 90.393 1.00 60.00 179 ARG A CA 1
ATOM 1432 C C . ARG A 1 179 ? -69.487 18.408 89.082 1.00 60.00 179 ARG A C 1
ATOM 1434 O O . ARG A 1 179 ? -70.182 18.714 88.126 1.00 60.00 179 ARG A O 1
ATOM 1441 N N . ASN A 1 180 ? -68.157 18.314 88.984 1.00 49.50 180 ASN A N 1
ATOM 1442 C CA . ASN A 1 180 ? -67.376 18.660 87.777 1.00 49.50 180 ASN A CA 1
ATOM 1443 C C . ASN A 1 180 ? -67.628 17.770 86.537 1.00 49.50 180 ASN A C 1
ATOM 1445 O O . ASN A 1 180 ? -66.845 17.760 85.593 1.00 49.50 180 ASN A O 1
ATOM 1449 N N . SER A 1 181 ? -68.756 17.067 86.501 1.00 53.88 181 SER A N 1
ATOM 1450 C CA . SER A 1 181 ? -69.345 16.505 85.297 1.00 53.88 181 SER A CA 1
ATOM 1451 C C . SER A 1 181 ? -70.583 17.329 84.919 1.00 53.88 181 SER A C 1
ATOM 1453 O O . SER A 1 181 ? -71.695 16.841 85.042 1.00 53.88 181 SER A O 1
ATOM 1455 N N . LEU A 1 182 ? -70.365 18.545 84.392 1.00 45.06 182 LEU A N 1
ATOM 1456 C CA . LEU A 1 182 ? -71.324 19.419 83.674 1.00 45.06 182 LEU A CA 1
ATOM 1457 C C . LEU A 1 182 ? -71.873 20.631 84.469 1.00 45.06 182 LEU A C 1
ATOM 1459 O O . LEU A 1 182 ? -72.622 20.487 85.426 1.00 45.06 182 LEU A O 1
ATOM 1463 N N . ASN A 1 183 ? -71.503 21.826 83.981 1.00 42.62 183 ASN A N 1
ATOM 1464 C CA . ASN A 1 183 ? -72.151 23.145 84.086 1.00 42.62 183 ASN A CA 1
ATOM 1465 C C . ASN A 1 183 ? -72.989 23.463 85.339 1.00 42.62 183 ASN A C 1
ATOM 1467 O O . ASN A 1 183 ? -74.130 23.028 85.424 1.00 42.62 183 ASN A O 1
ATOM 1471 N N . SER A 1 184 ? -72.515 24.384 86.187 1.00 37.84 184 SER A N 1
ATOM 1472 C CA . SER A 1 184 ? -73.328 25.515 86.680 1.00 37.84 184 SER A CA 1
ATOM 1473 C C . SER A 1 184 ? -72.468 26.441 87.539 1.00 37.84 184 SER A C 1
ATOM 1475 O O . SER A 1 184 ? -71.968 26.040 88.587 1.00 37.84 184 SER A O 1
ATOM 1477 N N . LEU A 1 185 ? -72.341 27.697 87.110 1.00 52.53 185 LEU A N 1
ATOM 1478 C CA . LEU A 1 185 ? -72.180 28.818 88.030 1.00 52.53 185 LEU A CA 1
ATOM 1479 C C . LEU A 1 185 ? -73.426 28.827 88.916 1.00 52.53 185 LEU A C 1
ATOM 1481 O O . LEU A 1 185 ? -74.522 28.839 88.371 1.00 52.53 185 LEU A O 1
ATOM 1485 N N . ASP A 1 186 ? -73.263 28.724 90.230 1.00 38.81 186 ASP A N 1
ATOM 1486 C CA . ASP A 1 186 ? -74.073 29.438 91.217 1.00 38.81 186 ASP A CA 1
ATOM 1487 C C . ASP A 1 186 ? -73.639 29.093 92.646 1.00 38.81 186 ASP A C 1
ATOM 1489 O O . ASP A 1 186 ? -73.079 28.036 92.927 1.00 38.81 186 ASP A O 1
ATOM 1493 N N . THR A 1 187 ? -73.972 30.030 93.534 1.00 42.16 187 THR A N 1
ATOM 1494 C CA . THR A 1 187 ? -73.912 29.989 95.002 1.00 42.16 187 THR A CA 1
ATOM 1495 C C . THR A 1 187 ? -72.565 30.314 95.647 1.00 42.16 187 THR A C 1
ATOM 1497 O O . THR A 1 187 ? -71.953 29.504 96.338 1.00 42.16 187 THR A O 1
ATOM 1500 N N . ASN A 1 188 ? -72.181 31.586 95.535 1.00 49.50 188 ASN A N 1
ATOM 1501 C CA . ASN A 1 188 ? -71.500 32.272 96.627 1.00 49.50 188 ASN A CA 1
ATOM 1502 C C . ASN A 1 188 ? -72.565 32.605 97.693 1.00 49.50 188 ASN A C 1
ATOM 1504 O O . ASN A 1 188 ? -73.225 33.638 97.619 1.00 49.50 188 ASN A O 1
ATOM 1508 N N . SER A 1 189 ? -72.801 31.692 98.635 1.00 42.75 189 SER A N 1
ATOM 1509 C CA . SER A 1 189 ? -73.578 31.971 99.850 1.00 42.75 189 SER A CA 1
ATOM 1510 C C . SER A 1 189 ? -72.627 31.914 101.040 1.00 42.75 189 SER A C 1
ATOM 1512 O O . SER A 1 189 ? -72.657 30.973 101.833 1.00 42.75 189 SER A O 1
ATOM 1514 N N . SER A 1 190 ? -71.745 32.912 101.130 1.00 43.44 190 SER A N 1
ATOM 1515 C CA . SER A 1 190 ? -70.987 33.194 102.350 1.00 43.44 190 SER A CA 1
ATOM 1516 C C . SER A 1 190 ? -71.953 33.681 103.421 1.00 43.44 190 SER A C 1
ATOM 1518 O O . SER A 1 190 ? -72.274 34.863 103.496 1.00 43.44 190 SER A O 1
ATOM 1520 N N . ASP A 1 191 ? -72.431 32.754 104.241 1.00 49.78 191 ASP A N 1
ATOM 1521 C CA . ASP A 1 191 ? -73.073 33.079 105.508 1.00 49.78 191 ASP A CA 1
ATOM 1522 C C . ASP A 1 191 ? -71.934 33.280 106.525 1.00 49.78 191 ASP A C 1
ATOM 1524 O O . ASP A 1 191 ? -71.386 32.310 107.058 1.00 49.78 191 ASP A O 1
ATOM 1528 N N . GLU A 1 192 ? -71.478 34.528 106.697 1.00 52.47 192 GLU A N 1
ATOM 1529 C CA . GLU A 1 192 ? -70.411 34.868 107.646 1.00 52.47 192 GLU A CA 1
ATOM 1530 C C . GLU A 1 192 ? -70.864 34.563 109.080 1.00 52.47 192 GLU A C 1
ATOM 1532 O O . GLU A 1 192 ? -71.769 35.193 109.640 1.00 52.47 192 GLU A O 1
ATOM 1537 N N . LEU A 1 193 ? -70.226 33.566 109.695 1.00 57.31 193 LEU A N 1
ATOM 1538 C CA . LEU A 1 193 ? -70.467 33.214 111.087 1.00 57.31 193 LEU A CA 1
ATOM 1539 C C . LEU A 1 193 ? -69.750 34.217 111.996 1.00 57.31 193 LEU A C 1
ATOM 1541 O O . LEU A 1 193 ? -68.536 34.193 112.140 1.00 57.31 193 LEU A O 1
ATOM 1545 N N . SER A 1 194 ? -70.518 35.089 112.645 1.00 54.50 194 SER A N 1
ATOM 1546 C CA . SER A 1 194 ? -70.003 35.986 113.685 1.00 54.50 194 SER A CA 1
ATOM 1547 C C . SER A 1 194 ? -69.802 35.216 115.012 1.00 54.50 194 SER A C 1
ATOM 1549 O O . SER A 1 194 ? -70.654 34.380 115.348 1.00 54.50 194 SER A O 1
ATOM 1551 N N . PRO A 1 195 ? -68.733 35.480 115.795 1.00 54.53 195 PRO A N 1
ATOM 1552 C CA . PRO A 1 195 ? -68.327 34.669 116.956 1.00 54.53 195 PRO A CA 1
ATOM 1553 C C . PRO A 1 195 ? -69.378 34.561 118.076 1.00 54.53 195 PRO A C 1
ATOM 1555 O O . PRO A 1 195 ? -69.352 33.618 118.868 1.00 54.53 195 PRO A O 1
ATOM 1558 N N . ASP A 1 196 ? -70.356 35.468 118.110 1.00 51.97 196 ASP A N 1
ATOM 1559 C CA . ASP A 1 196 ? -71.428 35.484 119.112 1.00 51.97 196 ASP A CA 1
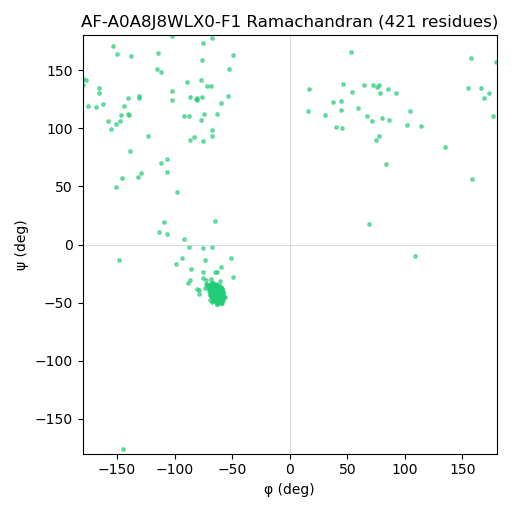ATOM 1560 C C . ASP A 1 196 ? -72.656 34.619 118.756 1.00 51.97 196 ASP A C 1
ATOM 1562 O O . ASP A 1 196 ? -73.579 34.501 119.563 1.00 51.97 196 ASP A O 1
ATOM 1566 N N . LYS A 1 197 ? -72.690 33.970 117.579 1.00 57.25 197 LYS A N 1
ATOM 1567 C CA . LYS A 1 197 ? -73.820 33.121 117.128 1.00 57.25 197 LYS A CA 1
ATOM 1568 C C . LYS A 1 197 ? -73.495 31.624 117.004 1.00 57.25 197 LYS A C 1
ATOM 1570 O O . LYS A 1 197 ? -74.313 30.861 116.483 1.00 57.25 197 LYS A O 1
ATOM 1575 N N . LEU A 1 198 ? -72.343 31.173 117.505 1.00 57.28 198 LEU A N 1
ATOM 1576 C CA . LEU A 1 198 ? -71.948 29.757 117.506 1.00 57.28 198 LEU A CA 1
ATOM 1577 C C . LEU A 1 198 ? -72.849 28.929 118.432 1.00 57.28 198 LEU A C 1
ATOM 1579 O O . LEU A 1 198 ? -72.651 28.866 119.644 1.00 57.28 198 LEU A O 1
ATOM 1583 N N . LYS A 1 199 ? -73.841 28.249 117.854 1.00 59.81 199 LYS A N 1
ATOM 1584 C CA . LYS A 1 199 ? -74.580 27.197 118.561 1.00 59.81 199 LYS A CA 1
ATOM 1585 C C . LYS A 1 199 ? -73.682 25.965 118.714 1.00 59.81 199 LYS A C 1
ATOM 1587 O O . LYS A 1 199 ? -73.008 25.559 117.765 1.00 59.81 199 LYS A O 1
ATOM 1592 N N . GLY A 1 200 ? -73.689 25.351 119.898 1.00 59.47 200 GLY A N 1
ATOM 1593 C CA . GLY A 1 200 ? -72.982 24.092 120.139 1.00 59.47 200 GLY A CA 1
ATOM 1594 C C . GLY A 1 200 ? -73.394 23.031 119.113 1.00 59.47 200 GLY A C 1
ATOM 1595 O O . GLY A 1 200 ? -74.582 22.807 118.897 1.00 59.47 200 GLY A O 1
ATOM 1596 N N . GLY A 1 201 ? -72.410 22.412 118.453 1.00 66.31 201 GLY A N 1
ATOM 1597 C CA . GLY A 1 201 ? -72.627 21.330 117.484 1.00 66.31 201 GLY A CA 1
ATOM 1598 C C . GLY A 1 201 ? -72.386 21.668 116.006 1.00 66.31 201 GLY A C 1
ATOM 1599 O O . GLY A 1 201 ? -72.316 20.737 115.209 1.00 66.31 201 GLY A O 1
ATOM 1600 N N . VAL A 1 202 ? -72.182 22.937 115.620 1.00 73.56 202 VAL A N 1
ATOM 1601 C CA . VAL A 1 202 ? -71.923 23.315 114.207 1.00 73.56 202 VAL A CA 1
ATOM 1602 C C . VAL A 1 202 ? -70.614 22.715 113.674 1.00 73.56 202 VAL A C 1
ATOM 1604 O O . VAL A 1 202 ? -70.606 22.148 112.584 1.00 73.56 202 VAL A O 1
ATOM 1607 N N . LEU A 1 203 ? -69.534 22.752 114.463 1.00 71.12 203 LEU A N 1
ATOM 1608 C CA . LEU A 1 203 ? -68.255 22.119 114.111 1.00 71.12 203 LEU A CA 1
ATOM 1609 C C . LEU A 1 203 ? -68.384 20.594 113.997 1.00 71.12 203 LEU A C 1
ATOM 1611 O O . LEU A 1 203 ? -67.912 20.002 113.033 1.00 71.12 203 LEU A O 1
ATOM 1615 N N . SER A 1 204 ? -69.095 19.956 114.934 1.00 74.31 204 SER A N 1
ATOM 1616 C CA . SER A 1 204 ? -69.366 18.512 114.869 1.00 74.31 204 SER A CA 1
ATOM 1617 C C . SER A 1 204 ? -70.182 18.140 113.624 1.00 74.31 204 SER A C 1
ATOM 1619 O O . SER A 1 204 ? -69.934 17.099 113.021 1.00 74.31 204 SER A O 1
ATOM 1621 N N . GLY A 1 205 ? -71.119 19.001 113.210 1.00 76.38 205 GLY A N 1
ATOM 1622 C CA . GLY A 1 205 ? -71.861 18.864 111.957 1.00 76.38 205 GLY A CA 1
ATOM 1623 C C . GLY A 1 205 ? -70.956 18.945 110.726 1.00 76.38 205 GLY A C 1
ATOM 1624 O O . GLY A 1 205 ? -70.966 18.018 109.922 1.00 76.38 205 GLY A O 1
ATOM 1625 N N . ALA A 1 206 ? -70.121 19.984 110.628 1.00 76.38 206 ALA A N 1
ATOM 1626 C CA . ALA A 1 206 ? -69.192 20.175 109.510 1.00 76.38 206 ALA A CA 1
ATOM 1627 C C . ALA A 1 206 ? -68.165 19.031 109.399 1.00 76.38 206 ALA A C 1
ATOM 1629 O O . ALA A 1 206 ? -67.917 18.519 108.312 1.00 76.38 206 ALA A O 1
ATOM 1630 N N . VAL A 1 207 ? -67.618 18.555 110.523 1.00 78.06 207 VAL A N 1
ATOM 1631 C CA . VAL A 1 207 ? -66.699 17.403 110.531 1.00 78.06 207 VAL A CA 1
ATOM 1632 C C . VAL A 1 207 ? -67.410 16.119 110.093 1.00 78.06 207 VAL A C 1
ATOM 1634 O O . VAL A 1 207 ? -66.860 15.370 109.290 1.00 78.06 207 VAL A O 1
ATOM 1637 N N . LYS A 1 208 ? -68.640 15.858 110.561 1.00 81.00 208 LYS A N 1
ATOM 1638 C CA . LYS A 1 208 ? -69.427 14.687 110.124 1.00 81.00 208 LYS A CA 1
ATOM 1639 C C . LYS A 1 208 ? -69.786 14.749 108.639 1.00 81.00 208 LYS A C 1
ATOM 1641 O O . LYS A 1 208 ? -69.819 13.714 107.980 1.00 81.00 208 LYS A O 1
ATOM 1646 N N . GLU A 1 209 ? -70.033 15.943 108.117 1.00 80.06 209 GLU A N 1
ATOM 1647 C CA . GLU A 1 209 ? -70.312 16.200 106.706 1.00 80.06 209 GLU A CA 1
ATOM 1648 C C . GLU A 1 209 ? -69.081 15.933 105.829 1.00 80.06 209 GLU A C 1
ATOM 1650 O O . GLU A 1 209 ? -69.181 15.148 104.885 1.00 80.06 209 GLU A O 1
ATOM 1655 N N . VAL A 1 210 ? -67.905 16.468 106.184 1.00 80.00 210 VAL A N 1
ATOM 1656 C CA . VAL A 1 210 ? -66.630 16.147 105.511 1.00 80.00 210 VAL A CA 1
ATOM 1657 C C . VAL A 1 210 ? -66.334 14.652 105.609 1.00 80.00 210 VAL A C 1
ATOM 1659 O O . VAL A 1 210 ? -66.015 14.019 104.607 1.00 80.00 210 VAL A O 1
ATOM 1662 N N . GLN A 1 211 ? -66.492 14.055 106.792 1.00 81.06 211 GLN A N 1
ATOM 1663 C CA . GLN A 1 211 ? -66.259 12.627 106.999 1.00 81.06 211 GLN A CA 1
ATOM 1664 C C . GLN A 1 211 ? -67.206 11.765 106.148 1.00 81.06 211 GLN A C 1
ATOM 1666 O O . GLN A 1 211 ? -66.786 10.734 105.623 1.00 81.06 211 GLN A O 1
ATOM 1671 N N . GLY A 1 212 ? -68.461 12.187 105.973 1.00 81.62 212 GLY A N 1
ATOM 1672 C CA . GLY A 1 212 ? -69.415 11.562 105.058 1.00 81.62 212 GLY A CA 1
ATOM 1673 C C . GLY A 1 212 ? -68.978 11.678 103.597 1.00 81.62 212 GLY A C 1
ATOM 1674 O O . GLY A 1 212 ? -68.900 10.666 102.908 1.00 81.62 212 GLY A O 1
ATOM 1675 N N . LEU A 1 213 ? -68.604 12.880 103.147 1.00 81.06 213 LEU A N 1
ATOM 1676 C CA . LEU A 1 213 ? -68.141 13.126 101.776 1.00 81.06 213 LEU A CA 1
ATOM 1677 C C . LEU A 1 213 ? -66.861 12.346 101.441 1.00 81.06 213 LEU A C 1
ATOM 1679 O O . LEU A 1 213 ? -66.753 11.790 100.351 1.00 81.06 213 LEU A O 1
ATOM 1683 N N . VAL A 1 214 ? -65.914 12.255 102.377 1.00 79.38 214 VAL A N 1
ATOM 1684 C CA . VAL A 1 214 ? -64.679 11.473 102.214 1.00 79.38 214 VAL A CA 1
ATOM 1685 C C . VAL A 1 214 ? -64.981 9.975 102.160 1.00 79.38 214 VAL A C 1
ATOM 1687 O O . VAL A 1 214 ? -64.477 9.286 101.276 1.00 79.38 214 VAL A O 1
ATOM 1690 N N . ARG A 1 215 ? -65.847 9.459 103.045 1.00 81.94 215 ARG A N 1
ATOM 1691 C CA . ARG A 1 215 ? -66.280 8.052 102.991 1.00 81.94 215 ARG A CA 1
ATOM 1692 C C . ARG A 1 215 ? -67.004 7.731 101.685 1.00 81.94 215 ARG A C 1
ATOM 1694 O O . ARG A 1 215 ? -66.756 6.673 101.117 1.00 81.94 215 ARG A O 1
ATOM 1701 N N . ASP A 1 216 ? -67.849 8.630 101.189 1.00 75.62 216 ASP A N 1
ATOM 1702 C CA . ASP A 1 216 ? -68.552 8.461 99.914 1.00 75.62 216 ASP A CA 1
ATOM 1703 C C . ASP A 1 216 ? -67.589 8.455 98.716 1.00 75.62 216 ASP A C 1
ATOM 1705 O O . ASP A 1 216 ? -67.778 7.671 97.784 1.00 75.62 216 ASP A O 1
ATOM 1709 N N . LEU A 1 217 ? -66.540 9.285 98.734 1.00 74.50 217 LEU A N 1
ATOM 1710 C CA . LEU A 1 217 ? -65.500 9.296 97.699 1.00 74.50 217 LEU A CA 1
ATOM 1711 C C . LEU A 1 217 ? -64.676 8.007 97.709 1.00 74.50 217 LEU A C 1
ATOM 1713 O O . LEU A 1 217 ? -64.564 7.363 96.668 1.00 74.50 217 LEU A O 1
ATOM 1717 N N . LEU A 1 218 ? -64.198 7.582 98.881 1.00 74.00 218 LEU A N 1
ATOM 1718 C CA . LEU A 1 218 ? -63.456 6.327 99.036 1.00 74.00 218 LEU A CA 1
ATOM 1719 C C . LEU A 1 218 ? -64.308 5.114 98.644 1.00 74.00 218 LEU A C 1
ATOM 1721 O O . LEU A 1 218 ? -63.820 4.178 98.017 1.00 74.00 218 LEU A O 1
ATOM 1725 N N . ARG A 1 219 ? -65.610 5.129 98.959 1.00 73.75 219 ARG A N 1
ATOM 1726 C CA . ARG A 1 219 ? -66.530 4.052 98.576 1.00 73.75 219 ARG A CA 1
ATOM 1727 C C . ARG A 1 219 ? -66.786 4.020 97.070 1.00 73.75 219 ARG A C 1
ATOM 1729 O O . ARG A 1 219 ? -66.894 2.934 96.512 1.00 73.75 219 ARG A O 1
ATOM 1736 N N . ARG A 1 220 ? -66.858 5.176 96.401 1.00 67.12 220 ARG A N 1
ATOM 1737 C CA . ARG A 1 220 ? -66.958 5.252 94.932 1.00 67.12 220 ARG A CA 1
ATOM 1738 C C . ARG A 1 220 ? -65.678 4.802 94.241 1.00 67.12 220 ARG A C 1
ATOM 1740 O O . ARG A 1 220 ? -65.762 4.123 93.224 1.00 67.12 220 ARG A O 1
ATOM 1747 N N . GLU A 1 221 ? -64.524 5.151 94.792 1.00 65.12 221 GLU A N 1
ATOM 1748 C CA . GLU A 1 221 ? -63.217 4.721 94.296 1.00 65.12 221 GLU A CA 1
ATOM 1749 C C . GLU A 1 221 ? -63.043 3.202 94.437 1.00 65.12 221 GLU A C 1
ATOM 1751 O O . GLU A 1 221 ? -62.735 2.527 93.459 1.00 65.12 221 GLU A O 1
ATOM 1756 N N . ALA A 1 222 ? -63.405 2.636 95.593 1.00 61.84 222 ALA A N 1
ATOM 1757 C CA . ALA A 1 222 ? -63.433 1.187 95.815 1.00 61.84 222 ALA A CA 1
ATOM 1758 C C . ALA A 1 222 ? -64.451 0.444 94.924 1.00 61.84 222 ALA A C 1
ATOM 1760 O O . ALA A 1 222 ? -64.298 -0.747 94.667 1.00 61.84 222 ALA A O 1
ATOM 1761 N N . GLN A 1 223 ? -65.491 1.133 94.443 1.00 62.47 223 GLN A N 1
ATOM 1762 C CA . GLN A 1 223 ? -66.470 0.603 93.487 1.00 62.47 223 GLN A CA 1
ATOM 1763 C C . GLN A 1 223 ? -66.100 0.879 92.017 1.00 62.47 223 GLN A C 1
ATOM 1765 O O . GLN A 1 223 ? -66.903 0.584 91.132 1.00 62.47 223 GLN A O 1
ATOM 1770 N N . GLY A 1 224 ? -64.924 1.457 91.737 1.00 58.97 224 GLY A N 1
ATOM 1771 C CA . GLY A 1 224 ? -64.461 1.757 90.376 1.00 58.97 224 GLY A CA 1
ATOM 1772 C C . GLY A 1 224 ? -65.250 2.862 89.658 1.00 58.97 224 GLY A C 1
ATOM 1773 O O . GLY A 1 224 ? -65.190 2.969 88.439 1.00 58.97 224 GLY A O 1
ATOM 1774 N N . GLN A 1 225 ? -66.009 3.688 90.385 1.00 56.03 225 GLN A N 1
ATOM 1775 C CA . GLN A 1 225 ? -66.896 4.729 89.842 1.00 56.03 225 GLN A CA 1
ATOM 1776 C C . GLN A 1 225 ? -66.244 6.120 89.857 1.00 56.03 225 GLN A C 1
ATOM 1778 O O . GLN A 1 225 ? -66.865 7.116 90.263 1.00 56.03 225 GLN A O 1
ATOM 1783 N N . CYS A 1 226 ? -64.986 6.212 89.428 1.00 58.09 226 CYS A N 1
ATOM 1784 C CA . CYS A 1 226 ? -64.401 7.505 89.103 1.00 58.09 226 CYS A CA 1
ATOM 1785 C C . CYS A 1 226 ? -64.998 7.956 87.763 1.00 58.09 226 CYS A C 1
ATOM 1787 O O . CYS A 1 226 ? -64.749 7.346 86.742 1.00 58.09 226 CYS A O 1
ATOM 1789 N N . GLY A 1 227 ? -65.811 9.019 87.746 1.00 55.19 227 GLY A N 1
ATOM 1790 C CA . GLY A 1 227 ? -66.471 9.505 86.519 1.00 55.19 227 GLY A CA 1
ATOM 1791 C C . GLY A 1 227 ? -65.522 10.091 85.463 1.00 55.19 227 GLY A C 1
ATOM 1792 O O . GLY A 1 227 ? -65.986 10.501 84.406 1.00 55.19 227 GLY A O 1
ATOM 1793 N N . SER A 1 228 ? -64.219 10.154 85.760 1.00 55.28 228 SER A N 1
ATOM 1794 C CA . SER A 1 228 ? -63.164 10.597 84.842 1.00 55.28 228 SER A CA 1
ATOM 1795 C C . SER A 1 228 ? -62.417 9.435 84.179 1.00 55.28 228 SER A C 1
ATOM 1797 O O . SER A 1 228 ? -61.744 9.663 83.178 1.00 55.28 228 SER A O 1
ATOM 1799 N N . CYS A 1 229 ? -62.519 8.211 84.704 1.00 54.97 229 CYS A N 1
ATOM 1800 C CA . CYS A 1 229 ? -62.159 7.005 83.969 1.00 54.97 229 CYS A CA 1
ATOM 1801 C C . CYS A 1 229 ? -63.477 6.378 83.506 1.00 54.97 229 CYS A C 1
ATOM 1803 O O . CYS A 1 229 ? -64.374 6.191 84.320 1.00 54.97 229 CYS A O 1
ATOM 1805 N N . GLY A 1 230 ? -63.656 6.131 82.208 1.00 55.25 230 GLY A N 1
ATOM 1806 C CA . GLY A 1 230 ? -64.902 5.564 81.675 1.00 55.25 230 GLY A CA 1
ATOM 1807 C C . GLY A 1 230 ? -65.368 4.323 82.447 1.00 55.25 230 GLY A C 1
ATOM 1808 O O . GLY A 1 230 ? -64.600 3.713 83.200 1.00 55.25 230 GLY A O 1
ATOM 1809 N N . ARG A 1 231 ? -66.640 3.939 82.280 1.00 58.53 231 ARG A N 1
ATOM 1810 C CA . ARG A 1 231 ? -67.157 2.712 82.912 1.00 58.53 231 ARG A CA 1
ATOM 1811 C C . ARG A 1 231 ? -66.225 1.551 82.543 1.00 58.53 231 ARG A C 1
ATOM 1813 O O . ARG A 1 231 ? -65.605 1.580 81.485 1.00 58.53 231 ARG A O 1
ATOM 1820 N N . GLY A 1 232 ? -66.114 0.526 83.391 1.00 59.22 232 GLY A N 1
ATOM 1821 C CA . GLY A 1 232 ? -65.202 -0.604 83.140 1.00 59.22 232 GLY A CA 1
ATOM 1822 C C . GLY A 1 232 ? -65.327 -1.216 81.733 1.00 59.22 232 GLY A C 1
ATOM 1823 O O . GLY A 1 232 ? -64.337 -1.683 81.188 1.00 59.22 232 GLY A O 1
ATOM 1824 N N . GLU A 1 233 ? -66.509 -1.127 81.117 1.00 59.62 233 GLU A N 1
ATOM 1825 C CA . GLU A 1 233 ? -66.767 -1.513 79.724 1.00 59.62 233 GLU A CA 1
ATOM 1826 C C . GLU A 1 233 ? -66.056 -0.616 78.691 1.00 59.62 233 GLU A C 1
ATOM 1828 O O . GLU A 1 233 ? -65.441 -1.145 77.769 1.00 59.62 233 GLU A O 1
ATOM 1833 N N . ASP A 1 234 ? -66.054 0.710 78.862 1.00 70.56 234 ASP A N 1
ATOM 1834 C CA . ASP A 1 234 ? -65.376 1.660 77.961 1.00 70.56 234 ASP A CA 1
ATOM 1835 C C . ASP A 1 234 ? -63.852 1.481 78.015 1.00 70.56 234 ASP A C 1
ATOM 1837 O O . ASP A 1 234 ? -63.163 1.551 76.999 1.00 70.56 234 ASP A O 1
ATOM 1841 N N . ARG A 1 235 ? -63.311 1.201 79.210 1.00 75.56 235 ARG A N 1
ATOM 1842 C CA . ARG A 1 235 ? -61.883 0.915 79.395 1.00 75.56 235 ARG A CA 1
ATOM 1843 C C . ARG A 1 235 ? -61.466 -0.367 78.671 1.00 75.56 235 ARG A C 1
ATOM 1845 O O . ARG A 1 235 ? -60.441 -0.369 77.999 1.00 75.56 235 ARG A O 1
ATOM 1852 N N . VAL A 1 236 ? -62.259 -1.433 78.778 1.00 77.81 236 VAL A N 1
ATOM 1853 C CA . VAL A 1 236 ? -61.986 -2.702 78.083 1.00 77.81 236 VAL A CA 1
ATOM 1854 C C . VAL A 1 236 ? -62.128 -2.545 76.564 1.00 77.81 236 VAL A C 1
ATOM 1856 O O . VAL A 1 236 ? -61.342 -3.125 75.820 1.00 77.81 236 VAL A O 1
ATOM 1859 N N . GLN A 1 237 ? -63.078 -1.738 76.081 1.00 82.31 237 GLN A N 1
ATOM 1860 C CA . GLN A 1 237 ? -63.201 -1.423 74.652 1.00 82.31 237 GLN A CA 1
ATOM 1861 C C . GLN A 1 237 ? -61.974 -0.670 74.125 1.00 82.31 237 GLN A C 1
ATOM 1863 O O . GLN A 1 237 ? -61.414 -1.072 73.109 1.00 82.31 237 GLN A O 1
ATOM 1868 N N . LEU A 1 238 ? -61.500 0.346 74.852 1.00 81.69 238 LEU A N 1
ATOM 1869 C CA . LEU A 1 238 ? -60.263 1.064 74.530 1.00 81.69 238 LEU A CA 1
ATOM 1870 C C . LEU A 1 238 ? -59.039 0.134 74.537 1.00 81.69 238 LEU A C 1
ATOM 1872 O O . LEU A 1 238 ? -58.226 0.192 73.621 1.00 81.69 238 LEU A O 1
ATOM 1876 N N . GLU A 1 239 ? -58.918 -0.763 75.520 1.00 82.88 239 GLU A N 1
ATOM 1877 C CA . GLU A 1 239 ? -57.841 -1.765 75.568 1.00 82.88 239 GLU A CA 1
ATOM 1878 C C . GLU A 1 239 ? -57.901 -2.718 74.350 1.00 82.88 239 GLU A C 1
ATOM 1880 O O . GLU A 1 239 ? -56.876 -2.993 73.723 1.00 82.88 239 GLU A O 1
ATOM 1885 N N . GLN A 1 240 ? -59.095 -3.161 73.937 1.00 88.31 240 GLN A N 1
ATOM 1886 C CA . GLN A 1 240 ? -59.283 -3.987 72.734 1.00 88.31 240 GLN A CA 1
ATOM 1887 C C . GLN A 1 240 ? -59.013 -3.235 71.423 1.00 88.31 240 GLN A C 1
ATOM 1889 O O . GLN A 1 240 ? -58.551 -3.840 70.454 1.00 88.31 240 GLN A O 1
ATOM 1894 N N . GLU A 1 241 ? -59.334 -1.945 71.351 1.00 90.94 241 GLU A N 1
ATOM 1895 C CA . GLU A 1 241 ? -59.035 -1.096 70.194 1.00 90.94 241 GLU A CA 1
ATOM 1896 C C . GLU A 1 241 ? -57.535 -0.833 70.067 1.00 90.94 241 GLU A C 1
ATOM 1898 O O . GLU A 1 241 ? -56.999 -0.921 68.964 1.00 90.94 241 GLU A O 1
ATOM 1903 N N . VAL A 1 242 ? -56.842 -0.604 71.187 1.00 91.56 242 VAL A N 1
ATOM 1904 C CA . VAL A 1 242 ? -55.379 -0.483 71.221 1.00 91.56 242 VAL A CA 1
ATOM 1905 C C . VAL A 1 242 ? -54.723 -1.783 70.764 1.00 91.56 242 VAL A C 1
ATOM 1907 O O . VAL A 1 242 ? -53.850 -1.736 69.903 1.00 91.56 242 VAL A O 1
ATOM 1910 N N . HIS A 1 243 ? -55.170 -2.944 71.253 1.00 91.94 243 HIS A N 1
ATOM 1911 C CA . HIS A 1 243 ? -54.651 -4.229 70.775 1.00 91.94 243 HIS A CA 1
ATOM 1912 C C . HIS A 1 243 ? -54.883 -4.433 69.274 1.00 91.94 243 HIS A C 1
ATOM 1914 O O . HIS A 1 243 ? -53.945 -4.772 68.558 1.00 91.94 243 HIS A O 1
ATOM 1920 N N . ARG A 1 244 ? -56.088 -4.143 68.765 1.00 94.44 244 ARG A N 1
ATOM 1921 C CA . ARG A 1 244 ? -56.374 -4.218 67.321 1.00 94.44 244 ARG A CA 1
ATOM 1922 C C . ARG A 1 244 ? -55.522 -3.251 66.496 1.00 94.44 244 ARG A C 1
ATOM 1924 O O . ARG A 1 244 ? -55.115 -3.596 65.389 1.00 94.44 244 ARG A O 1
ATOM 1931 N N . ALA A 1 245 ? -55.248 -2.054 67.012 1.00 92.50 245 ALA A N 1
ATOM 1932 C CA . ALA A 1 245 ? -54.375 -1.087 66.357 1.00 92.50 245 ALA A CA 1
ATOM 1933 C C . ALA A 1 245 ? -52.913 -1.560 66.339 1.00 92.50 245 ALA A C 1
ATOM 1935 O O . ALA A 1 245 ? -52.261 -1.443 65.306 1.00 92.50 245 ALA A O 1
ATOM 1936 N N . LEU A 1 246 ? -52.419 -2.139 67.439 1.00 93.81 246 LEU A N 1
ATOM 1937 C CA . LEU A 1 246 ? -51.079 -2.730 67.512 1.00 93.81 246 LEU A CA 1
ATOM 1938 C C . LEU A 1 246 ? -50.929 -3.888 66.518 1.00 93.81 246 LEU A C 1
ATOM 1940 O O . LEU A 1 246 ? -50.007 -3.874 65.711 1.00 93.81 246 LEU A O 1
ATOM 1944 N N . GLU A 1 247 ? -51.890 -4.815 66.476 1.00 94.62 247 GLU A N 1
ATOM 1945 C CA . GLU A 1 247 ? -51.896 -5.913 65.500 1.00 94.62 247 GLU A CA 1
ATOM 1946 C C . GLU A 1 247 ? -51.919 -5.411 64.045 1.00 94.62 247 GLU A C 1
ATOM 1948 O O . GLU A 1 247 ? -51.302 -6.009 63.162 1.00 94.62 247 GLU A O 1
ATOM 1953 N N . ALA A 1 248 ? -52.633 -4.315 63.765 1.00 95.44 248 ALA A N 1
ATOM 1954 C CA . ALA A 1 248 ? -52.645 -3.700 62.440 1.00 95.44 248 ALA A CA 1
ATOM 1955 C C . ALA A 1 248 ? -51.296 -3.051 62.092 1.00 95.44 248 ALA A C 1
ATOM 1957 O O . ALA A 1 248 ? -50.840 -3.174 60.956 1.00 95.44 248 ALA A O 1
ATOM 1958 N N . VAL A 1 249 ? -50.643 -2.397 63.056 1.00 95.62 249 VAL A N 1
ATOM 1959 C CA . VAL A 1 249 ? -49.294 -1.835 62.889 1.00 95.62 249 VAL A CA 1
ATOM 1960 C C . VAL A 1 249 ? -48.275 -2.941 62.630 1.00 95.62 249 VAL A C 1
ATOM 1962 O O . VAL A 1 249 ? -47.463 -2.803 61.719 1.00 95.62 249 VAL A O 1
ATOM 1965 N N . ASP A 1 250 ? -48.350 -4.054 63.357 1.00 95.06 250 ASP A N 1
ATOM 1966 C CA . ASP A 1 250 ? -47.453 -5.194 63.157 1.00 95.06 250 ASP A CA 1
ATOM 1967 C C . ASP A 1 250 ? -47.638 -5.814 61.766 1.00 95.06 250 ASP A C 1
ATOM 1969 O O . ASP A 1 250 ? -46.656 -6.051 61.061 1.00 95.06 250 ASP A O 1
ATOM 1973 N N . LYS A 1 251 ? -48.886 -5.986 61.309 1.00 96.12 251 LYS A N 1
ATOM 1974 C CA . LYS A 1 251 ? -49.176 -6.437 59.935 1.00 96.12 251 LYS A CA 1
ATOM 1975 C C . LYS A 1 251 ? -48.609 -5.486 58.884 1.00 96.12 251 LYS A C 1
ATOM 1977 O O . LYS A 1 251 ? -47.942 -5.937 57.957 1.00 96.12 251 LYS A O 1
ATOM 1982 N N . LEU A 1 252 ? -48.826 -4.181 59.046 1.00 95.50 252 LEU A N 1
ATOM 1983 C CA . LEU A 1 252 ? -48.283 -3.176 58.131 1.00 95.50 252 LEU A CA 1
ATOM 1984 C C . LEU A 1 252 ? -46.749 -3.149 58.148 1.00 95.50 252 LEU A C 1
ATOM 1986 O O . LEU A 1 252 ? -46.141 -2.944 57.103 1.00 95.50 252 LEU A O 1
ATOM 1990 N N . ASN A 1 253 ? -46.111 -3.393 59.296 1.00 95.25 253 ASN A N 1
ATOM 1991 C CA . ASN A 1 253 ? -44.656 -3.511 59.393 1.00 95.25 253 ASN A CA 1
ATOM 1992 C C . ASN A 1 253 ? -44.123 -4.734 58.639 1.00 95.25 253 ASN A C 1
ATOM 1994 O O . ASN A 1 253 ? -43.115 -4.614 57.942 1.00 95.25 253 ASN A O 1
ATOM 1998 N N . ILE A 1 254 ? -44.795 -5.886 58.739 1.00 96.44 254 ILE A N 1
ATOM 1999 C CA . ILE A 1 254 ? -44.431 -7.093 57.980 1.00 96.44 254 ILE A CA 1
ATOM 2000 C C . ILE A 1 254 ? -44.565 -6.824 56.475 1.00 96.44 254 ILE A C 1
ATOM 2002 O O . ILE A 1 254 ? -43.616 -7.041 55.726 1.00 96.44 254 ILE A O 1
ATOM 2006 N N . GLU A 1 255 ? -45.693 -6.261 56.032 1.00 95.94 255 GLU A N 1
ATOM 2007 C CA . GLU A 1 255 ? -45.915 -5.912 54.621 1.00 95.94 255 GLU A CA 1
ATOM 2008 C C . GLU A 1 255 ? -44.897 -4.877 54.105 1.00 95.94 255 GLU A C 1
ATOM 2010 O O . GLU A 1 255 ? -44.397 -4.974 52.976 1.00 95.94 255 GLU A O 1
ATOM 2015 N N . LEU A 1 256 ? -44.544 -3.888 54.931 1.00 95.50 256 LEU A N 1
ATOM 2016 C CA . LEU A 1 256 ? -43.518 -2.901 54.608 1.00 95.50 256 LEU A CA 1
ATOM 2017 C C . LEU A 1 256 ? -42.138 -3.556 54.467 1.00 95.50 256 LEU A C 1
ATOM 2019 O O . LEU A 1 256 ? -41.381 -3.202 53.562 1.00 95.50 256 LEU A O 1
ATOM 2023 N N . ASN A 1 257 ? -41.802 -4.517 55.327 1.00 95.12 257 ASN A N 1
ATOM 2024 C CA . ASN A 1 257 ? -40.533 -5.225 55.220 1.00 95.12 257 ASN A CA 1
ATOM 2025 C C . ASN A 1 257 ? -40.493 -6.143 53.984 1.00 95.12 257 ASN A C 1
ATOM 2027 O O . ASN A 1 257 ? -39.527 -6.092 53.225 1.00 95.12 257 ASN A O 1
ATOM 2031 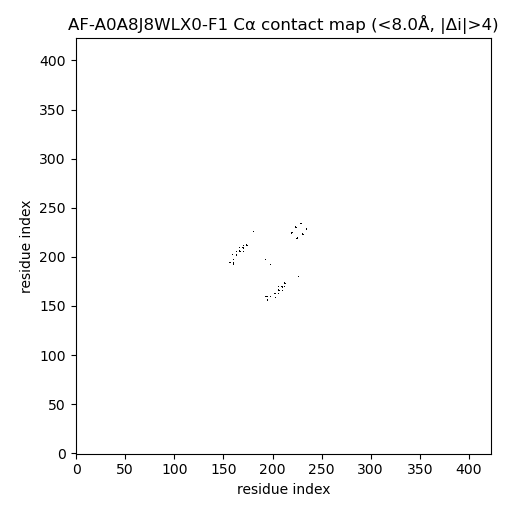N N . ASP A 1 258 ? -41.573 -6.869 53.692 1.00 96.38 258 ASP A N 1
ATOM 2032 C CA . ASP A 1 258 ? -41.697 -7.697 52.485 1.00 96.38 258 ASP A CA 1
ATOM 2033 C C . ASP A 1 258 ? -41.561 -6.871 51.201 1.00 96.38 258 ASP A C 1
ATOM 2035 O O . ASP A 1 258 ? -40.910 -7.276 50.232 1.00 96.38 258 ASP A O 1
ATOM 2039 N N . THR A 1 259 ? -42.199 -5.699 51.158 1.00 95.31 259 THR A N 1
ATOM 2040 C CA . THR A 1 259 ? -42.095 -4.792 50.007 1.00 95.31 259 THR A CA 1
ATOM 2041 C C . THR A 1 259 ? -40.702 -4.189 49.891 1.00 95.31 259 THR A C 1
ATOM 2043 O O . THR A 1 259 ? -40.192 -4.083 48.775 1.00 95.31 259 THR A O 1
ATOM 2046 N N . LYS A 1 260 ? -40.052 -3.865 51.014 1.00 96.44 260 LYS A N 1
ATOM 2047 C CA . LYS A 1 260 ? -38.658 -3.413 51.060 1.00 96.44 260 LYS A CA 1
ATOM 2048 C C . LYS A 1 260 ? -37.696 -4.478 50.536 1.00 96.44 260 LYS A C 1
ATOM 2050 O O . LYS A 1 260 ? -36.823 -4.142 49.741 1.00 96.44 260 LYS A O 1
ATOM 2055 N N . ASP A 1 261 ? -37.860 -5.740 50.918 1.00 95.94 261 ASP A N 1
ATOM 2056 C CA . ASP A 1 261 ? -36.984 -6.823 50.459 1.00 95.94 261 ASP A CA 1
ATOM 2057 C C . ASP A 1 261 ? -37.216 -7.155 48.977 1.00 95.94 261 ASP A C 1
ATOM 2059 O O . ASP A 1 261 ? -36.254 -7.330 48.227 1.00 95.94 261 ASP A O 1
ATOM 2063 N N . LYS A 1 262 ? -38.464 -7.084 48.491 1.00 96.69 262 LYS A N 1
ATOM 2064 C CA . LYS A 1 262 ? -38.764 -7.131 47.045 1.00 96.69 262 LYS A CA 1
ATOM 2065 C C . LYS A 1 262 ? -38.120 -5.970 46.281 1.00 96.69 262 LYS A C 1
ATOM 2067 O O . LYS A 1 262 ? -37.644 -6.159 45.164 1.00 96.69 262 LYS A O 1
ATOM 2072 N N . LEU A 1 263 ? -38.112 -4.768 46.860 1.00 95.31 263 LEU A N 1
ATOM 2073 C CA . LEU A 1 263 ? -37.464 -3.589 46.278 1.00 95.31 263 LEU A CA 1
ATOM 2074 C C . LEU A 1 263 ? -35.944 -3.751 46.214 1.00 95.31 263 LEU A C 1
ATOM 2076 O O . LEU A 1 263 ? -35.358 -3.420 45.185 1.00 95.31 263 LEU A O 1
ATOM 2080 N N . LYS A 1 264 ? -35.315 -4.302 47.260 1.00 97.25 264 LYS A N 1
ATOM 2081 C CA . LYS A 1 264 ? -33.885 -4.642 47.242 1.00 97.25 264 LYS A CA 1
ATOM 2082 C C . LYS A 1 264 ? -33.572 -5.657 46.145 1.00 97.25 264 LYS A C 1
ATOM 2084 O O . LYS A 1 264 ? -32.736 -5.360 45.307 1.00 97.25 264 LYS A O 1
ATOM 2089 N N . GLY A 1 265 ? -34.322 -6.759 46.057 1.00 96.38 265 GLY A N 1
ATOM 2090 C CA . GLY A 1 265 ? -34.107 -7.769 45.013 1.00 96.38 265 GLY A CA 1
ATOM 2091 C C . GLY A 1 265 ? -34.215 -7.202 43.592 1.00 96.38 265 GLY A C 1
ATOM 2092 O O . GLY A 1 265 ? -33.369 -7.480 42.750 1.00 96.38 265 GLY A O 1
ATOM 2093 N N . LYS A 1 266 ? -35.198 -6.325 43.337 1.00 96.06 266 LYS A N 1
ATOM 2094 C CA . LYS A 1 266 ? -35.300 -5.605 42.053 1.00 96.06 266 LYS A CA 1
ATOM 2095 C C . LYS A 1 266 ? -34.154 -4.621 41.816 1.00 96.06 266 LYS A C 1
ATOM 2097 O O . LYS A 1 266 ? -33.782 -4.387 40.671 1.00 96.06 266 LYS A O 1
ATOM 2102 N N . THR A 1 267 ? -33.632 -4.009 42.876 1.00 95.50 267 THR A N 1
ATOM 2103 C CA . THR A 1 267 ? -32.478 -3.105 42.790 1.00 95.50 267 THR A CA 1
ATOM 2104 C C . THR A 1 267 ? -31.227 -3.897 42.420 1.00 95.50 267 THR A C 1
ATOM 2106 O O . THR A 1 267 ? -30.519 -3.501 41.500 1.00 95.50 267 THR A O 1
ATOM 2109 N N . ASP A 1 268 ? -31.012 -5.049 43.052 1.00 96.25 268 ASP A N 1
ATOM 2110 C CA . ASP A 1 268 ? -29.891 -5.941 42.761 1.00 96.25 268 ASP A CA 1
ATOM 2111 C C . ASP A 1 268 ? -29.976 -6.479 41.320 1.00 96.25 268 ASP A C 1
ATOM 2113 O O . ASP A 1 268 ? -29.003 -6.397 40.572 1.00 96.25 268 ASP A O 1
ATOM 2117 N N . GLU A 1 269 ? -31.159 -6.910 40.868 1.00 97.44 269 GLU A N 1
ATOM 2118 C CA . GLU A 1 269 ? -31.396 -7.324 39.475 1.00 97.44 269 GLU A CA 1
ATOM 2119 C C . GLU A 1 269 ? -31.116 -6.189 38.473 1.00 97.44 269 GLU A C 1
ATOM 2121 O O . GLU A 1 269 ? -30.492 -6.410 37.435 1.00 97.44 269 GLU A O 1
ATOM 2126 N N . ALA A 1 270 ? -31.510 -4.951 38.793 1.00 95.62 270 ALA A N 1
ATOM 2127 C CA . ALA A 1 270 ? -31.205 -3.792 37.958 1.00 95.62 270 ALA A CA 1
ATOM 2128 C C . ALA A 1 270 ? -29.695 -3.506 37.887 1.00 95.62 270 ALA A C 1
ATOM 2130 O O . ALA A 1 270 ? -29.194 -3.151 36.818 1.00 95.62 270 ALA A O 1
ATOM 2131 N N . THR A 1 271 ? -28.958 -3.679 38.991 1.00 96.00 271 THR A N 1
ATOM 2132 C CA . THR A 1 271 ? -27.491 -3.544 38.978 1.00 96.00 271 THR A CA 1
ATOM 2133 C C . THR A 1 271 ? -26.820 -4.645 38.163 1.00 96.00 271 THR A C 1
ATOM 2135 O O . THR A 1 271 ? -25.916 -4.350 37.384 1.00 96.00 271 THR A O 1
ATOM 2138 N N . GLU A 1 272 ? -27.304 -5.884 38.259 1.00 97.44 272 GLU A N 1
ATOM 2139 C CA . GLU A 1 272 ? -26.776 -7.024 37.506 1.00 97.44 272 GLU A CA 1
ATOM 2140 C C . GLU A 1 272 ? -27.005 -6.864 35.998 1.00 97.44 272 GLU A C 1
ATOM 2142 O O . GLU A 1 272 ? -26.071 -6.995 35.206 1.00 97.44 272 GLU A O 1
ATOM 2147 N N . LEU A 1 273 ? -28.216 -6.475 35.588 1.00 96.88 273 LEU A N 1
ATOM 2148 C CA . LEU A 1 273 ? -28.495 -6.115 34.195 1.00 96.88 273 LEU A CA 1
ATOM 2149 C C . LEU A 1 273 ? -27.617 -4.942 33.731 1.00 96.88 273 LEU A C 1
ATOM 2151 O O . LEU A 1 273 ? -27.134 -4.950 32.599 1.00 96.88 273 LEU A O 1
ATOM 2155 N N . GLY A 1 274 ? -27.346 -3.966 34.603 1.00 97.56 274 GLY A N 1
ATOM 2156 C CA . GLY A 1 274 ? -26.399 -2.881 34.334 1.00 97.56 274 GLY A CA 1
ATOM 2157 C C . GLY A 1 274 ? -24.976 -3.381 34.055 1.00 97.56 274 GLY A C 1
ATOM 2158 O O . GLY A 1 274 ? -24.344 -2.954 33.085 1.00 97.56 274 GLY A O 1
ATOM 2159 N N . HIS A 1 275 ? -24.476 -4.334 34.844 1.00 97.00 275 HIS A N 1
ATOM 2160 C CA . HIS A 1 275 ? -23.176 -4.962 34.593 1.00 97.00 275 HIS A CA 1
ATOM 2161 C C . HIS A 1 275 ? -23.163 -5.742 33.270 1.00 97.00 275 HIS A C 1
ATOM 2163 O O . HIS A 1 275 ? -22.211 -5.632 32.499 1.00 97.00 275 HIS A O 1
ATOM 2169 N N . GLN A 1 276 ? -24.233 -6.472 32.948 1.00 97.38 276 GLN A N 1
ATOM 2170 C CA . GLN A 1 276 ? -24.333 -7.199 31.678 1.00 97.38 276 GLN A CA 1
ATOM 2171 C C . GLN A 1 276 ? -24.334 -6.259 30.468 1.00 97.38 276 GLN A C 1
ATOM 2173 O O . GLN A 1 276 ? -23.638 -6.523 29.488 1.00 97.38 276 GLN A O 1
ATOM 2178 N N . VAL A 1 277 ? -25.052 -5.134 30.544 1.00 97.44 277 VAL A N 1
ATOM 2179 C CA . VAL A 1 277 ? -25.046 -4.113 29.486 1.00 97.44 277 VAL A CA 1
ATOM 2180 C C . VAL A 1 277 ? -23.643 -3.544 29.291 1.00 97.44 277 VAL A C 1
ATOM 2182 O O . VAL A 1 277 ? -23.158 -3.517 28.163 1.00 97.44 277 VAL A O 1
ATOM 2185 N N . THR A 1 278 ? -22.948 -3.166 30.367 1.00 97.25 278 THR A N 1
ATOM 2186 C CA . THR A 1 278 ? -21.585 -2.614 30.246 1.00 97.25 278 THR A CA 1
ATOM 2187 C C . THR A 1 278 ? -20.590 -3.630 29.672 1.00 97.25 278 THR A C 1
ATOM 2189 O O . THR A 1 278 ? -19.752 -3.267 28.846 1.00 97.25 278 THR A O 1
ATOM 2192 N N . LEU A 1 279 ? -20.705 -4.914 30.027 1.00 97.56 279 LEU A N 1
ATOM 2193 C CA . LEU A 1 279 ? -19.881 -5.978 29.446 1.00 97.56 279 LEU A CA 1
ATOM 2194 C C . LEU A 1 279 ? -20.123 -6.123 27.935 1.00 97.56 279 LEU A C 1
ATOM 2196 O O . LEU A 1 279 ? -19.167 -6.177 27.158 1.00 97.56 279 LEU A O 1
ATOM 2200 N N . VAL A 1 280 ? -21.390 -6.158 27.513 1.00 97.00 280 VAL A N 1
ATOM 2201 C CA . VAL A 1 280 ? -21.762 -6.264 26.094 1.00 97.00 280 VAL A CA 1
ATOM 2202 C C . VAL A 1 280 ? -21.331 -5.020 25.313 1.00 97.00 280 VAL A C 1
ATOM 2204 O O . VAL A 1 280 ? -20.840 -5.152 24.196 1.00 97.00 280 VAL A O 1
ATOM 2207 N N . GLU A 1 281 ? -21.433 -3.821 25.889 1.00 96.25 281 GLU A N 1
ATOM 2208 C CA . GLU A 1 281 ? -20.944 -2.581 25.270 1.00 96.25 281 GLU A CA 1
ATOM 2209 C C . GLU A 1 281 ? -19.430 -2.608 25.026 1.00 96.25 281 GLU A C 1
ATOM 2211 O O . GLU A 1 281 ? -18.963 -2.181 23.968 1.00 96.25 281 GLU A O 1
ATOM 2216 N N . VAL A 1 282 ? -18.649 -3.123 25.981 1.00 97.19 282 VAL A N 1
ATOM 2217 C CA . VAL A 1 282 ? -17.195 -3.276 25.820 1.00 97.19 282 VAL A CA 1
ATOM 2218 C C . VAL A 1 282 ? -16.872 -4.317 24.747 1.00 97.19 282 VAL A C 1
ATOM 2220 O O . VAL A 1 282 ? -16.017 -4.070 23.898 1.00 97.19 282 VAL A O 1
ATOM 2223 N N . GLN A 1 283 ? -17.570 -5.455 24.737 1.00 97.00 283 GLN A N 1
ATOM 2224 C CA . GLN A 1 283 ? -17.396 -6.478 23.700 1.00 97.00 283 GLN A CA 1
ATOM 2225 C C . GLN A 1 283 ? -17.755 -5.950 22.308 1.00 97.00 283 GLN A C 1
ATOM 2227 O O . GLN A 1 283 ? -17.029 -6.214 21.351 1.00 97.00 283 GLN A O 1
ATOM 2232 N N . LEU A 1 284 ? -18.836 -5.173 22.194 1.00 95.38 284 LEU A N 1
ATOM 2233 C CA . LEU A 1 284 ? -19.235 -4.537 20.944 1.00 95.38 284 LEU A CA 1
ATOM 2234 C C . LEU A 1 284 ? -18.130 -3.609 20.438 1.00 95.38 284 LEU A C 1
ATOM 2236 O O . LEU A 1 284 ? -17.699 -3.764 19.299 1.00 95.38 284 LEU A O 1
ATOM 2240 N N . LYS A 1 285 ? -17.611 -2.720 21.294 1.00 94.88 285 LYS A N 1
ATOM 2241 C CA . LYS A 1 285 ? -16.504 -1.820 20.935 1.00 94.88 285 LYS A CA 1
ATOM 2242 C C . LYS A 1 285 ? -15.261 -2.585 20.485 1.00 94.88 285 LYS A C 1
ATOM 2244 O O . LYS A 1 285 ? -14.692 -2.248 19.454 1.00 94.88 285 LYS A O 1
ATOM 2249 N N . ALA A 1 286 ? -14.883 -3.652 21.188 1.00 93.25 286 ALA A N 1
ATOM 2250 C CA . ALA A 1 286 ? -13.738 -4.475 20.803 1.00 93.25 286 ALA A CA 1
ATOM 2251 C C . ALA A 1 286 ? -13.922 -5.125 19.416 1.00 93.25 286 ALA A C 1
ATOM 2253 O O . ALA A 1 286 ? -12.993 -5.162 18.611 1.00 93.25 286 ALA A O 1
ATOM 2254 N N . VAL A 1 287 ? -15.128 -5.612 19.104 1.00 93.19 287 VAL A N 1
ATOM 2255 C CA . VAL A 1 287 ? -15.443 -6.175 17.779 1.00 93.19 287 VAL A CA 1
ATOM 2256 C C . VAL A 1 287 ? -15.472 -5.089 16.699 1.00 93.19 287 VAL A C 1
ATOM 2258 O O . VAL A 1 287 ? -15.024 -5.328 15.577 1.00 93.19 287 VAL A O 1
ATOM 2261 N N . GLU A 1 288 ? -15.968 -3.891 17.009 1.00 92.12 288 GLU A N 1
ATOM 2262 C CA . GLU A 1 288 ? -15.939 -2.749 16.089 1.00 92.12 288 GLU A CA 1
ATOM 2263 C C . GLU A 1 288 ? -14.509 -2.298 15.771 1.00 92.12 288 GLU A C 1
ATOM 2265 O O . GLU A 1 288 ? -14.189 -2.094 14.600 1.00 92.12 288 GLU A O 1
ATOM 2270 N N . GLU A 1 289 ? -13.633 -2.234 16.773 1.00 94.50 289 GLU A N 1
ATOM 2271 C CA . GLU A 1 289 ? -12.208 -1.930 16.603 1.00 94.50 289 GLU A CA 1
ATOM 2272 C C . GLU A 1 289 ? -11.502 -2.982 15.736 1.00 94.50 289 GLU A C 1
ATOM 2274 O O . GLU A 1 289 ? -10.756 -2.635 14.817 1.00 94.50 289 GLU A O 1
ATOM 2279 N N . GLN A 1 290 ? -11.778 -4.273 15.955 1.00 91.62 290 GLN A N 1
ATOM 2280 C CA . GLN A 1 290 ? -11.266 -5.346 15.095 1.00 91.62 290 GLN A CA 1
ATOM 2281 C C . GLN A 1 290 ? -11.770 -5.216 13.655 1.00 91.62 290 GLN A C 1
ATOM 2283 O O . GLN A 1 290 ? -10.984 -5.308 12.712 1.00 91.62 290 GLN A O 1
ATOM 2288 N N . ARG A 1 291 ? -13.071 -4.964 13.462 1.00 93.31 291 ARG A N 1
ATOM 2289 C CA . ARG A 1 291 ? -13.664 -4.724 12.138 1.00 93.31 291 ARG A CA 1
ATOM 2290 C C . ARG A 1 291 ? -12.971 -3.563 11.428 1.00 93.31 291 ARG A C 1
ATOM 2292 O O . ARG A 1 291 ? -12.694 -3.670 10.235 1.00 93.31 291 ARG A O 1
ATOM 2299 N N . ASP A 1 292 ? -12.732 -2.462 12.127 1.00 90.69 292 ASP A N 1
ATOM 2300 C CA . ASP A 1 292 ? -12.144 -1.263 11.532 1.00 90.69 292 ASP A CA 1
ATOM 2301 C C . ASP A 1 292 ? -10.654 -1.460 11.226 1.00 90.69 292 ASP A C 1
ATOM 2303 O O . ASP A 1 292 ? -10.197 -1.041 10.163 1.00 90.69 292 ASP A O 1
ATOM 2307 N N . THR A 1 293 ? -9.944 -2.226 12.060 1.00 91.38 293 THR A N 1
ATOM 2308 C CA . THR A 1 293 ? -8.574 -2.687 11.785 1.00 91.38 293 THR A CA 1
ATOM 2309 C C . THR A 1 293 ? -8.528 -3.528 10.506 1.00 91.38 293 THR A C 1
ATOM 2311 O O . THR A 1 293 ? -7.768 -3.219 9.593 1.00 91.38 293 THR A O 1
ATOM 2314 N N . PHE A 1 294 ? -9.407 -4.529 10.362 1.00 82.00 294 PHE A N 1
ATOM 2315 C CA . PHE A 1 294 ? -9.452 -5.358 9.151 1.00 82.00 294 PHE A CA 1
ATOM 2316 C C . PHE A 1 294 ? -9.843 -4.577 7.894 1.00 82.00 294 PHE A C 1
ATOM 2318 O O . PHE A 1 294 ? -9.338 -4.872 6.811 1.00 82.00 294 PHE A O 1
ATOM 2325 N N . LYS A 1 295 ? -10.740 -3.589 8.007 1.00 90.12 295 LYS A N 1
ATOM 2326 C CA . LYS A 1 295 ? -11.061 -2.696 6.884 1.00 90.12 295 LYS A CA 1
ATOM 2327 C C . LYS A 1 295 ? -9.839 -1.890 6.461 1.00 90.12 295 LYS A C 1
ATOM 2329 O O . LYS A 1 295 ? -9.533 -1.854 5.274 1.00 90.12 295 LYS A O 1
ATOM 2334 N N . GLN A 1 296 ? -9.124 -1.301 7.418 1.00 85.50 296 GLN A N 1
ATOM 2335 C CA . GLN A 1 296 ? -7.909 -0.544 7.139 1.00 85.50 296 GLN A CA 1
ATOM 2336 C C . GLN A 1 296 ? -6.823 -1.426 6.511 1.00 85.50 296 GLN A C 1
ATOM 2338 O O . GLN A 1 296 ? -6.189 -1.013 5.539 1.00 85.50 296 GLN A O 1
ATOM 2343 N N . ASP A 1 297 ? -6.640 -2.651 7.006 1.00 82.50 297 ASP A N 1
ATOM 2344 C CA . ASP A 1 297 ? -5.713 -3.616 6.421 1.00 82.50 297 ASP A CA 1
ATOM 2345 C C . ASP A 1 297 ? -6.113 -3.947 4.981 1.00 82.50 297 ASP A C 1
ATOM 2347 O O . ASP A 1 297 ? -5.280 -3.873 4.077 1.00 82.50 297 ASP A O 1
ATOM 2351 N N . LEU A 1 298 ? -7.393 -4.236 4.728 1.00 76.62 298 LEU A N 1
ATOM 2352 C CA . LEU A 1 298 ? -7.888 -4.524 3.384 1.00 76.62 298 LEU A CA 1
ATOM 2353 C C . LEU A 1 298 ? -7.637 -3.348 2.429 1.00 76.62 298 LEU A C 1
ATOM 2355 O O . LEU A 1 298 ? -7.080 -3.563 1.350 1.00 76.62 298 LEU A O 1
ATOM 2359 N N . ASP A 1 299 ? -7.965 -2.126 2.845 1.00 81.62 299 ASP A N 1
ATOM 2360 C CA . ASP A 1 299 ? -7.733 -0.909 2.065 1.00 81.62 299 ASP A CA 1
ATOM 2361 C C . ASP A 1 299 ? -6.237 -0.693 1.806 1.00 81.62 299 ASP A C 1
ATOM 2363 O O . ASP A 1 299 ? -5.834 -0.413 0.676 1.00 81.62 299 ASP A O 1
ATOM 2367 N N . SER A 1 300 ? -5.383 -0.911 2.811 1.00 81.50 300 SER A N 1
ATOM 2368 C CA . SER A 1 300 ? -3.928 -0.817 2.658 1.00 81.50 300 SER A CA 1
ATOM 2369 C C . SER A 1 300 ? -3.386 -1.846 1.659 1.00 81.50 300 SER A C 1
ATOM 2371 O O . SER A 1 300 ? -2.551 -1.512 0.816 1.00 81.50 300 SER A O 1
ATOM 2373 N N . THR A 1 301 ? -3.904 -3.082 1.672 1.00 79.50 301 THR A N 1
ATOM 2374 C CA . THR A 1 301 ? -3.503 -4.105 0.699 1.00 79.50 301 THR A CA 1
ATOM 2375 C C . THR A 1 301 ? -4.022 -3.806 -0.703 1.00 79.50 301 THR A C 1
ATOM 2377 O O . THR A 1 30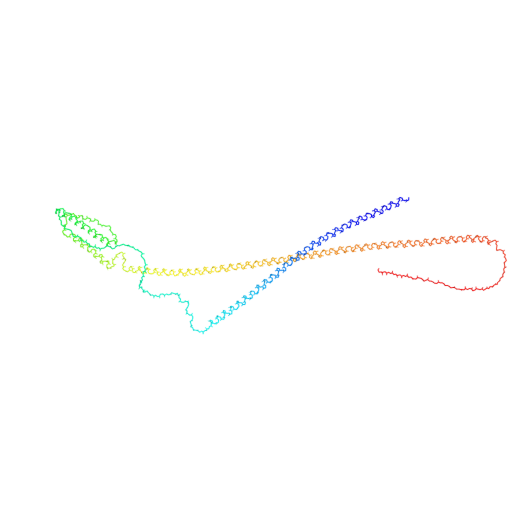1 ? -3.329 -4.111 -1.674 1.00 79.50 301 THR A O 1
ATOM 2380 N N . HIS A 1 302 ? -5.215 -3.216 -0.836 1.00 83.31 302 HIS A N 1
ATOM 2381 C CA . HIS A 1 302 ? -5.757 -2.799 -2.127 1.00 83.31 302 HIS A CA 1
ATOM 2382 C C . HIS A 1 302 ? -4.915 -1.669 -2.718 1.00 83.31 302 HIS A C 1
ATOM 2384 O O . HIS A 1 302 ? -4.467 -1.782 -3.854 1.00 83.31 302 HIS A O 1
ATOM 2390 N N . LEU A 1 303 ? -4.605 -0.643 -1.919 1.00 79.12 303 LEU A N 1
ATOM 2391 C CA . LEU A 1 303 ? -3.712 0.448 -2.308 1.00 79.12 303 LEU A CA 1
ATOM 2392 C C . LEU A 1 303 ? -2.331 -0.082 -2.721 1.00 79.12 303 LEU A C 1
ATOM 2394 O O . LEU A 1 303 ? -1.828 0.280 -3.781 1.00 79.12 303 LEU A O 1
ATOM 2398 N N . ALA A 1 304 ? -1.750 -1.012 -1.955 1.00 78.56 304 ALA A N 1
ATOM 2399 C CA . ALA A 1 304 ? -0.470 -1.630 -2.302 1.00 78.56 304 ALA A CA 1
ATOM 2400 C C . ALA A 1 304 ? -0.527 -2.421 -3.625 1.00 78.56 304 ALA A C 1
ATOM 2402 O O . ALA A 1 304 ? 0.408 -2.367 -4.430 1.00 78.56 304 ALA A O 1
ATOM 2403 N N . LYS A 1 305 ? -1.624 -3.147 -3.882 1.00 83.19 305 LYS A N 1
ATOM 2404 C CA . LYS A 1 305 ? -1.843 -3.861 -5.151 1.00 83.19 305 LYS A CA 1
ATOM 2405 C C . LYS A 1 305 ? -2.041 -2.896 -6.319 1.00 83.19 305 LYS A C 1
ATOM 2407 O O . LYS A 1 305 ? -1.465 -3.132 -7.378 1.00 83.19 305 LYS A O 1
ATOM 2412 N N . ASP A 1 306 ? -2.802 -1.822 -6.138 1.00 87.94 306 ASP A N 1
ATOM 2413 C CA . ASP A 1 306 ? -3.030 -0.797 -7.160 1.00 87.94 306 ASP A CA 1
ATOM 2414 C C . ASP A 1 306 ? -1.735 -0.078 -7.534 1.00 87.94 306 ASP A C 1
ATOM 2416 O O . ASP A 1 306 ? -1.435 0.102 -8.716 1.00 87.94 306 ASP A O 1
ATOM 2420 N N . GLU A 1 307 ? -0.913 0.269 -6.544 1.00 86.06 307 GLU A N 1
ATOM 2421 C CA . GLU A 1 307 ? 0.413 0.835 -6.780 1.00 86.06 307 GLU A CA 1
ATOM 2422 C C . GLU A 1 307 ? 1.327 -0.137 -7.532 1.00 86.06 307 GLU A C 1
ATOM 2424 O O . GLU A 1 307 ? 2.049 0.275 -8.445 1.00 86.06 307 GLU A O 1
ATOM 2429 N N . LEU A 1 308 ? 1.289 -1.429 -7.191 1.00 85.75 308 LEU A N 1
ATOM 2430 C CA . LEU A 1 308 ? 2.049 -2.457 -7.900 1.00 85.75 308 LEU A CA 1
ATOM 2431 C C . LEU A 1 308 ? 1.570 -2.611 -9.351 1.00 85.75 308 LEU A C 1
ATOM 2433 O O . LEU A 1 308 ? 2.396 -2.673 -10.263 1.00 85.75 308 LEU A O 1
ATOM 2437 N N . MET A 1 309 ? 0.253 -2.628 -9.580 1.00 89.81 309 MET A N 1
ATOM 2438 C CA . MET A 1 309 ? -0.336 -2.684 -10.920 1.00 89.81 309 MET A CA 1
ATOM 2439 C C . MET A 1 309 ? 0.050 -1.460 -11.751 1.00 89.81 309 MET A C 1
ATOM 2441 O O . MET A 1 309 ? 0.465 -1.610 -12.901 1.00 89.81 309 MET A O 1
ATOM 2445 N N . LYS A 1 310 ? 0.002 -0.261 -11.161 1.00 93.75 310 LYS A N 1
ATOM 2446 C CA . LYS A 1 310 ? 0.415 0.980 -11.822 1.00 93.75 310 LYS A CA 1
ATOM 2447 C C . LYS A 1 310 ? 1.895 0.950 -12.208 1.00 93.75 310 LYS A C 1
ATOM 2449 O O . LYS A 1 310 ? 2.223 1.203 -13.363 1.00 93.75 310 LYS A O 1
ATOM 2454 N N . LYS A 1 311 ? 2.780 0.542 -11.290 1.00 87.25 311 LYS A N 1
ATOM 2455 C CA . LYS A 1 311 ? 4.213 0.358 -11.588 1.00 87.25 311 LYS A CA 1
ATOM 2456 C C . LYS A 1 311 ? 4.433 -0.654 -12.714 1.00 87.25 311 LYS A C 1
ATOM 2458 O O . LYS A 1 311 ? 5.254 -0.416 -13.595 1.00 87.25 311 LYS A O 1
ATOM 2463 N N . ALA A 1 312 ? 3.698 -1.767 -12.719 1.00 88.19 312 ALA A N 1
ATOM 2464 C CA . ALA A 1 312 ? 3.794 -2.771 -13.776 1.00 88.19 312 ALA A CA 1
ATOM 2465 C C . ALA A 1 312 ? 3.350 -2.224 -15.146 1.00 88.19 312 ALA A C 1
ATOM 2467 O O . ALA A 1 312 ? 3.989 -2.518 -16.160 1.00 88.19 312 ALA A O 1
ATOM 2468 N N . TRP A 1 313 ? 2.294 -1.405 -15.187 1.00 95.00 313 TRP A N 1
ATOM 2469 C CA . TRP A 1 313 ? 1.877 -0.699 -16.401 1.00 95.00 313 TRP A CA 1
ATOM 2470 C C . TRP A 1 313 ? 2.934 0.293 -16.878 1.00 95.00 313 TRP A C 1
ATOM 2472 O O . TRP A 1 313 ? 3.336 0.211 -18.036 1.0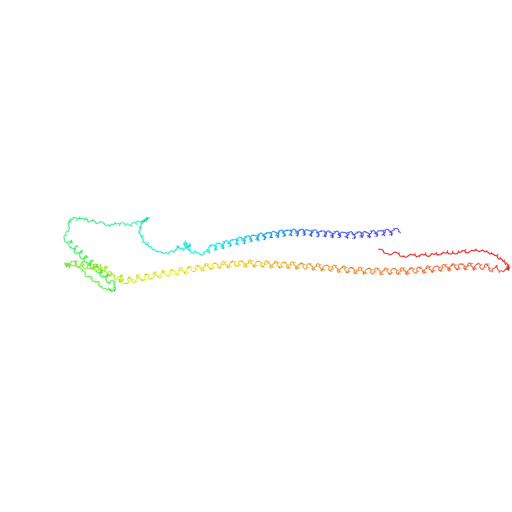0 95.00 313 TRP A O 1
ATOM 2482 N N . ASP A 1 314 ? 3.468 1.133 -15.991 1.00 94.38 314 ASP A N 1
ATOM 2483 C CA . ASP A 1 314 ? 4.522 2.092 -16.337 1.00 94.38 314 ASP A CA 1
ATOM 2484 C C . ASP A 1 314 ? 5.775 1.376 -16.871 1.00 94.38 314 ASP A C 1
ATOM 2486 O O . ASP A 1 314 ? 6.381 1.795 -17.858 1.00 94.38 314 ASP A O 1
ATOM 2490 N N . MET A 1 315 ? 6.167 0.250 -16.265 1.00 93.00 315 MET A N 1
ATOM 2491 C CA . MET A 1 315 ? 7.281 -0.573 -16.747 1.00 93.00 315 MET A CA 1
ATOM 2492 C C . MET A 1 315 ? 7.021 -1.138 -18.145 1.00 93.00 315 MET A C 1
ATOM 2494 O O . MET A 1 315 ? 7.915 -1.102 -18.998 1.00 93.00 315 MET A O 1
ATOM 2498 N N . ARG A 1 316 ? 5.810 -1.654 -18.393 1.00 95.75 316 ARG A N 1
ATOM 2499 C CA . ARG A 1 316 ? 5.404 -2.160 -19.708 1.00 95.75 316 ARG A CA 1
ATOM 2500 C C . ARG A 1 316 ? 5.437 -1.045 -20.744 1.00 95.75 316 ARG A C 1
ATOM 2502 O O . ARG A 1 316 ? 6.017 -1.233 -21.809 1.00 95.75 316 ARG A O 1
ATOM 2509 N N . ASP A 1 317 ? 4.857 0.103 -20.433 1.00 96.81 317 ASP A N 1
ATOM 2510 C CA . ASP A 1 317 ? 4.749 1.224 -21.362 1.00 96.81 317 ASP A CA 1
ATOM 2511 C C . ASP A 1 317 ? 6.136 1.803 -21.679 1.00 96.81 317 ASP A C 1
ATOM 2513 O O . ASP A 1 317 ? 6.461 2.022 -22.846 1.00 96.81 317 ASP A O 1
ATOM 2517 N N . ASN A 1 318 ? 7.023 1.899 -20.685 1.00 93.06 318 ASN A N 1
ATOM 2518 C CA . ASN A 1 318 ? 8.431 2.244 -20.895 1.00 93.06 318 ASN A CA 1
ATOM 2519 C C . ASN A 1 318 ? 9.182 1.206 -21.749 1.00 93.06 318 ASN A C 1
ATOM 2521 O O . ASN A 1 318 ? 10.041 1.560 -22.560 1.00 93.06 318 ASN A O 1
ATOM 2525 N N . ALA A 1 319 ? 8.900 -0.089 -21.583 1.00 95.12 319 ALA A N 1
ATOM 2526 C CA . ALA A 1 319 ? 9.485 -1.132 -22.424 1.00 95.12 319 ALA A CA 1
ATOM 2527 C C . ALA A 1 319 ? 8.981 -1.046 -23.874 1.00 95.12 319 ALA A C 1
ATOM 2529 O O . ALA A 1 319 ? 9.779 -1.162 -24.805 1.00 95.12 319 ALA A O 1
ATOM 2530 N N . VAL A 1 320 ? 7.687 -0.783 -24.070 1.00 96.25 320 VAL A N 1
ATOM 2531 C CA . VAL A 1 320 ? 7.084 -0.567 -25.392 1.00 96.25 320 VAL A CA 1
ATOM 2532 C C . VAL A 1 320 ? 7.669 0.679 -26.057 1.00 96.25 320 VAL A C 1
ATOM 2534 O O . VAL A 1 320 ? 8.052 0.615 -27.222 1.00 96.25 320 VAL A O 1
ATOM 2537 N N . ALA A 1 321 ? 7.827 1.783 -25.324 1.00 97.38 321 ALA A N 1
ATOM 2538 C CA . ALA A 1 321 ? 8.449 3.000 -25.838 1.00 97.38 321 ALA A CA 1
ATOM 2539 C C . ALA A 1 321 ? 9.893 2.752 -26.306 1.00 97.38 321 ALA A C 1
ATOM 2541 O O . ALA A 1 321 ? 10.257 3.144 -27.415 1.00 97.38 321 ALA A O 1
ATOM 2542 N N . ARG A 1 322 ? 10.699 2.032 -25.508 1.00 95.44 322 ARG A N 1
ATOM 2543 C CA . ARG A 1 322 ? 12.065 1.635 -25.895 1.00 95.44 322 ARG A CA 1
ATOM 2544 C C . ARG A 1 322 ? 12.079 0.739 -27.130 1.00 95.44 322 ARG A C 1
ATOM 2546 O O . ARG A 1 322 ? 12.881 0.970 -28.029 1.00 95.44 322 ARG A O 1
ATOM 2553 N N . LYS A 1 323 ? 11.179 -0.247 -27.204 1.00 97.19 323 LYS A N 1
ATOM 2554 C CA . LYS A 1 323 ? 11.043 -1.118 -28.378 1.00 97.19 323 LYS A CA 1
ATOM 2555 C C . LYS A 1 323 ? 10.739 -0.299 -29.636 1.00 97.19 323 LYS A C 1
ATOM 2557 O O . LYS A 1 323 ? 11.444 -0.448 -30.628 1.00 97.19 323 LYS A O 1
ATOM 2562 N N . ASN A 1 324 ? 9.744 0.586 -29.579 1.00 96.50 324 ASN A N 1
ATOM 2563 C CA . ASN A 1 324 ? 9.361 1.426 -30.713 1.00 96.50 324 ASN A CA 1
ATOM 2564 C C . ASN A 1 324 ? 10.511 2.352 -31.143 1.00 96.50 324 ASN A C 1
ATOM 2566 O O . ASN A 1 324 ? 10.743 2.525 -32.335 1.00 96.50 324 ASN A O 1
ATOM 2570 N N . ALA A 1 325 ? 11.267 2.910 -30.190 1.00 96.81 325 ALA A N 1
ATOM 2571 C CA . ALA A 1 325 ? 12.448 3.718 -30.491 1.00 96.81 325 ALA A CA 1
ATOM 2572 C C . ALA A 1 325 ? 13.514 2.911 -31.253 1.00 96.81 325 ALA A C 1
ATOM 2574 O O . ALA A 1 325 ? 13.976 3.349 -32.306 1.00 96.81 325 ALA A O 1
ATOM 2575 N N . CYS A 1 326 ? 13.838 1.700 -30.788 1.00 95.38 326 CYS A N 1
ATOM 2576 C CA . CYS A 1 326 ? 14.768 0.812 -31.489 1.00 95.38 326 CYS A CA 1
ATOM 2577 C C . CYS A 1 326 ? 14.252 0.395 -32.878 1.00 95.38 326 CYS A C 1
ATOM 2579 O O . CYS A 1 326 ? 15.039 0.295 -33.816 1.00 95.38 326 CYS A O 1
ATOM 2581 N N . GLU A 1 327 ? 12.946 0.164 -33.043 1.00 95.81 327 GLU A N 1
ATOM 2582 C CA . GLU A 1 327 ? 12.347 -0.151 -34.348 1.00 95.81 327 GLU A CA 1
ATOM 2583 C C . GLU A 1 327 ? 12.469 1.019 -35.338 1.00 95.81 327 GLU A C 1
ATOM 2585 O O . GLU A 1 327 ? 12.782 0.801 -36.511 1.00 95.81 327 GLU A O 1
ATOM 2590 N N . ILE A 1 328 ? 12.293 2.259 -34.870 1.00 97.62 328 ILE A N 1
ATOM 2591 C CA . ILE A 1 328 ? 12.496 3.467 -35.683 1.00 97.62 328 ILE A CA 1
ATOM 2592 C C . ILE A 1 328 ? 13.968 3.597 -36.103 1.00 97.62 328 ILE A C 1
ATOM 2594 O O . ILE A 1 328 ? 14.253 3.853 -37.275 1.00 97.62 328 ILE A O 1
ATOM 2598 N N . GLU A 1 329 ? 14.913 3.385 -35.185 1.00 96.38 329 GLU A N 1
ATOM 2599 C CA . GLU A 1 329 ? 16.351 3.409 -35.497 1.00 96.38 329 GLU A CA 1
ATOM 2600 C C . GLU A 1 329 ? 16.749 2.300 -36.482 1.00 96.38 329 GLU A C 1
ATOM 2602 O O . GLU A 1 329 ? 17.525 2.532 -37.414 1.00 96.38 329 GLU A O 1
ATOM 2607 N N . LEU A 1 330 ? 16.172 1.106 -36.342 1.00 97.31 330 LEU A N 1
ATOM 2608 C CA . LEU A 1 330 ? 16.383 -0.001 -37.272 1.00 97.31 330 LEU A CA 1
ATOM 2609 C C . LEU A 1 330 ? 15.856 0.334 -38.675 1.00 97.31 330 LEU A C 1
ATOM 2611 O O . LEU A 1 330 ? 16.525 0.070 -39.674 1.00 97.31 330 LEU A O 1
ATOM 2615 N N . ALA A 1 331 ? 14.671 0.941 -38.771 1.00 98.19 331 ALA A N 1
ATOM 2616 C CA . ALA A 1 331 ? 14.130 1.394 -40.048 1.00 98.19 331 ALA A CA 1
ATOM 2617 C C . ALA A 1 331 ? 15.034 2.456 -40.694 1.00 98.19 331 ALA A C 1
ATOM 2619 O O . ALA A 1 331 ? 15.299 2.388 -41.895 1.00 98.19 331 ALA A O 1
ATOM 2620 N N . ARG A 1 332 ? 15.565 3.390 -39.896 1.00 97.88 332 ARG A N 1
ATOM 2621 C CA . ARG A 1 332 ? 16.489 4.429 -40.363 1.00 97.88 332 ARG A CA 1
ATOM 2622 C C . ARG A 1 332 ? 17.795 3.843 -40.897 1.00 97.88 332 ARG A C 1
ATOM 2624 O O . ARG A 1 332 ? 18.149 4.107 -42.039 1.00 97.88 332 ARG A O 1
ATOM 2631 N N . THR A 1 333 ? 18.455 2.979 -40.128 1.00 96.25 333 THR A N 1
ATOM 2632 C CA . THR A 1 333 ? 19.702 2.326 -40.569 1.00 96.25 333 THR A CA 1
ATOM 2633 C C . THR A 1 333 ? 19.493 1.467 -41.816 1.00 96.25 333 THR A C 1
ATOM 2635 O O . THR A 1 333 ? 20.353 1.426 -42.695 1.00 96.25 333 THR A O 1
ATOM 2638 N N . ARG A 1 334 ? 18.329 0.821 -41.961 1.00 98.31 334 ARG A N 1
ATOM 2639 C CA . ARG A 1 334 ? 17.968 0.097 -43.187 1.00 98.31 334 ARG A CA 1
ATOM 2640 C C . ARG A 1 334 ? 17.857 1.023 -44.400 1.00 98.31 334 ARG A C 1
ATOM 2642 O O . ARG A 1 334 ? 18.322 0.646 -45.475 1.00 98.31 334 ARG A O 1
ATOM 2649 N N . ILE A 1 335 ? 17.262 2.206 -44.238 1.00 98.31 335 ILE A N 1
ATOM 2650 C CA . ILE A 1 335 ? 17.203 3.229 -45.293 1.00 98.31 335 ILE A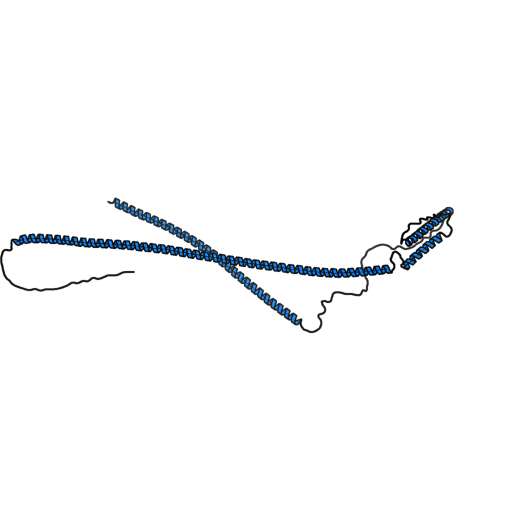 CA 1
ATOM 2651 C C . ILE A 1 335 ? 18.619 3.692 -45.655 1.00 98.31 335 ILE A C 1
ATOM 2653 O O . ILE A 1 335 ? 18.955 3.705 -46.838 1.00 98.31 335 ILE A O 1
ATOM 2657 N N . ASP A 1 336 ? 19.466 3.975 -44.662 1.00 98.19 336 ASP A N 1
ATOM 2658 C CA . ASP A 1 336 ? 20.851 4.407 -44.885 1.00 98.19 336 ASP A CA 1
ATOM 2659 C C . ASP A 1 336 ? 21.644 3.356 -45.686 1.00 98.19 336 ASP A C 1
ATOM 2661 O O . ASP A 1 336 ? 22.329 3.686 -46.654 1.00 98.19 336 ASP A O 1
ATOM 2665 N N . VAL A 1 337 ? 21.488 2.065 -45.360 1.00 98.00 337 VAL A N 1
ATOM 2666 C CA . VAL A 1 337 ? 22.106 0.960 -46.119 1.00 98.00 337 VAL A CA 1
ATOM 2667 C C . VAL A 1 337 ? 21.603 0.916 -47.564 1.00 98.00 337 VAL A C 1
ATOM 2669 O O . VAL A 1 337 ? 22.401 0.738 -48.485 1.00 98.00 337 VAL A O 1
ATOM 2672 N N . MET A 1 338 ? 20.296 1.080 -47.790 1.00 97.69 338 MET A N 1
ATOM 2673 C CA . MET A 1 338 ? 19.733 1.119 -49.145 1.00 97.69 338 MET A CA 1
ATOM 2674 C C . MET A 1 338 ? 20.276 2.307 -49.949 1.00 97.69 338 MET A C 1
ATOM 2676 O O . MET A 1 338 ? 20.607 2.142 -51.123 1.00 97.69 338 MET A O 1
ATOM 2680 N N . GLN A 1 339 ? 20.428 3.474 -49.319 1.00 98.12 339 GLN A N 1
ATOM 2681 C CA . GLN A 1 339 ? 20.982 4.669 -49.951 1.00 98.12 339 GLN A CA 1
ATOM 2682 C C . GLN A 1 339 ? 22.459 4.488 -50.320 1.00 98.12 339 GLN A C 1
ATOM 2684 O O . GLN A 1 339 ? 22.839 4.755 -51.460 1.00 98.12 339 GLN A O 1
ATOM 2689 N N . VAL A 1 340 ? 23.282 3.977 -49.398 1.00 97.81 340 VAL A N 1
ATOM 2690 C CA . VAL A 1 340 ? 24.702 3.690 -49.663 1.00 97.81 340 VAL A CA 1
ATOM 2691 C C . VAL A 1 340 ? 24.852 2.638 -50.766 1.00 97.81 340 VAL A C 1
ATOM 2693 O O . VAL A 1 340 ? 25.711 2.776 -51.634 1.00 97.81 340 VAL A O 1
ATOM 2696 N N . ASN A 1 341 ? 23.997 1.612 -50.793 1.00 96.88 341 ASN A N 1
ATOM 2697 C CA . ASN A 1 341 ? 24.017 0.608 -51.858 1.00 96.88 341 ASN A CA 1
ATOM 2698 C C . ASN A 1 341 ? 23.649 1.208 -53.229 1.00 96.88 341 ASN A C 1
ATOM 2700 O O . ASN A 1 341 ? 24.281 0.878 -54.230 1.00 96.88 341 ASN A O 1
ATOM 2704 N N . SER A 1 342 ? 22.675 2.125 -53.282 1.00 98.12 342 SER A N 1
ATOM 2705 C CA . SER A 1 342 ? 22.349 2.863 -54.513 1.00 98.12 342 SER A CA 1
ATOM 2706 C C . SER A 1 342 ? 23.544 3.679 -55.009 1.00 98.12 342 SER A C 1
ATOM 2708 O O . SER A 1 342 ? 23.926 3.566 -56.171 1.00 98.12 342 SER A O 1
ATOM 2710 N N . GLN A 1 343 ? 24.195 4.429 -54.114 1.00 98.06 343 GLN A N 1
ATOM 2711 C CA . GLN A 1 343 ? 25.396 5.205 -54.445 1.00 98.06 343 GLN A CA 1
ATOM 2712 C C . GLN A 1 343 ? 26.539 4.311 -54.944 1.00 98.06 343 GLN A C 1
ATOM 2714 O O . GLN A 1 343 ? 27.235 4.658 -55.897 1.00 98.06 343 GLN A O 1
ATOM 2719 N N . LEU A 1 344 ? 26.723 3.136 -54.335 1.00 98.25 344 LEU A N 1
ATOM 2720 C CA . LEU A 1 344 ? 27.716 2.161 -54.778 1.00 98.25 344 LEU A CA 1
ATOM 2721 C C . LEU A 1 344 ? 27.409 1.638 -56.188 1.00 98.25 344 LEU A C 1
ATOM 2723 O O . LEU A 1 344 ? 28.318 1.545 -57.011 1.00 98.25 344 LEU A O 1
ATOM 2727 N N . MET A 1 345 ? 26.147 1.316 -56.478 1.00 98.06 345 MET A N 1
ATOM 2728 C CA . MET A 1 345 ? 25.719 0.883 -57.811 1.00 98.06 345 MET A CA 1
ATOM 2729 C C . MET A 1 345 ? 25.969 1.964 -58.868 1.00 98.06 345 MET A C 1
ATOM 2731 O O . MET A 1 345 ? 26.497 1.654 -59.934 1.00 98.06 345 MET A O 1
ATOM 2735 N N . GLU A 1 346 ? 25.668 3.227 -58.561 1.00 98.19 346 GLU A N 1
ATOM 2736 C CA . GLU A 1 346 ? 25.962 4.367 -59.439 1.00 98.19 346 GLU A CA 1
ATOM 2737 C C . GLU A 1 346 ? 27.470 4.522 -59.687 1.00 98.19 346 GLU A C 1
ATOM 2739 O O . GLU A 1 346 ? 27.897 4.677 -60.831 1.00 98.19 346 GLU A O 1
ATOM 2744 N N . ALA A 1 347 ? 28.301 4.402 -58.647 1.00 98.38 347 ALA A N 1
ATOM 2745 C CA . ALA A 1 347 ? 29.756 4.478 -58.778 1.00 98.38 347 ALA A CA 1
ATOM 2746 C C . ALA A 1 347 ? 30.336 3.317 -59.609 1.00 98.38 347 ALA A C 1
ATOM 2748 O O . ALA A 1 347 ? 31.252 3.517 -60.412 1.00 98.38 347 ALA A O 1
ATOM 2749 N N . ILE A 1 348 ? 29.805 2.100 -59.446 1.00 97.69 348 ILE A N 1
ATOM 2750 C CA . ILE A 1 348 ? 30.183 0.943 -60.269 1.00 97.69 348 ILE A CA 1
ATOM 2751 C C . ILE A 1 348 ? 29.787 1.186 -61.725 1.00 97.69 348 ILE A C 1
ATOM 2753 O O . ILE A 1 348 ? 30.610 0.958 -62.610 1.00 97.69 348 ILE A O 1
ATOM 2757 N N . GLN A 1 349 ? 28.571 1.672 -61.973 1.00 98.19 349 GLN A N 1
ATOM 2758 C CA . GLN A 1 349 ? 28.086 1.969 -63.318 1.00 98.19 349 GLN A CA 1
ATOM 2759 C C . GLN A 1 349 ? 28.979 3.010 -64.012 1.00 98.19 349 GLN A C 1
ATOM 2761 O O . GLN A 1 349 ? 29.478 2.751 -65.105 1.00 98.19 349 GLN A O 1
ATOM 2766 N N . GLN A 1 350 ? 29.290 4.120 -63.334 1.00 98.38 350 GLN A N 1
ATOM 2767 C CA . GLN A 1 350 ? 30.223 5.136 -63.838 1.00 98.38 350 GLN A CA 1
ATOM 2768 C C . GLN A 1 350 ? 31.614 4.551 -64.124 1.00 98.38 350 GLN A C 1
ATOM 2770 O O . GLN A 1 350 ? 32.222 4.846 -65.153 1.00 98.38 350 GLN A O 1
ATOM 2775 N N . LYS A 1 351 ? 32.131 3.684 -63.243 1.00 98.06 351 LYS A N 1
ATOM 2776 C CA . LYS A 1 351 ? 33.422 3.012 -63.453 1.00 98.06 351 LYS A CA 1
ATOM 2777 C C . LYS A 1 351 ? 33.399 2.102 -64.684 1.00 98.06 351 LYS A C 1
ATOM 2779 O O . LYS A 1 351 ? 34.380 2.074 -65.425 1.00 98.06 351 LYS A O 1
ATOM 2784 N N . VAL A 1 352 ? 32.316 1.354 -64.894 1.00 98.44 352 VAL A N 1
ATOM 2785 C CA . VAL A 1 352 ? 32.144 0.490 -66.072 1.00 98.44 352 VAL A CA 1
ATOM 2786 C C . VAL A 1 352 ? 32.103 1.332 -67.346 1.00 98.44 352 VAL A C 1
ATOM 2788 O O . VAL A 1 352 ? 32.817 1.012 -68.292 1.00 98.44 352 VAL A O 1
ATOM 2791 N N . GLU A 1 353 ? 31.352 2.433 -67.357 1.00 98.12 353 GLU A N 1
ATOM 2792 C CA . GLU A 1 353 ? 31.270 3.351 -68.501 1.00 98.12 353 GLU A CA 1
ATOM 2793 C C . GLU A 1 353 ? 32.633 3.960 -68.853 1.00 98.12 353 GLU A C 1
ATOM 2795 O O . GLU A 1 353 ? 33.035 3.944 -70.016 1.00 98.12 353 GLU A O 1
ATOM 2800 N N . LEU A 1 354 ? 33.394 4.430 -67.859 1.00 98.06 354 LEU A N 1
ATOM 2801 C CA . LEU A 1 354 ? 34.750 4.942 -68.078 1.00 98.06 354 LEU A CA 1
ATOM 2802 C C . LEU A 1 354 ? 35.711 3.851 -68.573 1.00 98.06 354 LEU A C 1
ATOM 2804 O O . LEU A 1 354 ? 36.541 4.120 -69.438 1.00 98.06 354 LEU A O 1
ATOM 2808 N N . SER A 1 355 ? 35.596 2.620 -68.064 1.00 97.38 355 SER A N 1
ATOM 2809 C CA . SER A 1 355 ? 36.395 1.482 -68.543 1.00 97.38 355 SER A CA 1
ATOM 2810 C C . SER A 1 355 ? 36.103 1.173 -70.011 1.00 97.38 355 SER A C 1
ATOM 2812 O O . SER A 1 355 ? 37.035 1.016 -70.794 1.00 97.38 355 SER A O 1
ATOM 2814 N N . GLN A 1 356 ? 34.826 1.151 -70.405 1.00 98.12 356 GLN A N 1
ATOM 2815 C CA . GLN A 1 356 ? 34.419 0.947 -71.799 1.00 98.12 356 GLN A CA 1
ATOM 2816 C C . GLN A 1 356 ? 34.920 2.076 -72.707 1.00 98.12 356 GLN A C 1
ATOM 2818 O O . GLN A 1 356 ? 35.416 1.814 -73.800 1.00 98.12 356 GLN A O 1
ATOM 2823 N N . GLN A 1 357 ? 34.847 3.331 -72.250 1.00 98.31 357 GLN A N 1
ATOM 2824 C CA . GLN A 1 357 ? 35.424 4.460 -72.980 1.00 98.31 357 GLN A CA 1
ATOM 2825 C C . GLN A 1 357 ? 36.938 4.285 -73.157 1.00 98.31 357 GLN A C 1
ATOM 2827 O O . GLN A 1 357 ? 37.435 4.450 -74.265 1.00 98.31 357 GLN A O 1
ATOM 2832 N N . LEU A 1 358 ? 37.678 3.913 -72.108 1.00 97.94 358 LEU A N 1
ATOM 2833 C CA . LEU A 1 358 ? 39.123 3.674 -72.197 1.00 97.94 358 LEU A CA 1
ATOM 2834 C C . LEU A 1 358 ? 39.475 2.544 -73.172 1.00 97.94 358 LEU A C 1
ATOM 2836 O O . LEU A 1 358 ? 40.412 2.697 -73.953 1.00 97.94 358 LEU A O 1
ATOM 2840 N N . GLU A 1 359 ? 38.721 1.444 -73.161 1.00 97.75 359 GLU A N 1
ATOM 2841 C CA . GLU A 1 359 ? 38.876 0.350 -74.126 1.00 97.75 359 GLU A CA 1
ATOM 2842 C C . GLU A 1 359 ? 38.639 0.834 -75.565 1.00 97.75 359 GLU A C 1
ATOM 2844 O O . GLU A 1 359 ? 39.432 0.523 -76.455 1.00 97.75 359 GLU A O 1
ATOM 2849 N N . GLN A 1 360 ? 37.615 1.663 -75.792 1.00 97.75 360 GLN A N 1
ATOM 2850 C CA . GLN A 1 360 ? 37.361 2.276 -77.098 1.00 97.75 360 GLN A CA 1
ATOM 2851 C C . GLN A 1 360 ? 38.523 3.181 -77.537 1.00 97.75 360 GLN A C 1
ATOM 2853 O O . GLN A 1 360 ? 39.038 3.032 -78.644 1.00 97.75 360 GLN A O 1
ATOM 2858 N N . TRP A 1 361 ? 38.999 4.066 -76.655 1.00 97.88 361 TRP A N 1
ATOM 2859 C CA . TRP A 1 361 ? 40.160 4.923 -76.920 1.00 97.88 361 TRP A CA 1
ATOM 2860 C C . TRP A 1 361 ? 41.423 4.108 -77.2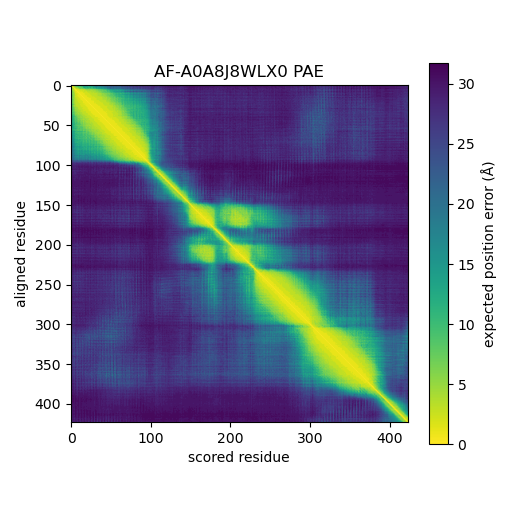28 1.00 97.88 361 TRP A C 1
ATOM 2862 O O . TRP A 1 361 ? 42.209 4.488 -78.098 1.00 97.88 361 TRP A O 1
ATOM 2872 N N . GLN A 1 362 ? 41.627 2.983 -76.536 1.00 97.69 362 GLN A N 1
ATOM 2873 C CA . GLN A 1 362 ? 42.741 2.073 -76.792 1.00 97.69 362 GLN A CA 1
ATOM 2874 C C . GLN A 1 362 ? 42.657 1.471 -78.201 1.00 97.69 362 GLN A C 1
ATOM 2876 O O . GLN A 1 362 ? 43.668 1.435 -78.907 1.00 97.69 362 GLN A O 1
ATOM 2881 N N . VAL A 1 363 ? 41.471 1.024 -78.623 1.00 97.94 363 VAL A N 1
ATOM 2882 C CA . VAL A 1 363 ? 41.239 0.491 -79.974 1.00 97.94 363 VAL A CA 1
ATOM 2883 C C . VAL A 1 363 ? 41.479 1.564 -81.036 1.00 97.94 363 VAL A C 1
ATOM 2885 O O . VAL A 1 363 ? 42.216 1.311 -81.989 1.00 97.94 363 VAL A O 1
ATOM 2888 N N . ASP A 1 364 ? 40.932 2.767 -80.858 1.00 98.06 364 ASP A N 1
ATOM 2889 C CA . ASP A 1 364 ? 41.086 3.871 -81.813 1.00 98.06 364 ASP A CA 1
ATOM 2890 C C . ASP A 1 364 ? 42.558 4.291 -81.957 1.00 98.06 364 ASP A C 1
ATOM 2892 O O . ASP A 1 364 ? 43.061 4.491 -83.065 1.00 98.06 364 ASP A O 1
ATOM 2896 N N . MET A 1 365 ? 43.297 4.355 -80.845 1.00 96.56 365 MET A N 1
ATOM 2897 C CA . MET A 1 365 ? 44.731 4.644 -80.869 1.00 96.56 365 MET A CA 1
ATOM 2898 C C . MET A 1 365 ? 45.524 3.546 -81.590 1.00 96.56 365 MET A C 1
ATOM 2900 O O . MET A 1 365 ? 46.412 3.856 -82.389 1.00 96.56 365 MET A O 1
ATOM 2904 N N . GLN A 1 366 ? 45.197 2.271 -81.355 1.00 95.81 366 GLN A N 1
ATOM 2905 C CA . GLN A 1 366 ? 45.826 1.154 -82.062 1.00 95.81 366 GLN A CA 1
ATOM 2906 C C . GLN A 1 366 ? 45.561 1.232 -83.571 1.00 95.81 366 GLN A C 1
ATOM 2908 O O . GLN A 1 366 ? 46.491 1.078 -84.360 1.00 95.81 366 GLN A O 1
ATOM 2913 N N . GLN A 1 367 ? 44.331 1.552 -83.985 1.00 96.25 367 GLN A N 1
ATOM 2914 C CA . GLN A 1 367 ? 43.992 1.742 -85.398 1.00 96.25 367 GLN A CA 1
ATOM 2915 C C . GLN A 1 367 ? 44.780 2.896 -86.030 1.00 96.25 367 GLN A C 1
ATOM 2917 O O . GLN A 1 367 ? 45.306 2.746 -87.133 1.00 96.25 367 GLN A O 1
ATOM 2922 N N . LEU A 1 368 ? 44.928 4.027 -85.328 1.00 96.81 368 LEU A N 1
ATOM 2923 C CA . LEU A 1 368 ? 45.744 5.152 -85.794 1.00 96.81 368 LEU A CA 1
ATOM 2924 C C . LEU A 1 368 ? 47.218 4.761 -85.959 1.00 96.81 368 LEU A C 1
ATOM 2926 O O . LEU A 1 368 ? 47.847 5.149 -86.947 1.00 96.81 368 LEU A O 1
ATOM 2930 N N . LEU A 1 369 ? 47.776 3.987 -85.023 1.00 95.12 369 LEU A N 1
ATOM 2931 C CA . LEU A 1 369 ? 49.142 3.465 -85.124 1.00 95.12 369 LEU A CA 1
ATOM 2932 C C . LEU A 1 369 ? 49.293 2.501 -86.308 1.00 95.12 369 LEU A C 1
ATOM 2934 O O . LEU A 1 369 ? 50.243 2.639 -87.084 1.00 95.12 369 LEU A O 1
ATOM 2938 N N . ASP A 1 370 ? 48.345 1.584 -86.494 1.00 95.31 370 ASP A N 1
ATOM 2939 C CA . ASP A 1 370 ? 48.336 0.630 -87.606 1.00 95.31 370 ASP A CA 1
ATOM 2940 C C . ASP A 1 370 ? 48.203 1.349 -88.957 1.00 95.31 370 ASP A C 1
ATOM 2942 O O . ASP A 1 370 ? 48.900 1.020 -89.919 1.00 95.31 370 ASP A O 1
ATOM 2946 N N . GLU A 1 371 ? 47.365 2.384 -89.046 1.00 94.88 371 GLU A N 1
ATOM 2947 C CA . GLU A 1 371 ? 47.265 3.241 -90.226 1.00 94.88 371 GLU A CA 1
ATOM 2948 C C . GLU A 1 371 ? 48.551 4.017 -90.492 1.00 94.88 371 GLU A C 1
ATOM 2950 O O . GLU A 1 371 ? 48.993 4.093 -91.641 1.00 94.88 371 GLU A O 1
ATOM 2955 N N . GLN A 1 372 ? 49.178 4.589 -89.462 1.00 93.25 372 GLN A N 1
ATOM 2956 C CA . GLN A 1 372 ? 50.466 5.264 -89.608 1.00 93.25 372 GLN A CA 1
ATOM 2957 C C . GLN A 1 372 ? 51.548 4.296 -90.094 1.00 93.25 372 GLN A C 1
ATOM 2959 O O . GLN A 1 372 ? 52.331 4.654 -90.980 1.00 93.25 372 GLN A O 1
ATOM 2964 N N . MET A 1 373 ? 51.585 3.073 -89.562 1.00 90.38 373 MET A N 1
ATOM 2965 C CA . MET A 1 373 ? 52.505 2.024 -89.995 1.00 90.38 373 MET A CA 1
ATOM 2966 C C . MET A 1 373 ? 52.240 1.626 -91.451 1.00 90.38 373 MET A C 1
ATOM 2968 O O . MET A 1 373 ? 53.168 1.636 -92.258 1.00 90.38 373 MET A O 1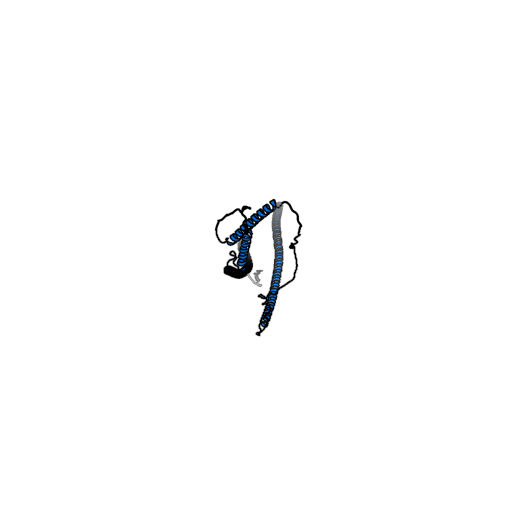
ATOM 2972 N N . ARG A 1 374 ? 50.978 1.386 -91.825 1.00 92.56 374 ARG A N 1
ATOM 2973 C CA . ARG A 1 374 ? 50.565 1.058 -93.199 1.00 92.56 374 ARG A CA 1
ATOM 2974 C C . ARG A 1 374 ? 50.910 2.176 -94.185 1.00 92.56 374 ARG A C 1
ATOM 2976 O O . ARG A 1 374 ? 51.438 1.901 -95.258 1.00 92.56 374 ARG A O 1
ATOM 2983 N N . ARG A 1 375 ? 50.695 3.446 -93.815 1.00 92.50 375 ARG A N 1
ATOM 2984 C CA . ARG A 1 375 ? 51.095 4.621 -94.618 1.00 92.50 375 ARG A CA 1
ATOM 2985 C C . ARG A 1 375 ? 52.614 4.700 -94.789 1.00 92.50 375 ARG A C 1
ATOM 2987 O O . ARG A 1 375 ? 53.079 5.049 -95.871 1.00 92.50 375 ARG A O 1
ATOM 2994 N N . LYS A 1 376 ? 53.399 4.398 -93.747 1.00 90.25 376 LYS A N 1
ATOM 2995 C CA . LYS A 1 376 ? 54.871 4.363 -93.832 1.00 90.25 376 LYS A CA 1
ATOM 2996 C C . LYS A 1 376 ? 55.360 3.223 -94.726 1.00 90.25 376 LYS A C 1
ATOM 2998 O O . LYS A 1 376 ? 56.199 3.476 -95.584 1.00 90.25 376 LYS A O 1
ATOM 3003 N N . LEU A 1 377 ? 54.812 2.019 -94.565 1.00 84.12 377 LEU A N 1
ATOM 3004 C CA . LEU A 1 377 ? 55.119 0.870 -95.420 1.00 84.12 377 LEU A CA 1
ATOM 3005 C C . LEU A 1 377 ? 54.769 1.164 -96.881 1.00 84.12 377 LEU A C 1
ATOM 3007 O O . LEU A 1 377 ? 55.637 1.047 -97.733 1.00 84.12 377 LEU A O 1
ATOM 3011 N N . SER A 1 378 ? 53.575 1.692 -97.160 1.00 82.75 378 SER A N 1
ATOM 3012 C CA . SER A 1 378 ? 53.169 2.084 -98.516 1.00 82.75 378 SER A CA 1
ATOM 3013 C C . SER A 1 378 ? 54.084 3.156 -99.127 1.00 82.75 378 SER A C 1
ATOM 3015 O O . SER A 1 378 ? 54.456 3.054 -100.293 1.00 82.75 378 SER A O 1
ATOM 3017 N N . LYS A 1 379 ? 54.534 4.159 -98.355 1.00 81.06 379 LYS A N 1
ATOM 3018 C CA . LYS A 1 379 ? 55.530 5.141 -98.834 1.00 81.06 379 LYS A CA 1
ATOM 3019 C C . LYS A 1 379 ? 56.874 4.493 -99.173 1.00 81.06 379 LYS A C 1
ATOM 3021 O O . LYS A 1 379 ? 57.492 4.874 -100.166 1.00 81.06 379 LYS A O 1
ATOM 3026 N N . LEU A 1 380 ? 57.328 3.537 -98.362 1.00 76.38 380 LEU A N 1
ATOM 3027 C CA . LEU A 1 380 ? 58.557 2.785 -98.622 1.00 76.38 380 LEU A CA 1
ATOM 3028 C C . LEU A 1 380 ? 58.406 1.865 -99.838 1.00 76.38 380 LEU A C 1
ATOM 3030 O O . LEU A 1 380 ? 59.313 1.814 -100.659 1.00 76.38 380 LEU A O 1
ATOM 3034 N N . GLU A 1 381 ? 57.262 1.206 -100.005 1.00 73.50 381 GLU A N 1
ATOM 3035 C CA . GLU A 1 381 ? 56.939 0.360 -101.158 1.00 73.50 381 GLU A CA 1
ATOM 3036 C C . GLU A 1 381 ? 56.774 1.165 -102.450 1.00 73.50 381 GLU A C 1
ATOM 3038 O O . GLU A 1 381 ? 57.234 0.713 -103.494 1.00 73.50 381 GLU A O 1
ATOM 3043 N N . MET A 1 382 ? 56.195 2.372 -102.413 1.00 64.44 382 MET A N 1
ATOM 3044 C CA . MET A 1 382 ? 56.174 3.279 -103.569 1.00 64.44 382 MET A CA 1
ATOM 3045 C C . MET A 1 382 ? 57.575 3.819 -103.886 1.00 64.44 382 MET A C 1
ATOM 3047 O O . MET A 1 382 ? 57.934 3.923 -105.056 1.00 64.44 382 MET A O 1
ATOM 3051 N N . GLY A 1 383 ? 58.404 4.092 -102.872 1.00 62.72 383 GLY A N 1
ATOM 3052 C CA . GLY A 1 383 ? 59.817 4.444 -103.057 1.00 62.72 383 GLY A CA 1
ATOM 3053 C C . GLY A 1 383 ? 60.676 3.286 -103.589 1.00 62.72 383 GLY A C 1
ATOM 3054 O O . GLY A 1 383 ? 61.598 3.511 -104.373 1.00 62.72 383 GLY A O 1
ATOM 3055 N N . ALA A 1 384 ? 60.361 2.046 -103.210 1.00 58.50 384 ALA A N 1
ATOM 3056 C CA . ALA A 1 384 ? 61.014 0.831 -103.692 1.00 58.50 384 ALA A CA 1
ATOM 3057 C C . ALA A 1 384 ? 60.514 0.423 -105.086 1.00 58.50 384 ALA A C 1
ATOM 3059 O O . ALA A 1 384 ? 61.327 0.079 -105.935 1.00 58.50 384 ALA A O 1
ATOM 3060 N N . SER A 1 385 ? 59.217 0.553 -105.375 1.00 53.91 385 SER A N 1
ATOM 3061 C CA . SER A 1 385 ? 58.635 0.322 -106.707 1.00 53.91 385 SER A CA 1
ATOM 3062 C C . SER A 1 385 ? 59.079 1.384 -107.714 1.00 53.91 385 SER A C 1
ATOM 3064 O O . SER A 1 385 ? 59.335 1.047 -108.864 1.00 53.91 385 SER A O 1
ATOM 3066 N N . ALA A 1 386 ? 59.296 2.636 -107.292 1.00 54.81 386 ALA A N 1
ATOM 3067 C CA . ALA A 1 386 ? 59.945 3.656 -108.124 1.00 54.81 386 ALA A CA 1
ATOM 3068 C C . ALA A 1 386 ? 61.419 3.323 -108.445 1.00 54.81 386 ALA A C 1
ATOM 3070 O O . ALA A 1 386 ? 61.940 3.778 -109.460 1.00 54.81 386 ALA A O 1
ATOM 3071 N N . ARG A 1 387 ? 62.090 2.499 -107.622 1.00 49.03 387 ARG A N 1
ATOM 3072 C CA . ARG A 1 387 ? 63.420 1.933 -107.924 1.00 49.03 387 ARG A CA 1
ATOM 3073 C C . ARG A 1 387 ? 63.348 0.631 -108.736 1.00 49.03 387 ARG A C 1
ATOM 3075 O O . ARG A 1 387 ? 64.238 0.393 -109.542 1.00 49.03 387 ARG A O 1
ATOM 3082 N N . HIS A 1 388 ? 62.296 -0.173 -108.576 1.00 48.16 388 HIS A N 1
ATOM 3083 C CA . HIS A 1 388 ? 62.127 -1.466 -109.256 1.00 48.16 388 HIS A CA 1
ATOM 3084 C C . HIS A 1 388 ? 61.497 -1.357 -110.660 1.00 48.16 388 HIS A C 1
ATOM 3086 O O . HIS A 1 388 ? 61.714 -2.231 -111.495 1.00 48.16 388 HIS A O 1
ATOM 3092 N N . HIS A 1 389 ? 60.783 -0.267 -110.976 1.00 43.25 389 HIS A N 1
ATOM 3093 C CA . HIS A 1 389 ? 60.226 -0.022 -112.317 1.00 43.25 389 HIS A CA 1
ATOM 3094 C C . HIS A 1 389 ? 61.275 0.431 -113.355 1.00 43.25 389 HIS A C 1
ATOM 3096 O O . HIS A 1 389 ? 60.946 0.573 -114.527 1.00 43.25 389 HIS A O 1
ATOM 3102 N N . ASN A 1 390 ? 62.542 0.618 -112.955 1.00 41.34 390 ASN A N 1
ATOM 3103 C CA . ASN A 1 390 ? 63.649 0.946 -113.865 1.00 41.34 390 ASN A CA 1
ATOM 3104 C C . ASN A 1 390 ? 64.615 -0.234 -114.110 1.00 41.34 390 ASN A C 1
ATOM 3106 O O . ASN A 1 390 ? 65.686 -0.047 -114.681 1.00 41.34 390 ASN A O 1
ATOM 3110 N N . GLN A 1 391 ? 64.273 -1.449 -113.656 1.00 41.91 391 GLN A N 1
ATOM 3111 C CA . GLN A 1 391 ? 65.146 -2.620 -113.796 1.00 41.91 391 GLN A CA 1
ATOM 3112 C C . GLN A 1 391 ? 64.352 -3.935 -113.887 1.00 41.91 391 GLN A C 1
ATOM 3114 O O . GLN A 1 391 ? 64.620 -4.896 -113.178 1.00 41.91 391 GLN A O 1
ATOM 3119 N N . GLN A 1 392 ? 63.343 -3.989 -114.761 1.00 39.59 392 GLN A N 1
ATOM 3120 C CA . GLN A 1 392 ? 62.723 -5.262 -115.152 1.00 39.59 392 GLN A CA 1
ATOM 3121 C C . GLN A 1 392 ? 62.266 -5.235 -116.619 1.00 39.59 392 GLN A C 1
ATOM 3123 O O . GLN A 1 392 ? 61.106 -5.435 -116.956 1.00 39.59 392 GLN A O 1
ATOM 3128 N N . GLN A 1 393 ? 63.234 -4.971 -117.500 1.00 39.22 393 GLN A N 1
ATOM 3129 C CA . GLN A 1 393 ? 63.258 -5.432 -118.889 1.00 39.22 393 GLN A CA 1
ATOM 3130 C C . GLN A 1 393 ? 64.566 -6.210 -119.075 1.00 39.22 393 GLN A C 1
ATOM 3132 O O . GLN A 1 393 ? 65.605 -5.592 -119.284 1.00 39.22 393 GLN A O 1
ATOM 3137 N N . ASN A 1 394 ? 64.538 -7.535 -118.888 1.00 34.50 394 ASN A N 1
ATOM 3138 C CA . ASN A 1 394 ? 65.257 -8.523 -119.710 1.00 34.50 394 ASN A CA 1
ATOM 3139 C C . ASN A 1 394 ? 65.306 -9.920 -119.064 1.00 34.50 394 ASN A C 1
ATOM 3141 O O . ASN A 1 394 ? 65.691 -10.071 -117.910 1.00 34.50 394 ASN A O 1
ATOM 3145 N N . ALA A 1 395 ? 65.021 -10.901 -119.927 1.00 34.81 395 ALA A N 1
ATOM 3146 C CA . ALA A 1 395 ? 65.500 -12.287 -119.949 1.00 34.81 395 ALA A CA 1
ATOM 3147 C C . ALA A 1 395 ? 64.899 -13.332 -118.979 1.00 34.81 395 ALA A C 1
ATOM 3149 O O . ALA A 1 395 ? 65.335 -13.520 -117.849 1.00 34.81 395 ALA A O 1
ATOM 3150 N N . SER A 1 396 ? 63.885 -14.016 -119.519 1.00 33.16 396 SER A N 1
ATOM 3151 C CA . SER A 1 396 ? 63.736 -15.473 -119.735 1.00 33.16 396 SER A CA 1
ATOM 3152 C C . SER A 1 396 ? 64.615 -16.516 -119.008 1.00 33.16 396 SER A C 1
ATOM 3154 O O . SER A 1 396 ? 65.837 -16.512 -119.122 1.00 33.16 396 SER A O 1
ATOM 3156 N N . ASP A 1 397 ? 63.874 -17.514 -118.510 1.00 32.91 397 ASP A N 1
ATOM 3157 C CA . ASP A 1 397 ? 64.016 -18.976 -118.649 1.00 32.91 397 ASP A CA 1
ATOM 3158 C C . ASP A 1 397 ? 64.795 -19.861 -117.652 1.00 32.91 397 ASP A C 1
ATOM 3160 O O . ASP A 1 397 ? 65.997 -19.752 -117.425 1.00 32.91 397 ASP A O 1
ATOM 3164 N N . SER A 1 398 ? 64.044 -20.911 -117.275 1.00 36.75 398 SER A N 1
ATOM 3165 C CA . SER A 1 398 ? 64.393 -22.315 -116.983 1.00 36.75 398 SER A CA 1
ATOM 3166 C C . SER A 1 398 ? 64.859 -22.765 -115.583 1.00 36.75 398 SER A C 1
ATOM 3168 O O . SER A 1 398 ? 66.002 -22.601 -115.178 1.00 36.75 398 SER A O 1
ATOM 3170 N N . ASP A 1 399 ? 63.917 -23.476 -114.947 1.00 30.02 399 ASP A N 1
ATOM 3171 C CA . ASP A 1 399 ? 63.983 -24.842 -114.399 1.00 30.02 399 ASP A CA 1
ATOM 3172 C C . ASP A 1 399 ? 64.762 -25.246 -113.129 1.00 30.02 399 ASP A C 1
ATOM 3174 O O . ASP A 1 399 ? 65.958 -25.038 -112.949 1.00 30.02 399 ASP A O 1
ATOM 3178 N N . SER A 1 400 ? 64.028 -26.086 -112.376 1.00 36.22 400 SER A N 1
ATOM 3179 C CA . SER A 1 400 ? 64.438 -27.278 -111.609 1.00 36.22 400 SER A CA 1
ATOM 3180 C C . SER A 1 400 ? 64.606 -27.192 -110.071 1.00 36.22 400 SER A C 1
ATOM 3182 O O . SER A 1 400 ? 65.602 -26.752 -109.516 1.00 36.22 400 SER A O 1
ATOM 3184 N N . SER A 1 401 ? 63.574 -27.729 -109.396 1.00 33.62 401 SER A N 1
ATOM 3185 C CA . SER A 1 401 ? 63.579 -28.728 -108.300 1.00 33.62 401 SER A CA 1
ATOM 3186 C C . SER A 1 401 ? 64.568 -28.640 -107.117 1.00 33.62 401 SER A C 1
ATOM 3188 O O . SER A 1 401 ? 65.755 -28.895 -107.270 1.00 33.62 401 SER A O 1
ATOM 3190 N N . SER A 1 402 ? 64.041 -28.592 -105.880 1.00 33.00 402 SER A N 1
ATOM 3191 C CA . SER A 1 402 ? 63.906 -29.765 -104.973 1.00 33.00 402 SER A CA 1
ATOM 3192 C C . SER A 1 402 ? 63.867 -29.428 -103.461 1.00 33.00 402 SER A C 1
ATOM 3194 O O . SER A 1 402 ? 64.721 -28.736 -102.929 1.00 33.00 402 SER A O 1
ATOM 3196 N N . SER A 1 403 ? 62.908 -30.066 -102.772 1.00 34.31 403 SER A N 1
ATOM 3197 C CA . SER A 1 403 ? 62.959 -30.659 -101.414 1.00 34.31 403 SER A CA 1
ATOM 3198 C C . SER A 1 403 ? 63.174 -29.830 -100.124 1.00 34.31 403 SER A C 1
ATOM 3200 O O . SER A 1 403 ? 64.093 -29.034 -100.000 1.00 34.31 403 SER A O 1
ATOM 3202 N N . GLY A 1 404 ? 62.386 -30.184 -99.089 1.00 32.69 404 GLY A N 1
ATOM 3203 C CA . GLY A 1 404 ? 62.707 -29.985 -97.660 1.00 32.69 404 GLY A CA 1
ATOM 3204 C C . GLY A 1 404 ? 61.557 -29.414 -96.810 1.00 32.69 404 GLY A C 1
ATOM 3205 O O . GLY A 1 404 ? 61.423 -28.207 -96.707 1.00 32.69 404 GLY A O 1
ATOM 3206 N N . LYS A 1 405 ? 60.616 -30.241 -96.308 1.00 37.06 405 LYS A N 1
ATOM 3207 C CA . LYS A 1 405 ? 60.439 -30.613 -94.870 1.00 37.06 405 LYS A CA 1
ATOM 3208 C C . LYS A 1 405 ? 60.535 -29.413 -93.889 1.00 37.06 405 LYS A C 1
ATOM 3210 O O . LYS A 1 405 ? 61.599 -28.837 -93.756 1.00 37.06 405 LYS A O 1
ATOM 3215 N N . MET A 1 406 ? 59.502 -29.014 -93.134 1.00 34.72 406 MET A N 1
ATOM 3216 C CA . MET A 1 406 ? 59.008 -29.649 -91.891 1.00 34.72 406 MET A CA 1
ATOM 3217 C C . MET A 1 406 ? 57.783 -28.862 -91.341 1.00 34.72 406 MET A C 1
ATOM 3219 O O . MET A 1 406 ? 57.809 -27.639 -91.271 1.00 34.72 406 MET A O 1
ATOM 3223 N N . SER A 1 407 ? 56.739 -29.570 -90.892 1.00 40.81 407 SER A N 1
ATOM 3224 C CA . SER A 1 407 ? 55.816 -29.159 -89.798 1.00 40.81 407 SER A CA 1
ATOM 3225 C C . SER A 1 407 ? 56.531 -29.344 -88.427 1.00 40.81 407 SER A C 1
ATOM 3227 O O . SER A 1 407 ? 57.573 -29.997 -88.467 1.00 40.81 407 SER A O 1
ATOM 3229 N N . PRO A 1 408 ? 56.032 -28.940 -87.218 1.00 52.62 408 PRO A N 1
ATOM 3230 C CA . PRO A 1 408 ? 54.612 -28.790 -86.847 1.00 52.62 408 PRO A CA 1
ATOM 3231 C C . PRO A 1 408 ? 54.221 -27.777 -85.711 1.00 52.62 408 PRO A C 1
ATOM 3233 O O . PRO A 1 408 ? 55.033 -27.294 -84.940 1.00 52.62 408 PRO A O 1
ATOM 3236 N N . ARG A 1 409 ? 52.896 -27.572 -85.574 1.00 40.78 409 ARG A N 1
ATOM 3237 C CA . ARG A 1 409 ? 52.031 -27.587 -84.354 1.00 40.78 409 ARG A CA 1
ATOM 3238 C C . ARG A 1 409 ? 52.292 -26.739 -83.073 1.00 40.78 409 ARG A C 1
ATOM 3240 O O . ARG A 1 409 ? 53.226 -26.994 -82.330 1.00 40.78 409 ARG A O 1
ATOM 3247 N N . LYS A 1 410 ? 51.175 -26.081 -82.682 1.00 46.28 410 LYS A N 1
ATOM 3248 C CA . LYS A 1 410 ? 50.475 -26.006 -81.359 1.00 46.28 410 LYS A CA 1
ATOM 3249 C C . LYS A 1 410 ? 51.017 -25.093 -80.239 1.00 46.28 410 LYS A C 1
ATOM 3251 O O . LYS A 1 410 ? 52.108 -25.312 -79.743 1.00 46.28 410 LYS A O 1
ATOM 3256 N N . SER A 1 411 ? 50.117 -24.281 -79.658 1.00 39.69 411 SER A N 1
ATOM 3257 C CA . SER A 1 411 ? 49.924 -24.213 -78.193 1.00 39.69 411 SER A CA 1
ATOM 3258 C C . SER A 1 411 ? 48.583 -23.571 -77.799 1.00 39.69 411 SER A C 1
ATOM 3260 O O . SER A 1 411 ? 48.302 -22.420 -78.106 1.00 39.69 411 SER A O 1
ATOM 3262 N N . SER A 1 412 ? 47.790 -24.352 -77.073 1.00 45.19 412 SER A N 1
ATOM 3263 C CA . SER A 1 412 ? 46.638 -24.012 -76.230 1.00 45.19 412 SER A CA 1
ATOM 3264 C C . SER A 1 412 ? 47.051 -23.391 -74.885 1.00 45.19 412 SER A C 1
ATOM 3266 O O . SER A 1 412 ? 48.146 -23.702 -74.422 1.00 45.19 412 SER A O 1
ATOM 3268 N N . ARG A 1 413 ? 46.142 -22.651 -74.224 1.00 44.84 413 ARG A N 1
ATOM 3269 C CA . ARG A 1 413 ? 45.898 -22.524 -72.751 1.00 44.84 413 ARG A CA 1
ATOM 3270 C C . ARG A 1 413 ? 44.784 -21.465 -72.584 1.00 44.84 413 ARG A C 1
ATOM 3272 O O . ARG A 1 413 ? 44.969 -20.357 -73.062 1.00 44.84 413 ARG A O 1
ATOM 3279 N N . LEU A 1 414 ? 43.542 -21.750 -72.173 1.00 44.75 414 LEU A N 1
ATOM 3280 C CA . LEU A 1 414 ? 43.030 -22.223 -70.872 1.00 44.75 414 LEU A CA 1
ATOM 3281 C C . LEU A 1 414 ? 43.612 -21.474 -69.666 1.00 44.75 414 LEU A C 1
ATOM 3283 O O . LEU A 1 414 ? 44.688 -21.837 -69.209 1.00 44.75 414 LEU A O 1
ATOM 3287 N N . PHE A 1 415 ? 42.846 -20.518 -69.126 1.00 42.50 415 PHE A N 1
ATOM 3288 C CA . PHE A 1 415 ? 42.785 -20.218 -67.691 1.00 42.50 415 PHE A CA 1
ATOM 3289 C C . PHE A 1 415 ? 41.379 -19.736 -67.310 1.00 42.50 415 PHE A C 1
ATOM 3291 O O . PHE A 1 415 ? 40.959 -18.628 -67.626 1.00 42.50 415 PHE A O 1
ATOM 3298 N N . SER A 1 416 ? 40.659 -20.623 -66.631 1.00 43.59 416 SER A N 1
ATOM 3299 C CA . SER A 1 416 ? 39.555 -20.333 -65.723 1.00 43.59 416 SER A CA 1
ATOM 3300 C C . SER A 1 416 ? 40.121 -20.130 -64.319 1.00 43.59 416 SER A C 1
ATOM 3302 O O . SER A 1 416 ? 40.951 -20.943 -63.914 1.00 43.59 416 SER A O 1
ATOM 3304 N N . LEU A 1 417 ? 39.620 -19.159 -63.554 1.00 37.62 417 LEU A N 1
ATOM 3305 C CA . LEU A 1 417 ? 39.332 -19.344 -62.125 1.00 37.62 417 LEU A CA 1
ATOM 3306 C C . LEU A 1 417 ? 38.509 -18.169 -61.589 1.00 37.62 417 LEU A C 1
ATOM 3308 O O . LEU A 1 417 ? 38.916 -17.012 -61.619 1.00 37.62 417 LEU A O 1
ATOM 3312 N N . LEU A 1 418 ? 37.319 -18.536 -61.129 1.00 38.03 418 LEU A N 1
ATOM 3313 C CA . LEU A 1 418 ? 36.277 -17.725 -60.526 1.00 38.03 418 LEU A CA 1
ATOM 3314 C C . LEU A 1 418 ? 36.129 -18.215 -59.077 1.00 38.03 418 LEU A C 1
ATOM 3316 O O . LEU A 1 418 ? 36.295 -19.406 -58.818 1.00 38.03 418 LEU A O 1
ATOM 3320 N N . ALA A 1 419 ? 35.720 -17.295 -58.205 1.00 40.91 419 ALA A N 1
ATOM 3321 C CA . ALA A 1 419 ? 35.084 -17.506 -56.902 1.00 40.91 419 ALA A CA 1
ATOM 3322 C C . ALA A 1 419 ? 35.961 -17.871 -55.688 1.00 40.91 419 ALA A C 1
ATOM 3324 O O . ALA A 1 419 ? 36.315 -19.022 -55.468 1.00 40.91 419 ALA A O 1
ATOM 3325 N N . THR A 1 420 ? 36.082 -16.899 -54.778 1.00 43.91 420 THR A N 1
ATOM 3326 C CA . THR A 1 420 ? 35.879 -17.129 -53.338 1.00 43.91 420 THR A CA 1
ATOM 3327 C C . THR A 1 420 ? 35.139 -15.932 -52.741 1.00 43.91 420 THR A C 1
ATOM 3329 O O . THR A 1 420 ? 35.666 -14.823 -52.692 1.00 43.91 420 THR A O 1
ATOM 3332 N N . LEU A 1 421 ? 33.898 -16.182 -52.324 1.00 45.62 421 LEU A N 1
ATOM 3333 C CA . LEU A 1 421 ? 32.988 -15.282 -51.620 1.00 45.62 421 LEU A CA 1
ATOM 3334 C C . LEU A 1 421 ? 32.800 -15.823 -50.189 1.00 45.62 421 LEU A C 1
ATOM 3336 O O . LEU A 1 421 ? 32.729 -17.038 -50.015 1.00 45.62 421 LEU A O 1
ATOM 3340 N N . LYS A 1 422 ? 32.588 -14.907 -49.235 1.00 44.69 422 LYS A N 1
ATOM 3341 C CA . LYS A 1 422 ? 31.963 -15.086 -47.905 1.00 44.69 422 LYS A CA 1
ATOM 3342 C C . LYS A 1 422 ? 32.729 -15.851 -46.810 1.00 44.69 422 LYS A C 1
ATOM 3344 O O . LYS A 1 422 ? 32.687 -17.076 -46.727 1.00 44.69 422 LYS A O 1
ATOM 3349 N N . ARG A 1 423 ? 33.225 -15.079 -45.839 1.00 43.09 423 ARG A N 1
ATOM 3350 C CA . ARG A 1 423 ? 32.778 -15.174 -44.442 1.00 43.09 423 ARG A CA 1
ATOM 3351 C C . ARG A 1 423 ? 32.429 -13.790 -43.933 1.00 43.09 423 ARG A C 1
ATOM 3353 O O . ARG A 1 423 ? 33.114 -12.846 -44.383 1.00 43.09 423 ARG A O 1
#

Sequence (423 aa):
MRKSNMTDQVSTLMMMREEINLLSEKKMELERRIDNLLNEREGLSSNLDESSDRIMMLEKQSREQDNMLRNSQKDMDDLRHTNLSLSDRLEAVSRTSSSPSMGHTSLMNEIDMSDQEASRPHSHPSLPEDLLELDEIECDDAILLPSSDGDVLKTLRQEVVDTVQQLRVLSEQLRHRRRNSLNSLDTNSSDELSPDKLKGGVLSGAVKEVQGLVRDLLRREAQGQCGSCGRGEDRVQLEQEVHRALEAVDKLNIELNDTKDKLKGKTDEATELGHQVTLVEVQLKAVEEQRDTFKQDLDSTHLAKDELMKKAWDMRDNAVARKNACEIELARTRIDVMQVNSQLMEAIQQKVELSQQLEQWQVDMQQLLDEQMRRKLSKLEMGASARHHNQQQNASDSDSSSSGKMSPRKSSRLFSLLATLKR

Organism: Chionoecetes opilio (NCBI:txid41210)

Foldseek 3Di:
DVVVVVVVVVVVVVVVVVVVVVVVVVVVVVVVVVVVVVVVVVVVVVVVVVVVVVVVVVVVVVVVVVVVVVVVVVVVVVVVVVVVVVVVVVVVVVVVVPDDDDDDPPDDPPPDDDDDDDDDDDDDDDDDDDDDDDDDDDDDDDDDDDDDPPVVVVVVLVVLQVLLVVLVVLLVVLVVLVVVPDDDDDDPPPPRDDSVPDDPCSSVVSVVSNVVSVVVVVVCVVVVNPVVDDDPVVVVVVVVVVVVVVVVVVVVVVVVVVVVVVVVVVVVVVVVVVVVVVVVVVVVVVVVVVVVVVVVVVVVVVVVVVVVVVVVVVVVVVVVVVVVVVVVVVVVVVVVVVVVVVVVVVVVVVVVVVVVVVVVVVVVVVVVVVVVVVVVVVVVVVVVVVVVVVPPPDDDDDDDDDDDDDDDDDDDDDDDDDDDDDD

Secondary structure (DSSP, 8-state):
-HHHHHHHHHHHHHHHHHHHHHHHHHHHHHHHHHHHHHHHHHHHHHHHHHHHHHHHHHHHHHHHHHHHHHHHHHHHHHHHHHHHHHHHHHHHHHHHH----------SS-------------------------------------S-HHHHHHHHHHHHHHHHHHHHHHHHHHHHHHH-SS------------GGG--TTHHHHHHHHHHHHHHHHHHHHHTT--TTSPPHHHHHHHHHHHHHHHHHHHHHHHHHHHHHHHHHHHHHHHHHHHHHHHHHHHHHHHHHHHHHHHHHHHHHHHHHHHHHHHHHHHHHHHHHHHHHHHHHHHHHHHHHHHHHHHHHHHHHHHHHHHHHHHHHHHHHHHHHHHHHHHHHHHHHHHHHHHHHTTS--------------------------------

Radius of gyration: 84.77 Å; Cα contacts (8 Å, |Δi|>4): 32; chains: 1; bounding box: 140×81×253 Å

pLDDT: mean 75.98, std 23.38, range [29.52, 98.44]

Solvent-accessible surface area (backbone atoms only — not comparable to full-atom values): 25543 Å² total; per-residue (Å²): 123,73,66,60,60,52,52,52,52,52,49,53,52,48,52,52,50,51,51,51,49,54,52,49,53,52,47,52,53,49,50,52,52,49,53,52,53,51,52,52,50,50,53,52,50,53,52,49,52,56,50,51,52,51,50,54,52,51,52,51,51,49,55,50,51,53,50,51,50,53,49,53,50,49,52,53,50,52,51,51,54,52,50,51,52,50,49,53,50,51,50,51,50,53,53,66,73,63,63,96,69,89,82,81,92,80,87,83,90,82,85,79,88,82,90,87,87,90,81,86,88,89,82,88,90,86,87,86,86,88,83,85,90,84,91,82,91,80,86,84,87,82,84,88,88,88,80,64,78,73,57,54,55,51,52,52,44,47,51,53,45,52,53,42,51,52,41,48,52,51,40,50,51,58,47,44,70,71,47,75,80,67,90,77,93,79,79,92,75,84,77,80,79,55,78,91,70,74,59,91,58,57,57,61,48,42,52,52,49,37,53,47,54,52,51,52,48,55,52,31,54,77,66,62,60,45,90,86,51,61,57,73,67,55,48,50,50,51,53,52,50,50,51,53,49,50,55,49,49,52,52,50,50,52,53,49,50,55,52,49,53,53,49,48,54,54,50,53,50,52,52,52,53,49,53,53,51,54,52,51,53,52,52,49,50,54,52,51,53,50,53,50,49,51,49,51,51,51,52,50,52,49,51,53,48,51,53,50,52,52,51,52,49,52,52,50,51,53,49,50,52,51,50,53,51,52,51,53,50,52,54,48,54,52,51,52,52,53,52,53,51,51,54,49,51,53,52,50,51,54,51,50,54,52,50,53,50,51,52,51,52,50,52,53,51,49,51,51,51,52,49,52,50,50,53,50,50,50,53,50,48,52,58,46,45,69,59,50,75,77,70,78,88,82,83,86,89,84,89,83,90,82,92,80,89,80,87,85,87,90,86,88,84,90,85,86,89,81,88,90,80,87,132

InterPro domains:
  IPR051149 Spindly/BICDR Dynein Motor Adapter [PTHR32123] (6-401)
  IPR060493 BICD family-like cargo adapter 1/2-like, C-terminal domain [PF27654] (331-390)